Protein AF-A0A1J5WP23-F1 (afdb_monomer)

Sequence (442 aa):
MESLGEGTELFHLQKEKLREMTVVFLKEFYEKLGTEGRHTTMLDTHVPFMPTGQETGTFLTLDVGGTNLRVCCVSLLGDRKTKSYYRVFRIPAEKKTGTGRELFDFVAACIEKSIPELLRELEEKQKVKMKTKRFGDKQKYPLSFTFSFPVEQKTISSGKLLSLSKGFTCSGMVGEDIVELLQSSLDARNTPVQIVTLINDSVGTLMSAAYKKNNVIAGVVIGTGTNAAYFDESKKTVINTEWGDFRPSILPRNVYDGRLDESTENRESHLFEKMISGKYLGELFRLVLADHQDAFEGETSLPETPFAVDTAEMSEFFRMKEQPIENFGTKKKIFGVELTKKNRELLVRICEKIYRRSASLVAVGISALYLKVGGPKNQKINISIDGSIYSKIIQYATVLNDYIAEILPEDSYNIVVTEESDGSSIGGAVVAALKLEKEGLT

pLDDT: mean 90.94, std 9.76, range [45.03, 98.56]

Nearest PDB structures (foldseek):
  6jj7-assembly2_C  TM=9.054E-01  e=4.420E-35  Oryza sativa Japonica Group
  5zqt-assembly1_A  TM=8.812E-01  e=2.557E-35  Oryza sativa Japonica Group
  3o5b-assembly1_A  TM=8.204E-01  e=1.015E-33  Kluyveromyces lactis
  1ig8-assembly1_A  TM=8.136E-01  e=3.888E-33  Saccharomyces cerevisiae
  1bdg-assembly1_A  TM=8.435E-01  e=4.610E-31  Schistosoma mansoni

Secondary structure (DSSP, 8-state):
-HHHHHHHHTT---HHHHHHHHHHHHHHHHHHHT--SS-SSSEE--------S--EEEEEEEEE-SSEEEEEEEEEESTT-EEEEEEEEEPPHHHHHSBHHHHHHHHHHHHHHHHHHHHHHHHHHH--PPPPEEETTEEEEEEEEEE-S-EEEEETTEEEE----TT---BT-BTSBHHHHHHHHHHHTT--EEEEEEE-HHHHHHHHHHHHSSSEEEEEEESSSEEEEEEETTTTEEEE--GGG---TTS---HHHHHHHHTSTTTTSSHHHHTTSTTTHHHHHHHHHHHTGGGSSS------STT-S-HHHHHHHHHGGGS-GGGGTT--EETTEE--HHHHHHHHHHHHHHHHHHHHHHHHHHHHHHHHH---TTS-EEEEEESHHHHHSTTHHHHHHHHHHHHS-GGGTTEEEEE-TTHHHHHHHHHHHHHHHHTT--

Foldseek 3Di:
DVVLVVLLCLLDDDLVLLLVLLVVLLVCLVVVCPDPDDDLFFAFLQLLDADPLAFFAWAWEWADDLFKIKIKIKTRPGPLDIDMDIDIDTQDLCLLAEALLSVLLVVLVVNLVVVVVRQVCCCVPVVDGHFFFDDPNATAGEYFYADAARWRDPHQQWTAGCDDDSSGDHPPRHRDTSNVSNVVSNVVVVNRYHYQGYHYLFLLLQRSDSSNDPQEAKRWEAASWTWIWGQDPVVSGITTGLCLFDDDPSPSDDPLLQVQLVPDPHHNGSSLRCLAHQQHLQQSLLVSCVVPVVQAPDDAQADPDGSPGTVLNLLVLLCVVVDDPCVVPPCQDDNRGGPDPRSSVSSNSSSVSSLLSNLLSVLSNVLSSCVNRPTDQPAAHEYEYEYCSCVPRPCSLVSNVVSNPSNDDPSPVRYDYYYDPPSSGSSSVSSSSVSCVVVVGD

Structure (mmCIF, N/CA/C/O backbone):
data_AF-A0A1J5WP23-F1
#
_entry.id   AF-A0A1J5WP23-F1
#
loop_
_atom_site.group_PDB
_atom_site.id
_atom_site.type_symbol
_atom_site.label_atom_id
_atom_site.label_alt_id
_atom_site.label_comp_id
_atom_site.label_asym_id
_atom_site.label_entity_id
_atom_site.label_seq_id
_atom_site.pdbx_PDB_ins_code
_atom_site.Cartn_x
_atom_site.Cartn_y
_atom_site.Cartn_z
_atom_site.occupancy
_atom_site.B_iso_or_equiv
_atom_site.auth_seq_id
_atom_site.auth_comp_id
_atom_site.auth_asym_id
_atom_site.auth_atom_id
_atom_site.pdbx_PDB_model_num
ATOM 1 N N . MET A 1 1 ? 23.778 -2.394 -30.126 1.00 57.91 1 MET A N 1
ATOM 2 C CA . MET A 1 1 ? 23.612 -1.162 -29.311 1.00 57.91 1 MET A CA 1
ATOM 3 C C . MET A 1 1 ? 22.425 -0.333 -29.783 1.00 57.91 1 MET A C 1
ATOM 5 O O . MET A 1 1 ? 21.694 0.122 -28.919 1.00 57.91 1 MET A O 1
ATOM 9 N N . GLU A 1 2 ? 22.204 -0.175 -31.095 1.00 60.59 2 GLU A N 1
ATOM 10 C CA . GLU A 1 2 ? 21.010 0.496 -31.652 1.00 60.59 2 GLU A CA 1
ATOM 11 C C . GLU A 1 2 ? 19.691 -0.153 -31.199 1.00 60.59 2 GLU A C 1
ATOM 13 O O . GLU A 1 2 ? 18.888 0.526 -30.570 1.00 60.59 2 GLU A O 1
ATOM 18 N N . SER A 1 3 ? 19.538 -1.476 -31.370 1.00 67.75 3 SER A N 1
ATOM 19 C CA . SER A 1 3 ? 18.335 -2.229 -30.952 1.00 67.75 3 SER A CA 1
ATOM 20 C C . SER A 1 3 ? 17.977 -2.032 -29.466 1.00 67.75 3 SER A C 1
ATOM 22 O O . SER A 1 3 ? 16.859 -1.654 -29.119 1.00 67.75 3 SER A O 1
ATOM 24 N N . LEU A 1 4 ? 18.956 -2.171 -28.562 1.00 74.00 4 LEU A N 1
ATOM 25 C CA . LEU A 1 4 ? 18.741 -1.939 -27.128 1.00 74.00 4 LEU A CA 1
ATOM 26 C C . LEU A 1 4 ? 18.455 -0.462 -26.800 1.00 74.00 4 LEU A C 1
ATOM 28 O O . LEU A 1 4 ? 17.746 -0.154 -25.839 1.00 74.00 4 LEU A O 1
ATOM 32 N N . GLY A 1 5 ? 19.001 0.465 -27.592 1.00 72.19 5 GLY A N 1
ATOM 33 C CA . GLY A 1 5 ? 18.644 1.878 -27.531 1.00 72.19 5 GLY A CA 1
ATOM 34 C C . GLY A 1 5 ? 17.145 2.061 -27.747 1.00 72.19 5 GLY A C 1
ATOM 35 O O . GLY A 1 5 ? 16.472 2.574 -26.860 1.00 72.19 5 GLY A O 1
ATOM 36 N N . GLU A 1 6 ? 16.613 1.543 -28.853 1.00 71.75 6 GLU A N 1
ATOM 37 C CA . GLU A 1 6 ? 15.181 1.595 -29.175 1.00 71.75 6 GLU A CA 1
ATOM 38 C C . GLU A 1 6 ? 14.322 0.930 -28.090 1.00 71.75 6 GLU A C 1
ATOM 40 O O . GLU A 1 6 ? 13.371 1.538 -27.599 1.00 71.75 6 GLU A O 1
ATOM 45 N N . GLY A 1 7 ? 14.705 -0.266 -27.626 1.00 72.81 7 GLY A N 1
ATOM 46 C CA . GLY A 1 7 ? 13.982 -0.989 -26.575 1.00 72.81 7 GLY A CA 1
ATOM 47 C C . GLY A 1 7 ? 13.930 -0.251 -25.231 1.00 72.81 7 GLY A C 1
ATOM 48 O O . GLY A 1 7 ? 12.912 -0.286 -24.540 1.00 72.81 7 GLY A O 1
ATOM 49 N N . THR A 1 8 ? 15.001 0.457 -24.857 1.00 81.56 8 THR A N 1
ATOM 50 C CA . THR A 1 8 ? 15.050 1.222 -23.597 1.00 81.56 8 THR A CA 1
ATOM 51 C C . THR A 1 8 ? 14.398 2.603 -23.693 1.00 81.56 8 THR A C 1
ATOM 53 O O . THR A 1 8 ? 13.926 3.118 -22.676 1.00 81.56 8 THR A O 1
ATOM 56 N N . GLU A 1 9 ? 14.312 3.200 -24.885 1.00 87.50 9 GLU A N 1
ATOM 57 C CA . GLU A 1 9 ? 13.578 4.455 -25.091 1.00 87.50 9 GLU A CA 1
ATOM 58 C C . GLU A 1 9 ? 12.055 4.280 -24.976 1.00 87.50 9 GLU A C 1
ATOM 60 O O . GLU A 1 9 ? 11.373 5.221 -24.578 1.00 87.50 9 GLU A O 1
ATOM 65 N N . LEU A 1 10 ? 11.522 3.063 -25.152 1.00 90.75 10 LEU A N 1
ATOM 66 C CA . LEU A 1 10 ? 10.109 2.740 -24.876 1.00 90.75 10 LEU A CA 1
ATOM 67 C C . LEU A 1 10 ? 9.687 2.943 -23.410 1.00 90.75 10 LEU A C 1
ATOM 69 O O . LEU A 1 10 ? 8.495 2.896 -23.097 1.00 90.75 10 LEU A O 1
ATOM 73 N N . PHE A 1 11 ? 10.643 3.117 -22.496 1.00 94.31 11 PHE A N 1
ATOM 74 C CA . PHE A 1 11 ? 10.382 3.406 -21.086 1.00 94.31 11 PHE A CA 1
ATOM 75 C C . PHE A 1 11 ? 10.508 4.897 -20.749 1.00 94.31 11 PHE A C 1
ATOM 77 O O . PHE A 1 11 ? 10.155 5.308 -19.644 1.00 94.31 11 PHE A O 1
ATOM 84 N N . HIS A 1 12 ? 11.013 5.718 -21.672 1.00 93.50 12 HIS A N 1
ATOM 85 C CA . HIS A 1 12 ? 11.118 7.154 -21.466 1.00 93.50 12 HIS A CA 1
ATOM 86 C C . HIS A 1 12 ? 9.762 7.831 -21.691 1.00 93.50 12 HIS A C 1
ATOM 88 O O . HIS A 1 12 ? 9.107 7.616 -22.707 1.00 93.50 12 HIS A O 1
ATOM 94 N N . LEU A 1 13 ? 9.350 8.673 -20.741 1.00 94.12 13 LEU A N 1
ATOM 95 C CA . LEU A 1 13 ? 8.115 9.447 -20.821 1.00 94.12 13 LEU A CA 1
ATOM 96 C C . LEU A 1 13 ? 8.446 10.936 -20.866 1.00 94.12 13 LEU A C 1
ATOM 98 O O . LEU A 1 13 ? 9.202 11.428 -20.029 1.00 94.12 13 LEU A O 1
ATOM 102 N N . GLN A 1 14 ? 7.855 11.638 -21.832 1.00 93.44 14 GLN A N 1
ATOM 103 C CA . GLN A 1 14 ? 7.987 13.086 -21.965 1.00 93.44 14 GLN A CA 1
ATOM 104 C C . GLN A 1 14 ? 7.202 13.819 -20.876 1.00 93.44 14 GLN A C 1
ATOM 106 O O . GLN A 1 14 ? 6.132 13.380 -20.446 1.00 93.44 14 GLN A O 1
ATOM 111 N N . LYS A 1 15 ? 7.710 14.984 -20.478 1.00 92.56 15 LYS A N 1
ATOM 112 C CA . LYS A 1 15 ? 7.121 15.851 -19.454 1.00 92.56 15 LYS A CA 1
ATOM 113 C C . LYS A 1 15 ? 5.668 16.220 -19.745 1.00 92.56 15 LYS A C 1
A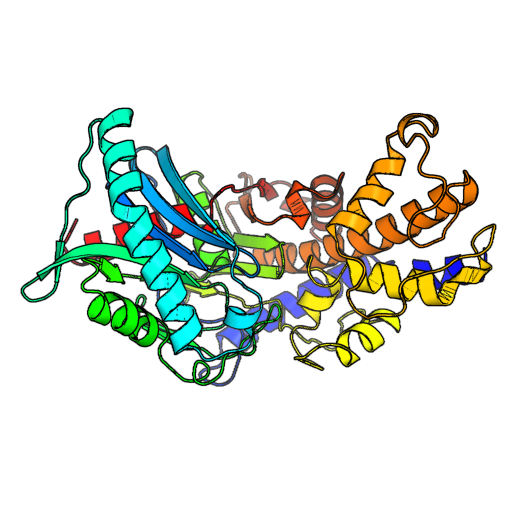TOM 115 O O . LYS A 1 15 ? 4.816 16.173 -18.858 1.00 92.56 15 LYS A O 1
ATOM 120 N N . GLU A 1 16 ? 5.382 16.575 -20.991 1.00 94.31 16 GLU A N 1
ATOM 121 C CA . GLU A 1 16 ? 4.053 16.959 -21.465 1.00 94.31 16 GLU A CA 1
ATOM 122 C C . GLU A 1 16 ? 3.072 15.803 -21.266 1.00 94.31 16 GLU A C 1
ATOM 124 O O . GLU A 1 16 ? 2.000 15.991 -20.693 1.00 94.31 16 GLU A O 1
ATOM 129 N N . LYS A 1 17 ? 3.498 14.581 -21.612 1.00 95.50 17 LYS A N 1
ATOM 130 C CA . LYS A 1 17 ? 2.708 13.366 -21.412 1.00 95.50 17 LYS A CA 1
ATOM 131 C C . LYS A 1 17 ? 2.398 13.128 -19.935 1.00 95.50 17 LYS A C 1
ATOM 133 O O . LYS A 1 17 ? 1.259 12.812 -19.607 1.00 95.50 17 LYS A O 1
ATOM 138 N N . LEU A 1 18 ? 3.373 13.304 -19.039 1.00 97.31 18 LEU A N 1
ATOM 139 C CA . LEU A 1 18 ? 3.151 13.149 -17.596 1.00 97.31 18 LEU A CA 1
ATOM 140 C C . LEU A 1 18 ? 2.094 14.139 -17.082 1.00 97.31 18 LEU A C 1
ATOM 142 O O . LEU A 1 18 ? 1.187 13.748 -16.353 1.00 97.31 18 LEU A O 1
ATOM 146 N N . ARG A 1 19 ? 2.147 15.402 -17.521 1.00 96.38 19 ARG A N 1
ATOM 147 C CA . ARG A 1 19 ? 1.151 16.423 -17.154 1.00 96.38 19 ARG A CA 1
ATOM 148 C C . ARG A 1 19 ? -0.245 16.102 -17.680 1.00 96.38 19 ARG A C 1
ATOM 150 O O . ARG A 1 19 ? -1.213 16.218 -16.932 1.00 96.38 19 ARG A O 1
ATOM 157 N N . GLU A 1 20 ? -0.359 15.664 -18.932 1.00 97.06 20 GLU A N 1
ATOM 158 C CA . GLU A 1 20 ? -1.635 15.208 -19.497 1.00 97.06 20 GLU A CA 1
ATOM 159 C C . GLU A 1 20 ? -2.211 14.033 -18.698 1.00 97.06 20 GLU A C 1
ATOM 161 O O . GLU A 1 20 ? -3.393 14.031 -18.350 1.00 97.06 20 GLU A O 1
ATOM 166 N N . MET A 1 21 ? -1.370 13.056 -18.346 1.00 97.88 21 MET A N 1
ATOM 167 C CA . MET A 1 21 ? -1.778 11.925 -17.515 1.00 97.88 21 MET A CA 1
ATOM 168 C C . MET A 1 21 ? -2.256 12.382 -16.135 1.00 97.88 21 MET A C 1
ATOM 170 O O . MET A 1 21 ? -3.274 11.883 -15.664 1.00 97.88 21 MET A O 1
ATOM 174 N N . THR A 1 22 ? -1.592 13.358 -15.508 1.00 97.62 22 THR A N 1
ATOM 175 C CA . THR A 1 22 ? -2.026 13.927 -14.221 1.00 97.62 22 THR A CA 1
ATOM 176 C C . THR A 1 22 ? -3.422 14.537 -14.314 1.00 97.62 22 THR A C 1
ATOM 178 O O . THR A 1 22 ? -4.243 14.314 -13.425 1.00 97.62 22 THR A O 1
ATOM 181 N N . VAL A 1 23 ? -3.731 15.252 -15.401 1.00 97.31 23 VAL A N 1
ATOM 182 C CA . VAL A 1 23 ? -5.076 15.805 -15.634 1.00 97.31 23 VAL A CA 1
ATOM 183 C C . VAL A 1 23 ? -6.114 14.690 -15.800 1.00 97.31 23 VAL A C 1
ATOM 185 O O . VAL A 1 23 ? -7.205 14.780 -15.234 1.00 97.31 23 VAL A O 1
ATOM 188 N N . VAL A 1 24 ? -5.783 13.617 -16.524 1.00 97.25 24 VAL A N 1
ATOM 189 C CA . VAL A 1 24 ? -6.679 12.460 -16.696 1.00 97.25 24 VAL A CA 1
ATOM 190 C C . VAL A 1 24 ? -6.917 11.728 -15.373 1.00 97.25 24 VAL A C 1
ATOM 192 O O . VAL A 1 24 ? -8.063 11.420 -15.060 1.00 97.25 24 VAL A O 1
ATOM 195 N N . PHE A 1 25 ? -5.880 11.506 -14.564 1.00 96.69 25 PHE A N 1
ATOM 196 C CA . PHE A 1 25 ? -6.009 10.880 -13.243 1.00 96.69 25 PHE A CA 1
ATOM 197 C C . PHE A 1 25 ? -6.868 11.721 -12.300 1.00 96.69 25 PHE A C 1
ATOM 199 O O . PHE A 1 25 ? -7.747 11.192 -11.622 1.00 96.69 25 PHE A O 1
ATOM 206 N N . LEU A 1 26 ? -6.663 13.042 -12.297 1.00 96.56 26 LEU A N 1
ATOM 207 C CA . LEU A 1 26 ? -7.492 13.967 -11.530 1.00 96.56 26 LEU A CA 1
ATOM 208 C C . LEU A 1 26 ? -8.966 13.857 -11.938 1.00 96.56 26 LEU A C 1
ATOM 210 O O . LEU A 1 26 ? -9.844 13.796 -11.078 1.00 96.56 26 LEU A O 1
ATOM 214 N N . LYS A 1 27 ? -9.239 13.795 -13.246 1.00 95.56 27 LYS A N 1
ATOM 215 C CA . LYS A 1 27 ? -10.589 13.603 -13.777 1.00 95.56 27 LYS A CA 1
ATOM 216 C C . LYS A 1 27 ? -11.182 12.257 -13.345 1.00 95.56 27 LYS A C 1
ATOM 218 O O . LYS A 1 27 ? -12.301 12.244 -12.840 1.00 95.56 27 LYS A O 1
ATOM 223 N N . GLU A 1 28 ? -10.430 11.160 -13.457 1.00 92.75 28 GLU A N 1
ATOM 224 C CA . GLU A 1 28 ? -10.873 9.836 -12.999 1.00 92.75 28 GLU A CA 1
ATOM 225 C C . GLU A 1 28 ? -11.207 9.824 -11.499 1.00 92.75 28 GLU A C 1
ATOM 227 O O . GLU A 1 28 ? -12.216 9.232 -11.118 1.00 92.75 28 GLU A O 1
ATOM 232 N N . PHE A 1 29 ? -10.426 10.509 -10.650 1.00 94.00 29 PHE A N 1
ATOM 233 C CA . PHE A 1 29 ? -10.740 10.645 -9.223 1.00 94.00 29 PHE A CA 1
ATOM 234 C C . PHE A 1 29 ? -12.098 11.316 -8.988 1.00 94.00 29 PHE A C 1
ATOM 236 O O . PHE A 1 29 ? -12.862 10.857 -8.143 1.00 94.00 29 PHE A O 1
ATOM 243 N N . TYR A 1 30 ? -12.427 12.380 -9.723 1.00 93.19 30 TYR A N 1
ATOM 244 C CA . TYR A 1 30 ? -13.725 13.045 -9.577 1.00 93.19 30 TYR A CA 1
ATOM 245 C C . TYR A 1 30 ? -14.883 12.221 -10.146 1.00 93.19 30 TYR A C 1
ATOM 247 O O . TYR A 1 30 ? -15.918 12.100 -9.494 1.00 93.19 30 TYR A O 1
ATOM 255 N N . GLU A 1 31 ? -14.719 11.647 -11.339 1.00 90.44 31 GLU A N 1
ATOM 256 C CA . GLU A 1 31 ? -15.786 10.905 -12.017 1.00 90.44 31 GLU A CA 1
ATOM 257 C C . GLU A 1 31 ? -16.161 9.631 -11.257 1.00 90.44 31 GLU A C 1
ATOM 259 O O . GLU A 1 31 ? -17.337 9.412 -10.973 1.00 90.44 31 GLU A O 1
ATOM 264 N N . LYS A 1 32 ? -15.168 8.829 -10.854 1.00 86.75 32 LYS A N 1
ATOM 265 C CA . LYS A 1 32 ? -15.399 7.548 -10.166 1.00 86.75 32 LYS A CA 1
ATOM 266 C C . LYS A 1 32 ? -15.936 7.723 -8.745 1.00 86.75 32 LYS A C 1
ATOM 268 O O . LYS A 1 32 ? -16.703 6.888 -8.279 1.00 86.75 32 LYS A O 1
ATOM 273 N N . LEU A 1 33 ? -15.591 8.819 -8.065 1.00 85.44 33 LEU A N 1
ATOM 274 C CA . LEU A 1 33 ? -16.156 9.147 -6.749 1.00 85.44 33 LEU A CA 1
ATOM 275 C C . LEU A 1 33 ? -17.646 9.539 -6.828 1.00 85.44 33 LEU A C 1
ATOM 277 O O . LEU A 1 33 ? -18.384 9.407 -5.848 1.00 85.44 33 LEU A O 1
ATOM 281 N N . GLY A 1 34 ? -18.089 10.052 -7.981 1.00 71.00 34 GLY A N 1
ATOM 282 C CA . GLY A 1 34 ? -19.475 10.458 -8.231 1.00 71.00 34 GLY A CA 1
ATOM 283 C C . GLY A 1 34 ? -20.416 9.313 -8.617 1.00 71.00 34 GLY A C 1
ATOM 284 O O . GLY A 1 34 ? -21.626 9.523 -8.677 1.00 71.00 34 GLY A O 1
ATOM 285 N N . THR A 1 35 ? -19.890 8.117 -8.879 1.00 68.50 35 THR A N 1
ATOM 286 C CA . THR A 1 35 ? -20.654 6.963 -9.374 1.00 68.50 35 THR A CA 1
ATOM 287 C C . THR A 1 35 ? -20.853 5.907 -8.290 1.00 68.50 35 THR A C 1
ATOM 289 O O . THR A 1 35 ? -19.883 5.355 -7.779 1.00 68.50 35 THR A O 1
ATOM 292 N N . GLU A 1 36 ? -22.104 5.571 -7.967 1.00 58.56 36 GLU A N 1
ATOM 293 C CA . GLU A 1 36 ? -22.417 4.483 -7.032 1.00 58.56 36 GLU A CA 1
ATOM 294 C C . GLU A 1 36 ? -22.395 3.101 -7.720 1.00 58.56 36 GLU A C 1
ATOM 296 O O . GLU A 1 36 ? -22.964 2.908 -8.797 1.00 58.56 36 GLU A O 1
ATOM 301 N N . GLY A 1 37 ? -21.767 2.116 -7.064 1.00 53.44 37 GLY A N 1
ATOM 302 C CA . GLY A 1 37 ? -22.090 0.690 -7.216 1.00 53.44 37 GLY A CA 1
ATOM 303 C C . GLY A 1 37 ? -21.547 -0.076 -8.430 1.00 53.44 37 GLY A C 1
ATOM 304 O O . GLY A 1 37 ? -22.101 -1.131 -8.742 1.00 53.44 37 GLY A O 1
ATOM 305 N N . ARG A 1 38 ? -20.515 0.398 -9.150 1.00 54.16 38 ARG A N 1
ATOM 306 C CA . ARG A 1 38 ? -19.976 -0.335 -10.330 1.00 54.16 38 ARG A CA 1
ATOM 307 C C . ARG A 1 38 ? -18.460 -0.308 -10.543 1.00 54.16 38 ARG A C 1
ATOM 309 O O . ARG A 1 38 ? -17.999 -0.818 -11.563 1.00 54.16 38 ARG A O 1
ATOM 316 N N . HIS A 1 39 ? -17.677 0.261 -9.629 1.00 68.12 39 HIS A N 1
ATOM 317 C CA . HIS A 1 39 ? -16.237 0.429 -9.840 1.00 68.12 39 HIS A CA 1
ATOM 318 C C . HIS A 1 39 ? -15.412 -0.251 -8.750 1.00 68.12 39 HIS A C 1
ATOM 320 O O . HIS A 1 39 ? -15.766 -0.245 -7.579 1.00 68.12 39 HIS A O 1
ATOM 326 N N . THR A 1 40 ? -14.276 -0.809 -9.155 1.00 78.69 40 THR A N 1
ATOM 327 C CA . THR A 1 40 ? -13.236 -1.401 -8.300 1.00 78.69 40 THR A CA 1
ATOM 328 C C . THR A 1 40 ? -12.323 -0.345 -7.666 1.00 78.69 40 THR A C 1
ATOM 330 O O . THR A 1 40 ? -11.283 -0.687 -7.118 1.00 78.69 40 THR A O 1
ATOM 333 N N . THR A 1 41 ? -12.690 0.937 -7.765 1.00 90.12 41 THR A N 1
ATOM 334 C CA . THR A 1 41 ? -11.836 2.098 -7.488 1.00 90.12 41 THR A CA 1
ATOM 335 C C . THR A 1 41 ? -12.601 3.220 -6.804 1.00 90.12 41 THR A C 1
ATOM 337 O O . THR A 1 41 ? -13.806 3.334 -7.012 1.00 90.12 41 THR A O 1
ATOM 340 N N . MET A 1 42 ? -11.891 4.097 -6.086 1.00 94.06 42 MET A N 1
ATOM 341 C CA . MET A 1 42 ? -12.463 5.194 -5.283 1.00 94.06 42 MET A CA 1
ATOM 342 C C . MET A 1 42 ? -13.458 4.694 -4.224 1.00 94.06 42 MET A C 1
ATOM 344 O O . MET A 1 42 ? -14.551 5.233 -4.063 1.00 94.06 42 MET A O 1
ATOM 348 N N . LEU A 1 43 ? -13.065 3.638 -3.515 1.00 94.25 43 LEU A N 1
ATOM 349 C CA . LEU A 1 43 ? -13.878 2.931 -2.534 1.00 94.25 43 LEU A CA 1
ATOM 350 C C . LEU A 1 43 ? -13.996 3.735 -1.231 1.00 94.25 43 LEU A C 1
ATOM 352 O O . LEU A 1 43 ? -12.989 4.178 -0.667 1.00 94.25 43 LEU A O 1
ATOM 356 N N . ASP A 1 44 ? -15.224 3.887 -0.735 1.00 95.00 44 ASP A N 1
ATOM 357 C CA . ASP A 1 44 ? -15.491 4.439 0.594 1.00 95.00 44 ASP A CA 1
ATOM 358 C C . ASP A 1 44 ? -15.083 3.423 1.669 1.00 95.00 44 ASP A C 1
ATOM 360 O O . ASP A 1 44 ? -15.520 2.273 1.674 1.00 95.00 44 ASP A O 1
ATOM 364 N N . THR A 1 45 ? -14.219 3.850 2.584 1.00 96.12 45 THR A N 1
ATOM 365 C CA . THR A 1 45 ? -13.694 3.005 3.668 1.00 96.12 45 THR A CA 1
ATOM 366 C C . THR A 1 45 ? -14.540 3.087 4.938 1.00 96.12 45 THR A C 1
ATOM 368 O O . THR A 1 45 ? -14.273 2.386 5.916 1.00 96.12 45 THR A O 1
ATOM 371 N N . HIS A 1 46 ? -15.542 3.971 4.962 1.00 95.94 46 HIS A N 1
ATOM 372 C CA . HIS A 1 46 ? -16.322 4.320 6.144 1.00 95.94 46 HIS A CA 1
ATOM 373 C C . HIS A 1 46 ? -15.457 4.738 7.347 1.00 95.94 46 HIS A C 1
ATOM 375 O O . HIS A 1 46 ? -15.830 4.488 8.495 1.00 95.94 46 HIS A O 1
ATOM 381 N N . VAL A 1 47 ? -14.309 5.380 7.101 1.00 97.12 47 VAL A N 1
ATOM 382 C CA . VAL A 1 47 ? -13.458 5.994 8.133 1.00 97.12 47 VAL A CA 1
ATOM 383 C C . VAL A 1 47 ? -13.710 7.508 8.125 1.00 97.12 47 VAL A C 1
ATOM 385 O O . VAL A 1 47 ? -13.073 8.226 7.356 1.00 97.12 47 VAL A O 1
ATOM 388 N N . PRO A 1 48 ? -14.631 8.036 8.957 1.00 95.75 48 PRO A N 1
ATOM 389 C CA . PRO A 1 48 ? -15.081 9.423 8.850 1.00 95.75 48 PRO A CA 1
ATOM 390 C C . PRO A 1 48 ? -14.240 10.424 9.651 1.00 95.75 48 PRO A C 1
ATOM 392 O O . PRO A 1 48 ? -14.692 11.532 9.938 1.00 95.75 48 PRO A O 1
ATOM 395 N N . PHE A 1 49 ? -13.048 10.028 10.090 1.00 93.81 49 PHE A N 1
ATOM 396 C CA . PHE A 1 49 ? -12.242 10.798 11.030 1.00 93.81 49 PHE A CA 1
ATOM 397 C C . PHE A 1 49 ? -10.762 10.751 10.675 1.00 93.81 49 PHE A C 1
ATOM 399 O O . PHE A 1 49 ? -10.247 9.723 10.245 1.00 93.81 49 PHE A O 1
ATOM 406 N N . MET A 1 50 ? -10.093 11.874 10.931 1.00 96.25 50 MET A N 1
ATOM 407 C CA . MET A 1 50 ? -8.641 12.005 10.921 1.00 96.25 50 MET A CA 1
ATOM 408 C C . MET A 1 50 ? -8.138 12.084 12.367 1.00 96.25 50 MET A C 1
ATOM 410 O O . MET A 1 50 ? -8.830 12.660 13.211 1.00 96.25 50 MET A O 1
ATOM 414 N N . PRO A 1 51 ? -6.961 11.517 12.677 1.00 97.06 51 PRO A N 1
ATOM 415 C CA . PRO A 1 51 ? -6.427 11.540 14.029 1.00 97.06 51 PRO A CA 1
ATOM 416 C C . PRO A 1 51 ? -5.986 12.944 14.442 1.00 97.06 51 PRO A C 1
ATOM 418 O O . PRO A 1 51 ? -5.522 13.753 13.638 1.00 97.06 51 PRO A O 1
ATOM 421 N N . THR A 1 52 ? -6.081 13.196 15.737 1.00 96.62 52 THR A N 1
ATOM 422 C CA . THR A 1 52 ? -5.608 14.405 16.415 1.00 96.62 52 THR A CA 1
ATOM 423 C C . THR A 1 52 ? -4.139 14.295 16.829 1.00 96.62 52 THR A C 1
ATOM 425 O O . THR A 1 52 ? -3.463 15.310 17.027 1.00 96.62 52 THR A O 1
ATOM 428 N N . GLY A 1 53 ? -3.633 13.064 16.960 1.00 97.19 53 GLY A N 1
ATOM 429 C CA . GLY A 1 53 ? -2.325 12.768 17.530 1.00 97.19 53 GLY A CA 1
ATOM 430 C C . GLY A 1 53 ? -2.357 12.567 19.046 1.00 97.19 53 GLY A C 1
ATOM 431 O O . GLY A 1 53 ? -1.299 12.399 19.646 1.00 97.19 53 GLY A O 1
ATOM 432 N N . GLN A 1 54 ? -3.535 12.616 19.671 1.00 97.50 54 GLN A N 1
ATOM 433 C CA . GLN A 1 54 ? -3.720 12.433 21.115 1.00 97.50 54 GLN A CA 1
ATOM 434 C C . GLN A 1 54 ? -4.389 11.108 21.476 1.00 97.50 54 GLN A C 1
ATOM 436 O O . GLN A 1 54 ? -4.604 10.820 22.650 1.00 97.50 54 GLN A O 1
ATOM 441 N N . GLU A 1 55 ? -4.685 10.279 20.478 1.00 97.19 55 GLU A N 1
ATOM 442 C CA . GLU A 1 55 ? -5.255 8.956 20.677 1.00 97.19 55 GLU A CA 1
ATOM 443 C C . GLU A 1 55 ? -4.325 8.110 21.564 1.00 97.19 55 GLU A C 1
ATOM 445 O O . GLU A 1 55 ? -3.100 8.104 21.407 1.00 97.19 55 GLU A O 1
ATOM 450 N N . THR A 1 56 ? -4.914 7.377 22.509 1.00 95.94 56 THR A N 1
ATOM 451 C CA . THR A 1 56 ? -4.186 6.499 23.432 1.00 95.94 56 THR A CA 1
ATOM 452 C C . THR A 1 56 ? -4.784 5.097 23.443 1.00 95.94 56 THR A C 1
ATOM 454 O O . THR A 1 56 ? -5.910 4.872 23.000 1.00 95.94 56 THR A O 1
ATOM 457 N N . GLY A 1 57 ? -4.019 4.135 23.953 1.00 95.12 57 GLY A N 1
ATOM 458 C CA . GLY A 1 57 ? -4.475 2.763 24.163 1.00 95.12 57 GLY A CA 1
ATOM 459 C C . GLY A 1 57 ? -3.587 1.737 23.473 1.00 95.12 57 GLY A C 1
ATOM 460 O O . GLY A 1 57 ? -2.640 2.075 22.764 1.00 95.12 57 GLY A O 1
ATOM 461 N N . THR A 1 58 ? -3.889 0.462 23.700 1.00 96.75 58 THR A N 1
ATOM 462 C CA . THR A 1 58 ? -3.153 -0.654 23.102 1.00 96.75 58 THR A CA 1
ATOM 463 C C . THR A 1 58 ? -4.100 -1.519 22.288 1.00 96.75 58 THR A C 1
ATOM 465 O O . THR A 1 58 ? -5.141 -1.936 22.795 1.00 96.75 58 THR A O 1
ATOM 468 N N . PHE A 1 59 ? -3.721 -1.805 21.044 1.00 96.94 59 PHE A N 1
ATOM 469 C CA . PHE A 1 59 ? -4.560 -2.485 20.059 1.00 96.94 59 PHE A CA 1
ATOM 470 C C . PHE A 1 59 ? -3.787 -3.611 19.377 1.00 96.94 59 PHE A C 1
ATOM 472 O O . PHE A 1 59 ? -2.598 -3.463 19.073 1.00 96.94 59 PHE A O 1
ATOM 479 N N . LEU A 1 60 ? -4.468 -4.728 19.106 1.00 98.38 60 LEU A N 1
ATOM 480 C CA . LEU A 1 60 ? -3.943 -5.723 18.180 1.00 98.38 60 LEU A CA 1
ATOM 481 C C . LEU A 1 60 ? -4.212 -5.252 16.756 1.00 98.38 60 LEU A C 1
ATOM 483 O O . LEU A 1 60 ? -5.254 -4.667 16.465 1.00 98.38 60 LEU A O 1
ATOM 487 N N . THR A 1 61 ? -3.278 -5.518 15.857 1.00 98.31 61 THR A N 1
ATOM 488 C CA . THR A 1 61 ? -3.450 -5.233 14.434 1.00 98.31 61 THR A CA 1
ATOM 489 C C . THR A 1 61 ? -2.917 -6.393 13.615 1.00 98.31 61 THR A C 1
ATOM 491 O O . THR A 1 61 ? -2.008 -7.112 14.038 1.00 98.31 61 THR A O 1
ATOM 494 N N . LEU A 1 62 ? -3.533 -6.606 12.464 1.00 98.25 62 LEU A N 1
ATOM 495 C CA . LEU A 1 62 ? -3.208 -7.660 11.527 1.00 98.25 62 LEU A CA 1
ATOM 496 C C . LEU A 1 62 ? -2.967 -7.025 10.171 1.00 98.25 62 LEU A C 1
ATOM 498 O O . LEU A 1 62 ? -3.825 -6.298 9.698 1.00 98.25 62 LEU A O 1
ATOM 502 N N . ASP A 1 63 ? -1.846 -7.327 9.539 1.00 95.75 63 ASP A N 1
ATOM 503 C CA . ASP A 1 63 ? -1.550 -6.905 8.175 1.00 95.75 63 ASP A CA 1
ATOM 504 C C . ASP A 1 63 ? -1.328 -8.144 7.307 1.00 95.75 63 ASP A C 1
ATOM 506 O O . ASP A 1 63 ? -0.339 -8.868 7.473 1.00 95.75 63 ASP A O 1
ATOM 510 N N . VAL A 1 64 ? -2.294 -8.426 6.431 1.00 92.06 64 VAL A N 1
ATOM 511 C CA . VAL A 1 64 ? -2.214 -9.508 5.444 1.00 92.06 64 VAL A CA 1
ATOM 512 C C . VAL A 1 64 ? -1.736 -8.914 4.120 1.00 92.06 64 VAL A C 1
ATOM 514 O O . VAL A 1 64 ? -2.533 -8.491 3.281 1.00 92.06 64 VAL A O 1
ATOM 517 N N . GLY A 1 65 ? -0.417 -8.906 3.930 1.00 81.56 65 GLY A N 1
ATOM 518 C CA . GLY A 1 65 ? 0.213 -8.456 2.694 1.00 81.56 65 GLY A CA 1
ATOM 519 C C . GLY A 1 65 ? 0.348 -9.558 1.636 1.00 81.56 65 GLY A C 1
ATOM 520 O O . GLY A 1 65 ? -0.032 -10.713 1.823 1.00 81.56 65 GLY A O 1
ATOM 521 N N . GLY A 1 66 ? 0.983 -9.209 0.511 1.00 77.88 66 GLY A N 1
ATOM 522 C CA . GLY A 1 66 ? 1.184 -10.132 -0.614 1.00 77.88 66 GLY A CA 1
ATOM 523 C C . GLY A 1 66 ? 2.120 -11.314 -0.315 1.00 77.88 66 GLY A C 1
ATOM 524 O O . GLY A 1 66 ? 1.968 -12.393 -0.879 1.00 77.88 66 GLY A O 1
ATOM 525 N N . THR A 1 67 ? 3.096 -11.139 0.578 1.00 81.25 67 THR A N 1
ATOM 526 C CA . THR A 1 67 ? 4.138 -12.152 0.866 1.00 81.25 67 THR A CA 1
ATOM 527 C C . THR A 1 67 ? 4.141 -12.590 2.322 1.00 81.25 67 THR A C 1
ATOM 529 O O . THR A 1 67 ? 4.337 -13.770 2.619 1.00 81.25 67 THR A O 1
ATOM 532 N N . ASN A 1 68 ? 3.926 -11.639 3.225 1.00 88.81 68 ASN A N 1
ATOM 533 C CA . ASN A 1 68 ? 4.022 -11.847 4.655 1.00 88.81 68 ASN A CA 1
ATOM 534 C C . ASN A 1 68 ? 2.727 -11.411 5.332 1.00 88.81 68 ASN A C 1
ATOM 536 O O . ASN A 1 68 ? 2.105 -10.429 4.935 1.00 88.81 68 ASN A O 1
ATOM 540 N N . LEU A 1 69 ? 2.395 -12.136 6.388 1.00 93.38 69 LEU A N 1
ATOM 541 C CA . LEU A 1 69 ? 1.433 -11.772 7.404 1.00 93.38 69 LEU A CA 1
ATOM 542 C C . LEU A 1 69 ? 2.182 -11.139 8.574 1.00 93.38 69 LEU A C 1
ATOM 544 O O . LEU A 1 69 ? 3.216 -11.663 9.001 1.00 93.38 69 LEU A O 1
ATOM 548 N N . ARG A 1 70 ? 1.646 -10.062 9.137 1.00 96.00 70 ARG A N 1
ATOM 549 C CA . ARG A 1 70 ? 2.175 -9.455 10.355 1.00 96.00 70 ARG A CA 1
ATOM 550 C C . ARG A 1 70 ? 1.077 -9.317 11.402 1.00 96.00 70 ARG A C 1
ATOM 552 O O . ARG A 1 70 ? 0.037 -8.732 11.135 1.00 96.00 70 ARG A O 1
ATOM 559 N N . VAL A 1 71 ? 1.324 -9.845 12.597 1.00 98.06 71 VAL A N 1
ATOM 560 C CA . VAL A 1 71 ? 0.470 -9.635 13.774 1.00 98.06 71 VAL A CA 1
ATOM 561 C C . VAL A 1 71 ? 1.204 -8.681 14.702 1.00 98.06 71 VAL A C 1
ATOM 563 O O . VAL A 1 71 ? 2.335 -8.977 15.093 1.00 98.06 71 VAL A O 1
ATOM 566 N N . CYS A 1 72 ? 0.589 -7.556 15.056 1.00 97.56 72 CYS A N 1
ATOM 567 C CA . CYS A 1 72 ? 1.211 -6.538 15.896 1.00 97.56 72 CYS A CA 1
ATOM 568 C C . CYS A 1 72 ? 0.380 -6.218 17.135 1.00 97.56 72 CYS A C 1
ATOM 570 O O . CYS A 1 72 ? -0.846 -6.280 17.124 1.00 97.56 72 CYS A O 1
ATOM 572 N N . CYS A 1 73 ? 1.072 -5.783 18.180 1.00 97.69 73 CYS A N 1
ATOM 573 C CA . CYS A 1 73 ? 0.516 -5.072 19.318 1.00 97.69 73 CYS A CA 1
ATOM 574 C C . CYS A 1 73 ? 1.058 -3.641 19.271 1.00 97.69 73 CYS A C 1
ATOM 576 O O . CYS A 1 73 ? 2.275 -3.439 19.309 1.00 97.69 73 CYS A O 1
ATOM 578 N N . VAL A 1 74 ? 0.169 -2.659 19.127 1.00 97.62 74 VAL A N 1
ATOM 579 C CA . VAL A 1 74 ? 0.524 -1.243 18.975 1.00 97.62 74 VAL A CA 1
ATOM 580 C C . VAL A 1 74 ? -0.010 -0.460 20.165 1.00 97.62 74 VAL A C 1
ATOM 582 O O . VAL A 1 74 ? -1.210 -0.472 20.429 1.00 97.62 74 VAL A O 1
ATOM 585 N N . SER A 1 75 ? 0.883 0.244 20.855 1.00 97.19 75 SER A N 1
ATOM 586 C CA . SER A 1 75 ? 0.556 1.232 21.880 1.00 97.19 75 SER A CA 1
ATOM 587 C C . SER A 1 75 ? 0.573 2.631 21.275 1.00 97.19 75 SER A C 1
ATOM 589 O O . SER A 1 75 ? 1.628 3.099 20.834 1.00 97.19 75 SER A O 1
ATOM 591 N N . LEU A 1 76 ? -0.572 3.306 21.305 1.00 97.50 76 LEU A N 1
ATOM 592 C CA . LEU A 1 76 ? -0.692 4.744 21.092 1.00 97.50 76 LEU A CA 1
ATOM 593 C C . LEU A 1 76 ? -0.497 5.432 22.445 1.00 97.50 76 LEU A C 1
ATOM 595 O O . LEU A 1 76 ? -1.162 5.093 23.427 1.00 97.50 76 LEU A O 1
ATOM 599 N N . LEU A 1 77 ? 0.472 6.340 22.516 1.00 96.69 77 LEU A N 1
ATOM 600 C CA . LEU A 1 77 ? 0.920 6.946 23.772 1.00 96.69 77 LEU A CA 1
ATOM 601 C C . LEU A 1 77 ? 0.435 8.393 23.942 1.00 96.69 77 LEU A C 1
ATOM 603 O O . LEU A 1 77 ? 0.869 9.053 24.884 1.00 96.69 77 LEU A O 1
ATOM 607 N N . GLY A 1 78 ? -0.417 8.887 23.037 1.00 96.81 78 GLY A N 1
ATOM 608 C CA . GLY A 1 78 ? -0.695 10.313 22.904 1.00 96.81 78 GLY A CA 1
ATOM 609 C C . GLY A 1 78 ? 0.529 11.072 22.391 1.00 96.81 78 GLY A C 1
ATOM 610 O O . GLY A 1 78 ? 1.568 10.476 22.072 1.00 96.81 78 GLY A O 1
ATOM 611 N N . ASP A 1 79 ? 0.406 12.394 22.279 1.00 96.94 79 ASP A N 1
ATOM 612 C CA . ASP A 1 79 ? 1.476 13.283 21.810 1.00 96.94 79 ASP A CA 1
ATOM 613 C C . ASP A 1 79 ? 2.213 12.771 20.563 1.00 96.94 79 ASP A C 1
ATOM 615 O O . ASP A 1 79 ? 3.433 12.916 20.430 1.00 96.94 79 ASP A O 1
ATOM 619 N N . ARG A 1 80 ? 1.469 12.147 19.642 1.00 96.69 80 ARG A N 1
ATOM 620 C CA . ARG A 1 80 ? 1.959 11.644 18.353 1.00 96.69 80 ARG A CA 1
ATOM 621 C C . ARG A 1 80 ? 3.007 10.534 18.482 1.00 96.69 80 ARG A C 1
ATOM 623 O O . ARG A 1 80 ? 3.752 10.264 17.540 1.00 96.69 80 ARG A O 1
ATOM 630 N N . LYS A 1 81 ? 3.081 9.872 19.641 1.00 96.88 81 LYS A N 1
ATOM 631 C CA . LYS A 1 81 ? 4.044 8.802 19.936 1.00 96.88 81 LYS A CA 1
ATOM 632 C C . LYS A 1 81 ? 3.389 7.430 19.880 1.00 96.88 81 LYS A C 1
ATOM 634 O O . LYS A 1 81 ? 2.244 7.249 20.295 1.00 96.88 81 LYS A O 1
ATOM 639 N N . THR A 1 82 ? 4.156 6.451 19.409 1.00 96.44 82 THR A N 1
ATOM 640 C CA . THR A 1 82 ? 3.729 5.053 19.300 1.00 96.44 82 THR A CA 1
ATOM 641 C C . THR A 1 82 ? 4.843 4.099 19.706 1.00 96.44 82 THR A C 1
ATOM 643 O O . THR A 1 82 ? 6.025 4.413 19.564 1.00 96.44 82 THR A O 1
ATOM 646 N N . LYS A 1 83 ? 4.473 2.893 20.136 1.00 96.00 83 LYS A N 1
ATOM 647 C CA . LYS A 1 83 ? 5.377 1.739 20.235 1.00 96.00 83 LYS A CA 1
ATOM 648 C C . LYS A 1 83 ? 4.692 0.509 19.655 1.00 96.00 83 LYS A C 1
ATOM 650 O O . LYS A 1 83 ? 3.520 0.287 19.938 1.00 96.00 83 LYS A O 1
ATOM 655 N N . SER A 1 84 ? 5.415 -0.298 18.890 1.00 95.06 84 SER A N 1
ATOM 656 C CA . SER A 1 84 ? 4.890 -1.510 18.259 1.00 95.06 84 SER A CA 1
ATOM 657 C C . SER A 1 84 ? 5.758 -2.725 18.588 1.00 95.06 84 SER A C 1
ATOM 659 O O . SER A 1 84 ? 6.981 -2.635 18.688 1.00 95.06 84 SER A O 1
ATOM 661 N N . TYR A 1 85 ? 5.106 -3.873 18.742 1.00 96.12 85 TYR A N 1
ATOM 662 C CA . TYR A 1 85 ? 5.722 -5.200 18.750 1.00 96.12 85 TYR A CA 1
ATOM 663 C C . TYR A 1 85 ? 5.029 -6.041 17.700 1.00 96.12 85 TYR A C 1
ATOM 665 O O . TYR A 1 85 ? 3.818 -5.909 17.532 1.00 96.12 85 TYR A O 1
ATOM 673 N N . TYR A 1 86 ? 5.760 -6.909 17.009 1.00 96.31 86 TYR A N 1
ATOM 674 C CA . TYR A 1 86 ? 5.174 -7.690 15.929 1.00 96.31 86 TYR A CA 1
ATOM 675 C C . TYR A 1 86 ? 5.757 -9.094 15.809 1.00 96.31 86 TYR A C 1
ATOM 677 O O . TYR A 1 86 ? 6.851 -9.395 16.292 1.00 96.31 86 TYR A O 1
ATOM 685 N N . ARG A 1 87 ? 5.003 -9.958 15.133 1.00 97.25 87 ARG A N 1
ATOM 686 C CA . ARG A 1 87 ? 5.429 -11.267 14.641 1.00 97.25 87 ARG A CA 1
ATOM 687 C C . ARG A 1 87 ? 5.125 -11.336 13.151 1.00 97.25 87 ARG A C 1
ATOM 689 O O . ARG A 1 87 ? 4.033 -10.966 12.725 1.00 97.25 87 ARG A O 1
ATOM 696 N N . VAL A 1 88 ? 6.110 -11.769 12.370 1.00 95.81 88 VAL A N 1
ATOM 697 C CA . VAL A 1 88 ? 6.004 -11.901 10.913 1.00 95.81 88 VAL A CA 1
ATOM 698 C C . VAL A 1 88 ? 5.955 -13.378 10.555 1.00 95.81 88 VAL A C 1
ATOM 700 O O . VAL A 1 88 ? 6.770 -14.163 11.036 1.00 95.81 88 VAL A O 1
ATOM 703 N N . PHE A 1 89 ? 5.028 -13.738 9.677 1.00 96.38 89 PHE A N 1
ATOM 704 C CA . PHE A 1 89 ? 4.877 -15.083 9.141 1.00 96.38 89 PHE A CA 1
ATOM 705 C C . PHE A 1 89 ? 4.870 -15.010 7.620 1.00 96.38 89 PHE A C 1
ATOM 707 O O . PHE A 1 89 ? 4.158 -14.199 7.033 1.00 96.38 89 PHE A O 1
ATOM 714 N N . ARG A 1 90 ? 5.644 -15.871 6.962 1.00 94.38 90 ARG A N 1
ATOM 715 C CA . ARG A 1 90 ? 5.549 -16.027 5.509 1.00 94.38 90 ARG A CA 1
ATOM 716 C C . ARG A 1 90 ? 4.252 -16.759 5.181 1.00 94.38 90 ARG A C 1
ATOM 718 O O . ARG A 1 90 ? 3.978 -17.790 5.791 1.00 94.38 90 ARG A O 1
ATOM 725 N N . ILE A 1 91 ? 3.485 -16.251 4.219 1.00 93.19 91 ILE A N 1
ATOM 726 C CA . ILE A 1 91 ? 2.276 -16.928 3.738 1.00 93.19 91 ILE A CA 1
ATOM 727 C C . ILE A 1 91 ? 2.714 -18.032 2.760 1.00 93.19 91 ILE A C 1
ATOM 729 O O . ILE A 1 91 ? 3.327 -17.700 1.736 1.00 93.19 91 ILE A O 1
ATOM 733 N N . PRO A 1 92 ? 2.451 -19.321 3.051 1.00 93.75 92 PRO A N 1
ATOM 734 C CA . PRO A 1 92 ? 2.808 -20.415 2.149 1.00 93.75 92 PRO A CA 1
ATOM 735 C C . PRO A 1 92 ? 2.090 -20.292 0.800 1.00 93.75 92 PRO A C 1
ATOM 737 O O . PRO A 1 92 ? 0.969 -19.783 0.738 1.00 93.75 92 PRO A O 1
ATOM 740 N N . ALA A 1 93 ? 2.724 -20.741 -0.285 1.00 90.38 93 ALA A N 1
ATOM 741 C CA . ALA A 1 93 ? 2.188 -20.570 -1.638 1.00 90.38 93 ALA A CA 1
ATOM 742 C C . ALA A 1 93 ? 0.846 -21.297 -1.814 1.00 90.38 93 ALA A C 1
ATOM 744 O O . ALA A 1 93 ? -0.098 -20.731 -2.354 1.00 90.38 93 ALA A O 1
ATOM 745 N N . GLU A 1 94 ? 0.729 -22.496 -1.249 1.00 93.94 94 GLU A N 1
ATOM 746 C CA . GLU A 1 94 ? -0.487 -23.305 -1.231 1.00 93.94 94 GLU A CA 1
ATOM 747 C C . GLU A 1 94 ? -1.651 -22.624 -0.494 1.00 93.94 94 GLU A C 1
ATOM 749 O O . GLU A 1 94 ? -2.812 -22.859 -0.813 1.00 93.94 94 GLU A O 1
ATOM 754 N N . LYS A 1 95 ? -1.364 -21.726 0.459 1.00 94.88 95 LYS A N 1
ATOM 755 C CA . LYS A 1 95 ? -2.400 -20.943 1.150 1.00 94.88 95 LYS A CA 1
ATOM 756 C C . LYS A 1 95 ? -2.913 -19.774 0.319 1.00 94.88 95 LYS A C 1
ATOM 758 O O . LYS A 1 95 ? -3.987 -19.269 0.615 1.00 94.88 95 LYS A O 1
ATOM 763 N N . LYS A 1 96 ? -2.175 -19.353 -0.712 1.00 91.06 96 LYS A N 1
ATOM 764 C CA . LYS A 1 96 ? -2.596 -18.294 -1.642 1.00 91.06 96 LYS A CA 1
ATOM 765 C C . LYS A 1 96 ? -3.473 -18.816 -2.776 1.00 91.06 96 LYS A C 1
ATOM 767 O O . LYS A 1 96 ? -4.170 -18.026 -3.403 1.00 91.06 96 LYS A O 1
ATOM 772 N N . THR A 1 97 ? -3.412 -20.117 -3.052 1.00 93.25 97 THR A N 1
ATOM 773 C CA . THR A 1 97 ? -4.115 -20.755 -4.175 1.00 93.25 97 THR A CA 1
ATOM 774 C C . THR A 1 97 ? -5.181 -21.765 -3.742 1.00 93.25 97 THR A C 1
ATOM 776 O O . THR A 1 97 ? -5.886 -22.297 -4.595 1.00 93.25 97 THR A O 1
ATOM 779 N N . GLY A 1 98 ? -5.308 -22.034 -2.438 1.00 94.62 98 GLY A N 1
ATOM 780 C CA . GLY A 1 98 ? -6.320 -22.926 -1.867 1.00 94.62 98 GLY A CA 1
ATOM 781 C C . GLY A 1 98 ? -7.703 -22.279 -1.719 1.00 94.62 98 GLY A C 1
ATOM 782 O O . GLY A 1 98 ? -8.182 -21.533 -2.572 1.00 94.62 98 GLY A O 1
ATOM 783 N N . THR A 1 99 ? -8.386 -22.575 -0.620 1.00 96.62 99 THR A N 1
ATOM 784 C CA . THR A 1 99 ? -9.669 -21.956 -0.250 1.00 96.62 99 THR A CA 1
ATOM 785 C C . THR A 1 99 ? -9.463 -20.760 0.682 1.00 96.62 99 THR A C 1
ATOM 787 O O . THR A 1 99 ? -8.499 -20.695 1.448 1.00 96.62 99 THR A O 1
ATOM 790 N N . GLY A 1 100 ? -10.413 -19.822 0.688 1.00 95.44 100 GLY A N 1
ATOM 791 C CA . GLY A 1 100 ? -10.429 -18.709 1.639 1.00 95.44 100 GLY A CA 1
ATOM 792 C C . GLY A 1 100 ? -10.418 -19.171 3.094 1.00 95.44 100 GLY A C 1
ATOM 793 O O . GLY A 1 100 ? -9.750 -18.574 3.937 1.00 95.44 100 GLY A O 1
ATOM 794 N N . ARG A 1 101 ? -11.086 -20.296 3.373 1.00 95.38 101 ARG A N 1
ATOM 795 C CA . ARG A 1 101 ? -11.083 -20.925 4.693 1.00 95.38 101 ARG A CA 1
ATOM 796 C C . ARG A 1 101 ? -9.688 -21.387 5.105 1.00 95.38 101 ARG A C 1
ATOM 798 O O . ARG A 1 101 ? -9.267 -21.099 6.218 1.00 95.38 101 ARG A O 1
ATOM 805 N N . GLU A 1 102 ? -8.947 -22.052 4.220 1.00 96.62 102 GLU A N 1
ATOM 806 C CA . GLU A 1 102 ? -7.582 -22.505 4.518 1.00 96.62 102 GLU A CA 1
ATOM 807 C C . GLU A 1 102 ? -6.615 -21.346 4.762 1.00 96.62 102 GLU A C 1
ATOM 809 O O . GLU A 1 102 ? -5.738 -21.458 5.625 1.00 96.62 102 GLU A O 1
ATOM 814 N N . LEU A 1 103 ? -6.766 -20.243 4.019 1.00 97.06 103 LEU A N 1
ATOM 815 C CA . LEU A 1 103 ? -5.996 -19.023 4.247 1.00 97.06 103 LEU A CA 1
ATOM 816 C C . LEU A 1 103 ? -6.319 -18.431 5.622 1.00 97.06 103 LEU A C 1
ATOM 818 O O . LEU A 1 103 ? -5.405 -18.170 6.404 1.00 97.06 103 LEU A O 1
ATOM 822 N N . PHE A 1 104 ? -7.599 -18.240 5.949 1.00 97.69 104 PHE A N 1
ATOM 823 C CA . PHE A 1 104 ? -7.977 -17.609 7.212 1.00 97.69 104 PHE A CA 1
ATOM 824 C C . PHE A 1 104 ? -7.809 -18.507 8.437 1.00 97.69 104 PHE A C 1
ATOM 826 O O . PHE A 1 104 ? -7.499 -17.992 9.509 1.00 97.69 104 PHE A O 1
ATOM 833 N N . ASP A 1 105 ? -7.868 -19.831 8.298 1.00 98.00 105 ASP A N 1
ATOM 834 C CA . ASP A 1 105 ? -7.484 -20.752 9.371 1.00 98.00 105 ASP A CA 1
ATOM 835 C C . ASP A 1 105 ? -5.978 -20.668 9.671 1.00 98.00 105 ASP A C 1
ATOM 837 O O . ASP A 1 105 ? -5.580 -20.707 10.839 1.00 98.00 105 ASP A O 1
ATOM 841 N N . PHE A 1 106 ? -5.137 -20.495 8.641 1.00 97.81 106 PHE A N 1
ATOM 842 C CA . PHE A 1 106 ? -3.709 -20.212 8.817 1.00 97.81 106 PHE A CA 1
ATOM 843 C C . PHE A 1 106 ? -3.483 -18.858 9.507 1.00 97.81 106 PHE A C 1
ATOM 845 O O . PHE A 1 106 ? -2.735 -18.780 10.482 1.00 97.81 106 PHE A O 1
ATOM 852 N N . VAL A 1 107 ? -4.165 -17.803 9.053 1.00 98.12 107 VAL A N 1
ATOM 853 C CA . VAL A 1 107 ? -4.078 -16.458 9.648 1.00 98.12 107 VAL A CA 1
ATOM 854 C C . VAL A 1 107 ? -4.516 -16.474 11.117 1.00 98.12 107 VAL A C 1
ATOM 856 O O . VAL A 1 107 ? -3.808 -15.945 11.975 1.00 98.12 107 VAL A O 1
ATOM 859 N N . ALA A 1 108 ? -5.633 -17.133 11.433 1.00 98.50 108 ALA A N 1
ATOM 860 C CA . ALA A 1 108 ? -6.132 -17.281 12.797 1.00 98.50 108 ALA A CA 1
ATOM 861 C C . ALA A 1 108 ? -5.136 -18.039 13.693 1.00 98.50 108 ALA A C 1
ATOM 863 O O . ALA A 1 108 ? -4.897 -17.618 14.825 1.00 98.50 108 ALA A O 1
ATOM 864 N N . ALA A 1 109 ? -4.481 -19.087 13.178 1.00 98.25 109 ALA A N 1
ATOM 865 C CA . ALA A 1 109 ? -3.419 -19.795 13.898 1.00 98.25 109 ALA A CA 1
ATOM 866 C C . ALA A 1 109 ? -2.212 -18.892 14.208 1.00 98.25 109 ALA A C 1
ATOM 868 O O . ALA A 1 109 ? -1.650 -18.948 15.304 1.00 98.25 109 ALA A O 1
ATOM 869 N N . CYS A 1 110 ? -1.811 -18.037 13.262 1.00 98.25 110 CYS A N 1
ATOM 870 C CA . CYS A 1 110 ? -0.741 -17.063 13.477 1.00 98.25 110 CYS A CA 1
ATOM 871 C C . CYS A 1 110 ? -1.108 -16.029 14.550 1.00 98.25 110 CYS A C 1
ATOM 873 O O . CYS A 1 110 ? -0.260 -15.693 15.380 1.00 98.25 110 CYS A O 1
ATOM 875 N N . ILE A 1 111 ? -2.355 -15.546 14.565 1.00 98.44 111 ILE A N 1
ATOM 876 C CA . ILE A 1 111 ? -2.859 -14.615 15.586 1.00 98.44 111 ILE A CA 1
ATOM 877 C C . ILE A 1 111 ? -2.841 -15.278 16.964 1.00 98.44 111 ILE A C 1
ATOM 879 O O . ILE A 1 111 ? -2.223 -14.743 17.884 1.00 98.44 111 ILE A O 1
ATOM 883 N N . GLU A 1 112 ? -3.446 -16.461 17.088 1.00 97.88 112 GLU A N 1
ATOM 884 C CA . GLU A 1 112 ? -3.490 -17.250 18.325 1.00 97.88 112 GLU A CA 1
ATOM 885 C C . GLU A 1 112 ? -2.087 -17.458 18.911 1.00 97.88 112 GLU A C 1
ATOM 887 O O . GLU A 1 112 ? -1.850 -17.178 20.086 1.00 97.88 112 GLU A O 1
ATOM 892 N N . LYS A 1 113 ? -1.129 -17.862 18.067 1.00 97.62 113 LYS A N 1
ATOM 893 C CA . LYS A 1 113 ? 0.269 -18.061 18.466 1.00 97.62 113 LYS A CA 1
ATOM 894 C C . LYS A 1 113 ? 0.952 -16.764 18.916 1.00 97.62 113 LYS A C 1
ATOM 896 O O . LYS A 1 113 ? 1.801 -16.797 19.802 1.00 97.62 113 LYS A O 1
ATOM 901 N N . SER A 1 114 ? 0.624 -15.631 18.297 1.00 98.12 114 SER A N 1
ATOM 902 C CA . SER A 1 114 ? 1.331 -14.363 18.526 1.00 98.12 114 SER A CA 1
ATOM 903 C C . SER A 1 114 ? 0.893 -13.646 19.800 1.00 98.12 114 SER A C 1
ATOM 905 O O . SER A 1 114 ? 1.710 -12.968 20.419 1.00 98.12 114 SER A O 1
ATOM 907 N N . ILE A 1 115 ? -0.377 -13.776 20.199 1.00 96.94 115 ILE A N 1
ATOM 908 C CA . ILE A 1 115 ? -0.951 -13.010 21.317 1.00 96.94 115 ILE A CA 1
ATOM 909 C C . ILE A 1 115 ? -0.152 -13.181 22.620 1.00 96.94 115 ILE A C 1
ATOM 911 O O . ILE A 1 115 ? 0.262 -12.159 23.169 1.00 96.94 115 ILE A O 1
ATOM 915 N N . PRO A 1 116 ? 0.133 -14.401 23.123 1.00 96.88 116 PRO A N 1
ATOM 916 C CA . PRO A 1 116 ? 0.827 -14.556 24.402 1.00 96.88 116 PRO A CA 1
ATOM 917 C C . PRO A 1 116 ? 2.206 -13.891 24.414 1.00 96.88 116 PRO A C 1
ATOM 919 O O . PRO A 1 116 ? 2.568 -13.215 25.376 1.00 96.88 116 PRO A O 1
ATOM 922 N N . GLU A 1 117 ? 2.966 -14.038 23.326 1.00 97.25 117 GLU A N 1
ATOM 923 C CA . GLU A 1 117 ? 4.302 -13.456 23.220 1.00 97.25 117 GLU A CA 1
ATOM 924 C C . GLU A 1 117 ? 4.265 -11.928 23.120 1.00 97.25 117 GLU A C 1
ATOM 926 O O . GLU A 1 117 ? 5.056 -11.258 23.785 1.00 97.25 117 GLU A O 1
ATOM 931 N N . LEU A 1 118 ? 3.347 -11.376 22.319 1.00 97.56 118 LEU A N 1
ATOM 932 C CA . LEU A 1 118 ? 3.186 -9.930 22.156 1.00 97.56 118 LEU A CA 1
ATOM 933 C C . LEU A 1 118 ? 2.732 -9.260 23.457 1.00 97.56 118 LEU A C 1
ATOM 935 O O . LEU A 1 118 ? 3.231 -8.191 23.804 1.00 97.56 118 LEU A O 1
ATOM 939 N N . LEU A 1 119 ? 1.807 -9.887 24.189 1.00 96.38 119 LEU A N 1
ATOM 940 C CA . LEU A 1 119 ? 1.325 -9.373 25.471 1.00 96.38 119 LEU A CA 1
ATOM 941 C C . LEU A 1 119 ? 2.403 -9.441 26.555 1.00 96.38 119 LEU A C 1
ATOM 943 O O . LEU A 1 119 ? 2.565 -8.478 27.304 1.00 96.38 119 LEU A O 1
ATOM 947 N N . ARG A 1 120 ? 3.180 -10.531 26.605 1.00 96.88 120 ARG A N 1
ATOM 948 C CA . ARG A 1 120 ? 4.327 -10.634 27.515 1.00 96.88 120 ARG A CA 1
ATOM 949 C C . ARG A 1 120 ? 5.359 -9.546 27.221 1.00 96.88 120 ARG A C 1
ATOM 951 O O . ARG A 1 120 ? 5.804 -8.862 28.134 1.00 96.88 120 ARG A O 1
ATOM 958 N N . GLU A 1 121 ? 5.706 -9.352 25.951 1.00 96.81 121 GLU A N 1
ATOM 959 C CA . GLU A 1 121 ? 6.683 -8.344 25.534 1.00 96.81 121 GLU A CA 1
ATOM 960 C C . GLU A 1 121 ? 6.212 -6.911 25.852 1.00 96.81 121 GLU A C 1
ATOM 962 O O . GLU A 1 121 ? 7.004 -6.090 26.324 1.00 96.81 121 GLU A O 1
ATOM 967 N N . LEU A 1 122 ? 4.918 -6.625 25.667 1.00 96.44 122 LEU A N 1
ATOM 968 C CA . LEU A 1 122 ? 4.287 -5.372 26.083 1.00 96.44 122 LEU A CA 1
ATOM 969 C C . LEU A 1 122 ? 4.414 -5.144 27.597 1.00 96.44 122 LEU A C 1
ATOM 971 O O . LEU A 1 122 ? 4.849 -4.069 28.020 1.00 96.44 122 LEU A O 1
ATOM 975 N N . GLU A 1 123 ? 4.065 -6.140 28.412 1.00 96.50 123 GLU A N 1
ATOM 976 C CA . GLU A 1 123 ? 4.130 -6.034 29.872 1.00 96.50 123 GLU A CA 1
ATOM 977 C C . GLU A 1 123 ? 5.577 -5.876 30.357 1.00 96.50 123 GLU A C 1
ATOM 979 O O . GLU A 1 123 ? 5.869 -5.001 31.170 1.00 96.50 123 GLU A O 1
ATOM 984 N N . GLU A 1 124 ? 6.515 -6.650 29.814 1.00 96.56 124 GLU A N 1
ATOM 985 C CA . GLU A 1 124 ? 7.926 -6.595 30.196 1.00 96.56 124 GLU A CA 1
ATOM 986 C C . GLU A 1 124 ? 8.568 -5.245 29.853 1.00 96.56 124 GLU A C 1
ATOM 988 O O . GLU A 1 124 ? 9.240 -4.658 30.712 1.00 96.56 124 GLU A O 1
ATOM 993 N N . LYS A 1 125 ? 8.343 -4.739 28.629 1.00 96.38 125 LYS A N 1
ATOM 994 C CA . LYS A 1 125 ? 9.031 -3.554 28.085 1.00 96.38 125 LYS A CA 1
ATOM 995 C C . LYS A 1 125 ? 8.313 -2.229 28.334 1.00 96.38 125 LYS A C 1
ATOM 997 O O . LYS A 1 125 ? 8.982 -1.200 28.409 1.00 96.38 125 LYS A O 1
ATOM 1002 N N . GLN A 1 126 ? 6.982 -2.217 28.422 1.00 95.38 126 GLN A N 1
ATOM 1003 C CA . GLN A 1 126 ? 6.203 -0.988 28.650 1.00 95.38 126 GLN A CA 1
ATOM 1004 C C . GLN A 1 126 ? 5.538 -0.934 30.020 1.00 95.38 126 GLN A C 1
ATOM 1006 O O . GLN A 1 126 ? 5.054 0.131 30.385 1.00 95.38 126 GLN A O 1
ATOM 1011 N N . LYS A 1 127 ? 5.522 -2.036 30.784 1.00 95.12 127 LYS A N 1
ATOM 1012 C CA . LYS A 1 127 ? 4.792 -2.126 32.062 1.00 95.12 127 LYS A CA 1
ATOM 1013 C C . LYS A 1 127 ? 3.293 -1.829 31.898 1.00 95.12 127 LYS A C 1
ATOM 1015 O O . LYS A 1 127 ? 2.653 -1.304 32.803 1.00 95.12 127 LYS A O 1
ATOM 1020 N N . VAL A 1 128 ? 2.737 -2.180 30.735 1.00 91.38 128 VAL A N 1
ATOM 1021 C CA . VAL A 1 128 ? 1.322 -2.009 30.377 1.00 91.38 128 VAL A CA 1
ATOM 1022 C C . VAL A 1 128 ? 0.703 -3.375 30.108 1.00 91.38 128 VAL A C 1
ATOM 1024 O O . VAL A 1 128 ? 1.315 -4.222 29.464 1.00 91.38 128 VAL A O 1
ATOM 1027 N N . LYS A 1 129 ? -0.536 -3.575 30.566 1.00 92.62 129 LYS A N 1
ATOM 1028 C CA . LYS A 1 129 ? -1.370 -4.719 30.181 1.00 92.62 129 LYS A CA 1
ATOM 1029 C C . LYS A 1 129 ? -2.419 -4.263 29.182 1.00 92.62 129 LYS A C 1
ATOM 1031 O O . LYS A 1 129 ? -3.161 -3.320 29.460 1.00 92.62 129 LYS A O 1
ATOM 1036 N N . MET A 1 130 ? -2.510 -4.950 28.047 1.00 94.12 130 MET A N 1
ATOM 1037 C CA . MET A 1 130 ? -3.617 -4.737 27.121 1.00 94.12 130 MET A CA 1
ATOM 1038 C C . MET A 1 130 ? -4.916 -5.217 27.776 1.00 94.12 130 MET A C 1
ATOM 1040 O O . MET A 1 130 ? -4.980 -6.331 28.299 1.00 94.12 130 MET A O 1
ATOM 1044 N N . LYS A 1 131 ? -5.953 -4.378 27.747 1.00 91.62 131 LYS A N 1
ATOM 1045 C CA . LYS A 1 131 ? -7.277 -4.718 28.275 1.00 91.62 131 LYS A CA 1
ATOM 1046 C C . LYS A 1 131 ? -8.132 -5.357 27.184 1.00 91.62 131 LYS A C 1
ATOM 1048 O O . LYS A 1 131 ? -8.102 -4.933 26.030 1.00 91.62 131 LYS A O 1
ATOM 1053 N N . THR A 1 132 ? -8.912 -6.359 27.564 1.00 94.38 132 THR A N 1
ATOM 1054 C CA . THR A 1 132 ? -10.021 -6.849 26.744 1.00 94.38 132 THR A CA 1
ATOM 1055 C C . THR A 1 132 ? -11.202 -5.885 26.834 1.00 94.38 132 THR A C 1
ATOM 1057 O O . THR A 1 132 ? -11.330 -5.134 27.802 1.00 94.38 132 THR A O 1
ATOM 1060 N N . LYS A 1 133 ? -12.081 -5.931 25.834 1.00 93.12 133 LYS A N 1
ATOM 1061 C CA . LYS A 1 133 ? -13.355 -5.209 25.807 1.00 93.12 133 LYS A CA 1
ATOM 1062 C C . LYS A 1 133 ? -14.505 -6.211 25.720 1.00 93.12 133 LYS A C 1
ATOM 1064 O O . LYS A 1 133 ? -14.323 -7.340 25.252 1.00 93.12 133 LYS A O 1
ATOM 1069 N N . ARG A 1 134 ? -15.686 -5.812 26.199 1.00 92.94 134 ARG A N 1
ATOM 1070 C CA . ARG A 1 134 ? -16.883 -6.658 26.176 1.00 92.94 134 ARG A CA 1
ATOM 1071 C C . ARG A 1 134 ? -17.526 -6.607 24.790 1.00 92.94 134 ARG A C 1
ATOM 1073 O O . ARG A 1 134 ? -17.986 -5.552 24.373 1.00 92.94 134 ARG A O 1
ATOM 1080 N N . PHE A 1 135 ? -17.603 -7.755 24.124 1.00 90.06 135 PHE A N 1
ATOM 1081 C CA . PHE A 1 135 ? -18.330 -7.942 22.869 1.00 90.06 135 PHE A CA 1
ATOM 1082 C C . PHE A 1 135 ? -19.351 -9.064 23.070 1.00 90.06 135 PHE A C 1
ATOM 1084 O O . PHE A 1 135 ? -18.987 -10.232 23.237 1.00 90.06 135 PHE A O 1
ATOM 1091 N N . GLY A 1 136 ? -20.632 -8.691 23.147 1.00 89.19 136 GLY A N 1
ATOM 1092 C CA . GLY A 1 136 ? -21.680 -9.579 23.652 1.00 89.19 136 GLY A CA 1
ATOM 1093 C C . GLY A 1 136 ? -21.382 -10.019 25.090 1.00 89.19 136 GLY A C 1
ATOM 1094 O O . GLY A 1 136 ? -21.148 -9.189 25.974 1.00 89.19 136 GLY A O 1
ATOM 1095 N N . ASP A 1 137 ? -21.327 -11.329 25.318 1.00 89.06 137 ASP A N 1
ATOM 1096 C CA . ASP A 1 137 ? -21.057 -11.914 26.639 1.00 89.06 137 ASP A CA 1
ATOM 1097 C C . ASP A 1 137 ? -19.594 -12.319 26.857 1.00 89.06 137 ASP A C 1
ATOM 1099 O O . ASP A 1 137 ? -19.253 -12.908 27.882 1.00 89.06 137 ASP A O 1
ATOM 1103 N N . LYS A 1 138 ? -18.704 -11.999 25.910 1.00 92.06 138 LYS A N 1
ATOM 1104 C CA . LYS A 1 138 ? -17.289 -12.384 25.968 1.00 92.06 138 LYS A CA 1
ATOM 1105 C C . LYS A 1 138 ? -16.378 -11.166 26.097 1.00 92.06 138 LYS A C 1
ATOM 1107 O O . LYS A 1 138 ? -16.615 -10.114 25.509 1.00 92.06 138 LYS A O 1
ATOM 1112 N N . GLN A 1 139 ? -15.296 -11.339 26.849 1.00 95.31 139 GLN A N 1
ATOM 1113 C CA . GLN A 1 139 ? -14.166 -10.414 26.886 1.00 95.31 139 GLN A CA 1
ATOM 1114 C C . GLN A 1 139 ? -13.190 -10.788 25.766 1.00 95.31 139 GLN A C 1
ATOM 1116 O O . GLN A 1 139 ? -12.687 -11.911 25.748 1.00 95.31 139 GLN A O 1
ATOM 1121 N N . LYS A 1 140 ? -12.941 -9.876 24.822 1.00 97.06 140 LYS A N 1
ATOM 1122 C CA . LYS A 1 140 ? -12.044 -10.109 23.677 1.00 97.06 140 LYS A CA 1
ATOM 1123 C C . LYS A 1 140 ? -11.095 -8.929 23.464 1.00 97.06 140 LYS A C 1
ATOM 1125 O O . LYS A 1 140 ? -11.414 -7.792 23.811 1.00 97.06 140 LYS A O 1
ATOM 1130 N N . TYR A 1 141 ? -9.927 -9.183 22.886 1.00 97.56 141 TYR A N 1
ATOM 1131 C CA . TYR A 1 141 ? -9.008 -8.141 22.440 1.00 97.56 141 TYR A CA 1
ATOM 1132 C C . TYR A 1 141 ? -9.503 -7.530 21.119 1.00 97.56 141 TYR A C 1
ATOM 1134 O O . TYR A 1 141 ? -9.768 -8.284 20.178 1.00 97.56 141 TYR A O 1
ATOM 1142 N N . PRO A 1 142 ? -9.634 -6.194 21.020 1.00 97.31 142 PRO A N 1
ATOM 1143 C CA . PRO A 1 142 ? -9.947 -5.542 19.755 1.00 97.31 142 PRO A CA 1
ATOM 1144 C C . PRO A 1 142 ? -8.774 -5.674 18.778 1.00 97.31 142 PRO A C 1
ATOM 1146 O O . PRO A 1 142 ? -7.627 -5.380 19.133 1.00 97.31 142 PRO A O 1
ATOM 1149 N N . LEU A 1 143 ? -9.079 -6.094 17.551 1.00 98.44 143 LEU A N 1
ATOM 1150 C CA . LEU A 1 143 ? -8.126 -6.223 16.456 1.00 98.44 143 LEU A CA 1
ATOM 1151 C C . LEU A 1 143 ? -8.550 -5.377 15.253 1.00 98.44 143 LEU A C 1
ATOM 1153 O O . LEU A 1 143 ? -9.688 -5.469 14.791 1.00 98.44 143 LEU A O 1
ATOM 1157 N N . SER A 1 144 ? -7.623 -4.577 14.731 1.00 98.44 144 SER A N 1
ATOM 1158 C CA . SER A 1 144 ? -7.763 -3.960 13.410 1.00 98.44 144 SER A CA 1
ATOM 1159 C C . SER A 1 144 ? -7.223 -4.892 12.334 1.00 98.44 144 SER A C 1
ATOM 1161 O O . SER A 1 144 ? -6.096 -5.378 12.447 1.00 98.44 144 SER A O 1
ATOM 1163 N N . PHE A 1 145 ? -8.023 -5.154 11.308 1.00 98.38 145 PHE A N 1
ATOM 1164 C CA . PHE A 1 145 ? -7.660 -5.990 10.179 1.00 98.38 145 PHE A CA 1
ATOM 1165 C C . PHE A 1 145 ? -7.292 -5.117 8.976 1.00 98.38 145 PHE A C 1
ATOM 1167 O O . PHE A 1 145 ? -8.155 -4.535 8.329 1.00 98.38 145 PHE A O 1
ATOM 1174 N N . THR A 1 146 ? -6.006 -5.049 8.657 1.00 97.62 146 THR A N 1
ATOM 1175 C CA . THR A 1 146 ? -5.497 -4.477 7.414 1.00 97.62 146 THR A CA 1
ATOM 1176 C C . THR A 1 146 ? -5.446 -5.554 6.330 1.00 97.62 146 THR A C 1
ATOM 1178 O O . THR A 1 146 ? -4.706 -6.537 6.442 1.00 97.62 146 THR A O 1
AT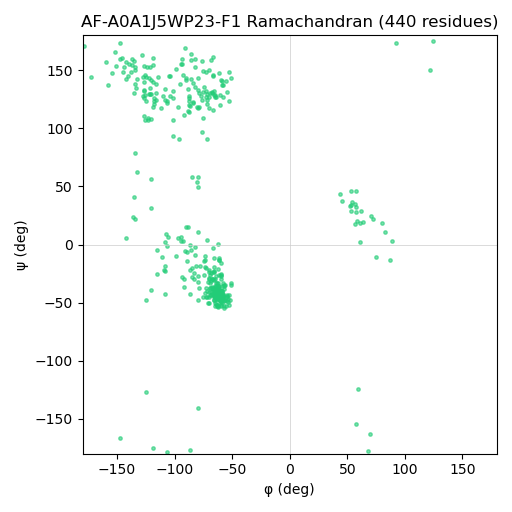OM 1181 N N . PHE A 1 147 ? -6.252 -5.376 5.283 1.00 95.62 147 PHE A N 1
ATOM 1182 C CA . PHE A 1 147 ? -6.360 -6.288 4.148 1.00 95.62 147 PHE A CA 1
ATOM 1183 C C . PHE A 1 147 ? -6.122 -5.527 2.840 1.00 95.62 147 PHE A C 1
ATOM 1185 O O . PHE A 1 147 ? -6.960 -4.749 2.389 1.00 95.62 147 PHE A O 1
ATOM 1192 N N . SER A 1 148 ? -4.959 -5.748 2.227 1.00 91.75 148 SER A N 1
ATOM 1193 C CA . SER A 1 148 ? -4.480 -5.001 1.055 1.00 91.75 148 SER A CA 1
ATOM 1194 C C . SER A 1 148 ? -5.100 -5.464 -0.271 1.00 91.75 148 SER A C 1
ATOM 1196 O O . SER A 1 148 ? -4.375 -5.737 -1.233 1.00 91.75 148 SER A O 1
ATOM 1198 N N . PHE A 1 149 ? -6.422 -5.583 -0.330 1.00 91.56 149 PHE A N 1
ATOM 1199 C CA . PHE A 1 149 ? -7.184 -5.942 -1.529 1.00 91.56 149 PHE A CA 1
ATOM 1200 C C . PHE A 1 149 ? -8.402 -5.019 -1.668 1.00 91.56 149 PHE A C 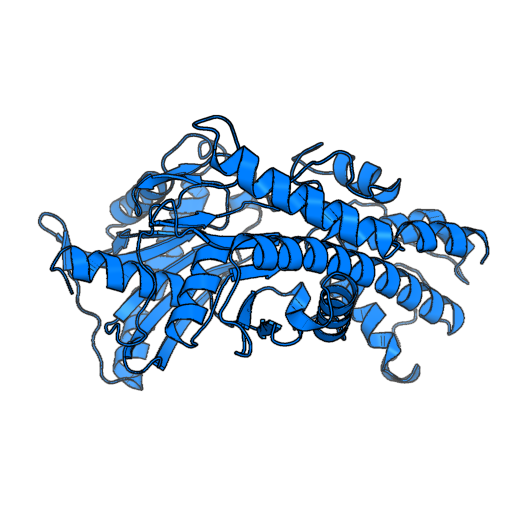1
ATOM 1202 O O . PHE A 1 149 ? -8.849 -4.463 -0.660 1.00 91.56 149 PHE A O 1
ATOM 1209 N N . PRO A 1 150 ? -8.963 -4.870 -2.881 1.00 92.25 150 PRO A N 1
ATOM 1210 C CA . PRO A 1 150 ? -10.150 -4.054 -3.086 1.00 92.25 150 PRO A CA 1
ATOM 1211 C C . PRO A 1 150 ? -11.355 -4.686 -2.383 1.00 92.25 150 PRO A C 1
ATOM 1213 O O . PRO A 1 150 ? -11.798 -5.786 -2.726 1.00 92.25 150 PRO A O 1
ATOM 1216 N N . VAL A 1 151 ? -11.894 -3.978 -1.393 1.00 94.12 151 VAL A N 1
ATOM 1217 C CA . VAL A 1 151 ? -13.054 -4.409 -0.609 1.00 94.12 151 VAL A CA 1
ATOM 1218 C C . VAL A 1 151 ? -14.133 -3.338 -0.676 1.00 94.12 151 VAL A C 1
ATOM 1220 O O . VAL A 1 151 ? -13.903 -2.191 -0.299 1.00 94.12 151 VAL A O 1
ATOM 1223 N N . GLU A 1 152 ? -15.326 -3.724 -1.119 1.00 94.56 152 GLU A N 1
ATOM 1224 C CA . GLU A 1 152 ? -16.523 -2.897 -1.004 1.00 94.56 152 GLU A CA 1
ATOM 1225 C C . GLU A 1 152 ? -17.008 -2.957 0.444 1.00 94.56 152 GLU A C 1
ATOM 1227 O O . GLU A 1 152 ? -17.668 -3.909 0.879 1.00 94.56 152 GLU A O 1
ATOM 1232 N N . GLN A 1 153 ? -16.616 -1.956 1.225 1.00 94.75 153 GLN A N 1
ATOM 1233 C CA . GLN A 1 153 ? -17.015 -1.859 2.616 1.00 94.75 153 GLN A CA 1
ATOM 1234 C C . GLN A 1 153 ? -18.476 -1.420 2.726 1.00 94.75 153 GLN A C 1
ATOM 1236 O O . GLN A 1 153 ? -18.918 -0.500 2.051 1.00 94.75 153 GLN A O 1
ATOM 1241 N N . LYS A 1 154 ? -19.228 -2.092 3.603 1.00 92.31 154 LYS A N 1
ATOM 1242 C CA . LYS A 1 154 ? -20.570 -1.648 4.028 1.00 92.31 154 LYS A CA 1
ATOM 1243 C C . LYS A 1 154 ? -20.508 -0.809 5.300 1.00 92.31 154 LYS A C 1
ATOM 1245 O O . LYS A 1 154 ? -21.399 -0.017 5.588 1.00 92.31 154 LYS A O 1
ATOM 1250 N N . THR A 1 155 ? -19.489 -1.074 6.113 1.00 95.12 155 THR A N 1
ATOM 1251 C CA . THR A 1 155 ? -19.177 -0.370 7.354 1.00 95.12 155 THR A CA 1
ATOM 1252 C C . THR A 1 155 ? -17.660 -0.363 7.532 1.00 95.12 155 THR A C 1
ATOM 1254 O O . THR A 1 155 ? -16.931 -1.063 6.826 1.00 95.12 155 THR A O 1
ATOM 1257 N N . ILE A 1 156 ? -17.167 0.356 8.538 1.00 95.38 156 ILE A N 1
ATOM 1258 C CA . ILE A 1 156 ? -15.746 0.348 8.917 1.00 95.38 156 ILE A CA 1
ATOM 1259 C C . ILE A 1 156 ? -15.233 -1.041 9.350 1.00 95.38 156 ILE A C 1
ATOM 1261 O O . ILE A 1 156 ? -14.039 -1.221 9.556 1.00 95.38 156 ILE A O 1
ATOM 1265 N N . SER A 1 157 ? -16.116 -2.022 9.566 1.00 95.75 157 SER A N 1
ATOM 1266 C CA . SER A 1 157 ? -15.775 -3.350 10.089 1.00 95.75 157 SER A CA 1
ATOM 1267 C C . SER A 1 157 ? -16.466 -4.499 9.358 1.00 95.75 157 SER A C 1
ATOM 1269 O O . SER A 1 157 ? -16.660 -5.556 9.945 1.00 95.75 157 SER A O 1
ATOM 1271 N N . SER A 1 158 ? -16.874 -4.288 8.108 1.00 96.88 158 SER A N 1
ATOM 1272 C CA . SER A 1 158 ? -17.506 -5.311 7.267 1.00 96.88 158 SER A CA 1
ATOM 1273 C C . SER A 1 158 ? -17.343 -4.921 5.803 1.00 96.88 158 SER A C 1
ATOM 1275 O O . SER A 1 158 ? -17.573 -3.755 5.452 1.00 96.88 158 SER A O 1
ATOM 1277 N N . GLY A 1 159 ? -17.017 -5.865 4.933 1.00 96.06 159 GLY A N 1
ATOM 1278 C CA . GLY A 1 159 ? -16.847 -5.550 3.524 1.00 96.06 159 GLY A CA 1
ATOM 1279 C C . GLY A 1 159 ? -16.658 -6.766 2.641 1.00 96.06 159 GLY A C 1
ATOM 1280 O O . GLY A 1 159 ? -16.018 -7.742 3.031 1.00 96.06 159 GLY A O 1
ATOM 1281 N N . LYS A 1 160 ? -17.212 -6.673 1.431 1.00 96.00 160 LYS A N 1
ATOM 1282 C CA . LYS A 1 160 ? -17.157 -7.724 0.421 1.00 96.00 160 LYS A CA 1
ATOM 1283 C C . LYS A 1 160 ? -15.906 -7.603 -0.427 1.00 96.00 160 LYS A C 1
ATOM 1285 O O . LYS A 1 160 ? -15.660 -6.557 -1.027 1.00 96.00 160 LYS A O 1
ATOM 1290 N N . LEU A 1 161 ? -15.139 -8.680 -0.523 1.00 95.00 161 LEU A N 1
ATOM 1291 C CA . LEU A 1 161 ? -13.983 -8.710 -1.413 1.00 95.00 161 LEU A CA 1
ATOM 1292 C C . LEU A 1 161 ? -14.421 -8.598 -2.876 1.00 95.00 161 LEU A C 1
ATOM 1294 O O . LEU A 1 161 ? -15.223 -9.406 -3.340 1.00 95.00 161 LEU A O 1
ATOM 1298 N N . LEU A 1 162 ? -13.859 -7.642 -3.613 1.00 92.38 162 LEU A N 1
ATOM 1299 C CA . LEU A 1 162 ? -14.184 -7.436 -5.026 1.00 92.38 162 LEU A CA 1
ATOM 1300 C C . LEU A 1 162 ? -13.340 -8.311 -5.948 1.00 92.38 162 LEU A C 1
ATOM 1302 O O . LEU A 1 162 ? -13.849 -8.887 -6.906 1.00 92.38 162 LEU A O 1
ATOM 1306 N N . SER A 1 163 ? -12.045 -8.416 -5.668 1.00 89.69 163 SER A N 1
ATOM 1307 C CA . SER A 1 163 ? -11.126 -9.227 -6.459 1.00 89.69 163 SER A CA 1
ATOM 1308 C C . SER A 1 163 ? -9.864 -9.564 -5.673 1.00 89.69 163 SER A C 1
ATOM 1310 O O . SER A 1 163 ? -9.488 -8.881 -4.719 1.00 89.69 163 SER A O 1
ATOM 1312 N N . LEU A 1 164 ? -9.211 -10.651 -6.081 1.00 88.38 164 LEU A N 1
ATOM 1313 C CA . LEU A 1 164 ? -7.881 -11.018 -5.611 1.00 88.38 164 LEU A CA 1
ATOM 1314 C C . LEU A 1 164 ? -6.831 -10.580 -6.634 1.00 88.38 164 LEU A C 1
ATOM 1316 O O . LEU A 1 164 ? -7.088 -10.505 -7.835 1.00 88.38 164 LEU A O 1
ATOM 1320 N N . SER A 1 165 ? -5.634 -10.301 -6.137 1.00 82.44 165 SER A N 1
ATOM 1321 C CA . SER A 1 165 ? -4.471 -9.919 -6.934 1.00 82.44 165 SER A CA 1
ATOM 1322 C C . SER A 1 165 ? -3.195 -10.439 -6.265 1.00 82.44 165 SER A C 1
ATOM 1324 O O . SER A 1 165 ? -3.249 -11.285 -5.369 1.00 82.44 165 SER A O 1
ATOM 1326 N N . LYS A 1 166 ? -2.017 -9.960 -6.688 1.00 79.25 166 LYS A N 1
ATOM 1327 C CA . LYS A 1 166 ? -0.732 -10.246 -6.016 1.00 79.25 166 LYS A CA 1
ATOM 1328 C C . LYS A 1 166 ? -0.418 -11.756 -5.899 1.00 79.25 166 LYS A C 1
ATOM 1330 O O . LYS A 1 166 ? 0.303 -12.166 -4.990 1.00 79.25 166 LYS A O 1
ATOM 1335 N N . GLY A 1 167 ? -0.929 -12.574 -6.828 1.00 80.94 167 GLY A N 1
ATOM 1336 C CA . GLY A 1 167 ? -0.735 -14.028 -6.853 1.00 80.94 167 GLY A CA 1
ATOM 1337 C C . GLY A 1 167 ? -1.685 -14.826 -5.952 1.00 80.94 167 GLY A C 1
ATOM 1338 O O . GLY A 1 167 ? -1.445 -16.011 -5.738 1.00 80.94 167 GLY A O 1
ATOM 1339 N N . PHE A 1 168 ? -2.727 -14.198 -5.400 1.00 87.88 168 PHE A N 1
ATOM 1340 C CA . PHE A 1 168 ? -3.793 -14.898 -4.687 1.00 87.88 168 PHE A CA 1
ATOM 1341 C C . PHE A 1 168 ? -4.894 -15.322 -5.658 1.00 87.88 168 PHE A C 1
ATOM 1343 O O . PHE A 1 168 ? -5.370 -14.522 -6.459 1.00 87.88 168 PHE A O 1
ATOM 1350 N N . THR A 1 169 ? -5.333 -16.571 -5.539 1.00 89.81 169 THR A N 1
ATOM 1351 C CA . THR A 1 169 ? -6.441 -17.158 -6.307 1.00 89.81 169 THR A CA 1
ATOM 1352 C C . THR A 1 169 ? -7.396 -17.955 -5.413 1.00 89.81 169 THR A C 1
ATOM 1354 O O . THR A 1 169 ? -8.121 -18.826 -5.891 1.00 89.81 169 THR A O 1
ATOM 1357 N N . CYS A 1 170 ? -7.405 -17.655 -4.109 1.00 93.00 170 CYS A N 1
ATOM 1358 C CA . CYS A 1 170 ? -8.219 -18.346 -3.116 1.00 93.00 170 CYS A CA 1
ATOM 1359 C C . CYS A 1 170 ? -9.707 -18.408 -3.497 1.00 93.00 170 CYS A C 1
ATOM 1361 O O . CYS A 1 170 ? -10.370 -17.382 -3.669 1.00 93.00 170 CYS A O 1
ATOM 1363 N N . SER A 1 171 ? -10.257 -19.619 -3.556 1.00 95.50 171 SER A N 1
ATOM 1364 C CA . SER A 1 171 ? -11.682 -19.837 -3.840 1.00 95.50 171 SER A CA 1
ATOM 1365 C C . SER A 1 171 ? -12.573 -19.498 -2.636 1.00 95.50 171 SER A C 1
ATOM 1367 O O . SER A 1 171 ? -12.158 -19.631 -1.484 1.00 95.50 171 SER A O 1
ATOM 1369 N N . GLY A 1 172 ? -13.809 -19.054 -2.887 1.00 94.75 172 GLY A N 1
ATOM 1370 C CA . GLY A 1 172 ? -14.792 -18.767 -1.829 1.00 94.75 172 GLY A CA 1
ATOM 1371 C C . GLY A 1 172 ? -14.517 -17.505 -1.001 1.00 94.75 172 GLY A C 1
ATOM 1372 O O . GLY A 1 172 ? -14.981 -17.421 0.130 1.00 94.75 172 GLY A O 1
ATOM 1373 N N . MET A 1 173 ? -13.736 -16.553 -1.527 1.00 95.00 173 MET A N 1
ATOM 1374 C CA . MET A 1 173 ? -13.517 -15.242 -0.889 1.00 95.00 173 MET A CA 1
ATOM 1375 C C . MET A 1 173 ? -14.204 -14.091 -1.626 1.00 95.00 173 MET A C 1
ATOM 1377 O O . MET A 1 173 ? -14.743 -13.190 -0.994 1.00 95.00 173 MET A O 1
ATOM 1381 N N . VAL A 1 174 ? -14.143 -14.080 -2.960 1.00 95.31 174 VAL A N 1
ATOM 1382 C CA . VAL A 1 174 ? -14.703 -12.988 -3.771 1.00 95.31 174 VAL A CA 1
ATOM 1383 C C . VAL A 1 174 ? -16.223 -12.947 -3.603 1.00 95.31 174 VAL A C 1
ATOM 1385 O O . VAL A 1 174 ? -16.887 -13.966 -3.764 1.00 95.31 174 VAL A O 1
ATOM 1388 N N . GLY A 1 175 ? -16.762 -11.767 -3.291 1.00 95.31 175 GLY A N 1
ATOM 1389 C CA . GLY A 1 175 ? -18.180 -11.534 -3.005 1.00 95.31 175 GLY A CA 1
ATOM 1390 C C . GLY A 1 175 ? -18.592 -11.750 -1.544 1.00 95.31 175 GLY A C 1
ATOM 1391 O O . GLY A 1 175 ? -19.670 -11.290 -1.154 1.00 95.31 175 GLY A O 1
ATOM 1392 N N . GLU A 1 176 ? -17.734 -12.377 -0.737 1.00 97.25 176 GLU A N 1
ATOM 1393 C CA . GLU A 1 176 ? -17.983 -12.694 0.672 1.00 97.25 176 GLU A CA 1
ATOM 1394 C C . GLU A 1 176 ? -17.438 -11.615 1.610 1.00 97.25 176 GLU A C 1
ATOM 1396 O O . GLU A 1 176 ? -16.501 -10.884 1.268 1.00 97.25 176 GLU A O 1
ATOM 1401 N N . ASP A 1 177 ? -18.017 -11.526 2.811 1.00 97.69 177 ASP A N 1
ATOM 1402 C CA . ASP A 1 177 ? -17.521 -10.622 3.846 1.00 97.69 177 ASP A CA 1
ATO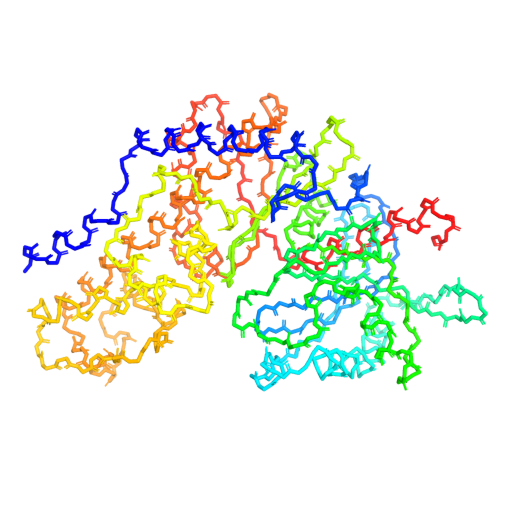M 1403 C C . ASP A 1 177 ? -16.244 -11.175 4.490 1.00 97.69 177 ASP A C 1
ATOM 1405 O O . ASP A 1 177 ? -16.252 -12.154 5.240 1.00 97.69 177 ASP A O 1
ATOM 1409 N N . ILE A 1 178 ? -15.115 -10.533 4.203 1.00 96.69 178 ILE A N 1
ATOM 1410 C CA . ILE A 1 178 ? -13.805 -11.008 4.661 1.00 96.69 178 ILE A CA 1
ATOM 1411 C C . ILE A 1 178 ? -13.613 -10.907 6.176 1.00 96.69 178 ILE A C 1
ATOM 1413 O O . ILE A 1 178 ? -12.808 -11.655 6.737 1.00 96.69 178 ILE A O 1
ATOM 1417 N N . VAL A 1 179 ? -14.335 -10.005 6.849 1.00 98.12 179 VAL A N 1
ATOM 1418 C CA . VAL A 1 179 ? -14.291 -9.893 8.308 1.00 98.12 179 VAL A CA 1
ATOM 1419 C C . VAL A 1 179 ? -15.018 -11.078 8.918 1.00 98.12 179 VAL A C 1
ATOM 1421 O O . VAL A 1 179 ? -14.480 -11.707 9.827 1.00 98.12 179 VAL A O 1
ATOM 1424 N N . GLU A 1 180 ? -16.193 -11.433 8.394 1.00 98.06 180 GLU A N 1
ATOM 1425 C CA . GLU A 1 180 ? -16.953 -12.599 8.858 1.00 98.06 180 GLU A CA 1
ATOM 1426 C C . GLU A 1 180 ? -16.188 -13.906 8.628 1.00 98.06 180 GLU A C 1
ATOM 1428 O O . GLU A 1 180 ? -16.133 -14.757 9.523 1.00 98.06 180 GLU A O 1
ATOM 1433 N N . LEU A 1 181 ? -15.539 -14.050 7.468 1.00 97.81 181 LEU A N 1
ATOM 1434 C CA . LEU A 1 181 ? -14.721 -15.220 7.156 1.00 97.81 181 LEU A CA 1
ATOM 1435 C C . LEU A 1 181 ? -13.567 -15.394 8.159 1.00 97.81 181 LEU A C 1
ATOM 1437 O O . LEU A 1 181 ? -13.401 -16.479 8.723 1.00 97.81 181 LEU A O 1
ATOM 1441 N N . LEU A 1 182 ? -12.797 -14.334 8.436 1.00 98.50 182 LEU A N 1
ATOM 1442 C CA . LEU A 1 182 ? -11.701 -14.406 9.405 1.00 98.50 182 LEU A CA 1
ATOM 1443 C C . LEU A 1 182 ? -12.209 -14.553 10.849 1.00 98.50 182 LEU A C 1
ATOM 1445 O O . LEU A 1 182 ? -11.650 -15.340 11.617 1.00 98.50 182 LEU A O 1
ATOM 1449 N N . GLN A 1 183 ? -13.274 -13.840 11.226 1.00 98.50 183 GLN A N 1
ATOM 1450 C CA . GLN A 1 183 ? -13.876 -13.937 12.559 1.00 98.50 183 GLN A CA 1
ATOM 1451 C C . GLN A 1 183 ? -14.370 -15.364 12.836 1.00 98.50 183 GLN A C 1
ATOM 1453 O O . GLN A 1 183 ? -14.131 -15.891 13.921 1.00 98.50 183 GLN A O 1
ATOM 1458 N N . SER A 1 184 ? -14.941 -16.037 11.833 1.00 98.12 184 SER A N 1
ATOM 1459 C CA . SER A 1 184 ? -15.362 -17.441 11.926 1.00 98.12 184 SER A CA 1
ATOM 1460 C C . SER A 1 184 ? -14.189 -18.396 12.178 1.00 98.12 184 SER A C 1
ATOM 1462 O O . SER A 1 184 ? -14.304 -19.323 12.984 1.00 98.12 184 SER A O 1
ATOM 1464 N N . SER A 1 185 ? -13.042 -18.177 11.525 1.00 98.25 185 SER A N 1
ATOM 1465 C CA . SER A 1 185 ? -11.813 -18.944 11.784 1.00 98.25 185 SER A CA 1
ATOM 1466 C C . SER A 1 185 ? -11.243 -18.679 13.183 1.00 98.25 185 SER A C 1
ATOM 1468 O O . SER A 1 185 ? -10.790 -19.613 13.844 1.00 98.25 185 SER A O 1
ATOM 1470 N N . LEU A 1 186 ? -11.303 -17.437 13.674 1.00 98.38 186 LEU A N 1
ATOM 1471 C CA . LEU A 1 186 ? -10.883 -17.081 15.037 1.00 98.38 186 LEU A CA 1
ATOM 1472 C C . LEU A 1 186 ? -11.780 -17.725 16.105 1.00 98.38 186 LEU A C 1
ATOM 1474 O O . LEU A 1 186 ? -11.275 -18.294 17.076 1.00 98.38 186 LEU A O 1
ATOM 1478 N N . ASP A 1 187 ? -13.100 -17.675 15.916 1.00 97.25 187 ASP A N 1
ATOM 1479 C CA . ASP A 1 187 ? -14.069 -18.232 16.861 1.00 97.25 187 ASP A CA 1
ATOM 1480 C C . ASP A 1 187 ? -14.022 -19.766 16.891 1.00 97.25 187 ASP A C 1
ATOM 1482 O O . ASP A 1 187 ? -14.068 -20.349 17.975 1.00 97.25 187 ASP A O 1
ATOM 1486 N N . ALA A 1 188 ? -13.821 -20.431 15.746 1.00 97.50 188 ALA A N 1
ATOM 1487 C CA . ALA A 1 188 ? -13.622 -21.885 15.687 1.00 97.50 188 ALA A CA 1
ATOM 1488 C C . ALA A 1 188 ? -12.395 -22.355 16.493 1.00 97.50 188 ALA A C 1
ATOM 1490 O O . ALA A 1 188 ? -12.361 -23.487 16.976 1.00 97.50 188 ALA A O 1
ATOM 1491 N N . ARG A 1 189 ? -11.399 -21.477 16.667 1.00 96.62 189 ARG A N 1
ATOM 1492 C CA . ARG A 1 189 ? -10.197 -21.715 17.481 1.00 96.62 189 ARG A CA 1
ATOM 1493 C C . ARG A 1 189 ? -10.325 -21.196 18.914 1.00 96.62 189 ARG A C 1
ATOM 1495 O O . ARG A 1 189 ? -9.362 -21.260 19.665 1.00 96.62 189 ARG A O 1
ATOM 1502 N N . ASN A 1 190 ? -11.479 -20.649 19.305 1.00 95.88 190 ASN A N 1
ATOM 1503 C CA . ASN A 1 190 ? -11.682 -19.962 20.587 1.00 95.88 190 ASN A CA 1
ATOM 1504 C C . ASN A 1 190 ? -10.653 -18.844 20.862 1.00 95.88 190 ASN A C 1
ATOM 1506 O O . ASN A 1 190 ? -10.340 -18.547 22.016 1.00 95.88 190 ASN A O 1
ATOM 1510 N N . THR A 1 191 ? -10.122 -18.206 19.815 1.00 97.00 191 THR A N 1
ATOM 1511 C CA . THR A 1 191 ? -9.169 -17.103 19.976 1.00 97.00 191 THR A CA 1
ATOM 1512 C C . THR A 1 191 ? -9.910 -15.879 20.537 1.00 97.00 191 THR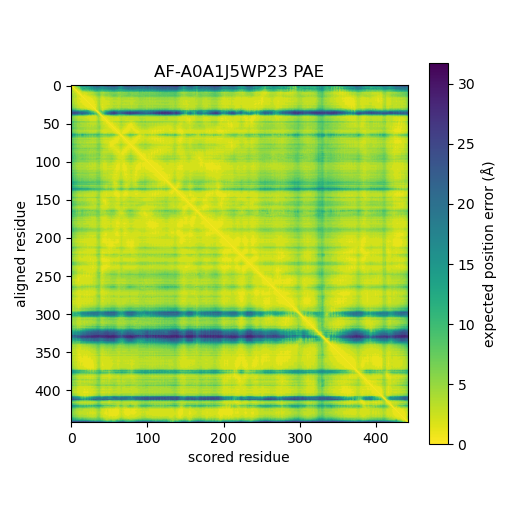 A C 1
ATOM 1514 O O . THR A 1 191 ? -10.917 -15.471 19.952 1.00 97.00 191 THR A O 1
ATOM 1517 N N . PRO A 1 192 ? -9.465 -15.259 21.651 1.00 96.06 192 PRO A N 1
ATOM 1518 C CA . PRO A 1 192 ? -10.203 -14.192 22.333 1.00 96.06 192 PRO A CA 1
ATOM 1519 C C . PRO A 1 192 ? -10.026 -12.840 21.625 1.00 96.06 192 PRO A C 1
ATOM 1521 O O . PRO A 1 192 ? -9.554 -11.871 22.215 1.00 96.06 192 PRO A O 1
ATOM 1524 N N . VAL A 1 193 ? -10.386 -12.769 20.345 1.00 97.94 193 VAL A N 1
ATOM 1525 C CA . VAL A 1 193 ? -10.227 -11.596 19.482 1.00 97.94 193 VAL A CA 1
ATOM 1526 C C . VAL A 1 193 ? -11.557 -11.228 18.839 1.00 97.94 193 VAL A C 1
ATOM 1528 O O . VAL A 1 193 ? -12.329 -12.095 18.420 1.00 97.94 193 VAL A O 1
ATOM 1531 N N . GLN A 1 194 ? -11.810 -9.923 18.775 1.00 97.88 194 GLN A N 1
ATOM 1532 C CA . GLN A 1 194 ? -12.884 -9.333 17.993 1.00 97.88 194 GLN A CA 1
ATOM 1533 C C . GLN A 1 194 ? -12.271 -8.422 16.935 1.00 97.88 194 GLN A C 1
ATOM 1535 O O . GLN A 1 194 ? -11.554 -7.480 17.280 1.00 97.88 194 GLN A O 1
ATOM 1540 N N . ILE A 1 195 ? -12.586 -8.659 15.663 1.00 98.38 195 ILE A N 1
ATOM 1541 C CA . ILE A 1 195 ? -12.244 -7.709 14.603 1.00 98.38 195 ILE A CA 1
ATOM 1542 C C . ILE A 1 195 ? -13.157 -6.492 14.755 1.00 98.38 195 ILE A C 1
ATOM 1544 O O . ILE A 1 195 ? -14.383 -6.620 14.748 1.00 98.38 195 ILE A O 1
ATOM 1548 N N . VAL A 1 196 ? -12.554 -5.320 14.949 1.00 97.88 196 VAL A N 1
ATOM 1549 C CA . VAL A 1 196 ? -13.277 -4.060 15.175 1.00 97.88 196 VAL A CA 1
ATOM 1550 C C . VAL A 1 196 ? -13.177 -3.108 14.000 1.00 97.88 196 VAL A C 1
ATOM 1552 O O . VAL A 1 196 ? -14.039 -2.248 13.878 1.00 97.88 196 VAL A O 1
ATOM 1555 N N . THR A 1 197 ? -12.172 -3.235 13.140 1.00 98.12 197 THR A N 1
ATOM 1556 C CA . THR A 1 197 ? -12.029 -2.411 11.935 1.00 98.12 197 THR A CA 1
ATOM 1557 C C . THR A 1 197 ? -11.429 -3.237 10.810 1.00 98.12 197 THR A C 1
ATOM 1559 O O . THR A 1 197 ? -10.639 -4.146 11.062 1.00 98.12 197 THR A O 1
ATOM 1562 N N . LEU A 1 198 ? -11.816 -2.904 9.585 1.00 98.19 198 LEU A N 1
ATOM 1563 C CA . LEU A 1 198 ? -11.229 -3.364 8.341 1.00 98.19 198 LEU A CA 1
ATOM 1564 C C . LEU A 1 198 ? -10.686 -2.136 7.610 1.00 98.19 198 LEU A C 1
ATOM 1566 O O . LEU A 1 198 ? -11.426 -1.175 7.410 1.00 98.19 198 LEU A O 1
ATOM 1570 N N . ILE A 1 199 ? -9.412 -2.163 7.228 1.00 97.56 199 ILE A N 1
ATOM 1571 C CA . ILE A 1 199 ? -8.786 -1.090 6.451 1.00 97.56 199 ILE A CA 1
ATOM 1572 C C . ILE A 1 199 ? -7.901 -1.648 5.334 1.00 97.56 199 ILE A C 1
ATOM 1574 O O . ILE A 1 199 ? -7.440 -2.786 5.389 1.00 97.56 199 ILE A O 1
ATOM 1578 N N . ASN A 1 200 ? -7.622 -0.818 4.334 1.00 96.06 200 ASN A N 1
ATOM 1579 C CA . ASN A 1 200 ? -6.586 -1.068 3.333 1.00 96.06 200 ASN A CA 1
ATOM 1580 C C . ASN A 1 200 ? -5.213 -0.575 3.840 1.00 96.06 200 ASN A C 1
ATOM 1582 O O . ASN A 1 200 ? -5.144 0.290 4.717 1.00 96.06 200 ASN A O 1
ATOM 1586 N N . ASP A 1 201 ? -4.111 -1.090 3.292 1.00 95.12 201 ASP A N 1
ATOM 1587 C CA . ASP A 1 201 ? -2.757 -0.662 3.676 1.00 95.12 201 ASP A CA 1
ATOM 1588 C C . ASP A 1 201 ? -2.504 0.824 3.408 1.00 95.12 201 ASP A C 1
ATOM 1590 O O . ASP A 1 201 ? -1.969 1.515 4.271 1.00 95.12 201 ASP A O 1
ATOM 1594 N N . SER A 1 202 ? -2.964 1.357 2.276 1.00 96.94 202 SER A N 1
ATOM 1595 C CA . SER A 1 202 ? -2.845 2.788 1.966 1.00 96.94 202 SER A CA 1
ATOM 1596 C C . SER A 1 202 ? -3.602 3.679 2.960 1.00 96.94 202 SER A C 1
ATOM 1598 O O . SER A 1 202 ? -3.101 4.737 3.352 1.00 96.94 202 SER A O 1
ATOM 1600 N N . VAL A 1 203 ? -4.759 3.216 3.451 1.00 98.12 203 VAL A N 1
ATOM 1601 C CA . VAL A 1 203 ? -5.515 3.859 4.540 1.00 98.12 203 VAL A CA 1
ATOM 1602 C C . VAL A 1 203 ? -4.704 3.816 5.830 1.00 98.12 203 VAL A C 1
ATOM 1604 O O . VAL A 1 203 ? -4.577 4.832 6.509 1.00 98.12 203 VAL A O 1
ATOM 1607 N N . GLY A 1 204 ? -4.093 2.675 6.151 1.00 97.75 204 GLY A N 1
ATOM 1608 C CA . GLY A 1 204 ? -3.186 2.557 7.290 1.00 97.75 204 GLY A CA 1
ATOM 1609 C C . GLY A 1 204 ? -2.016 3.542 7.202 1.00 97.75 204 GLY A C 1
ATOM 1610 O O . GLY A 1 204 ? -1.756 4.293 8.143 1.00 97.75 204 GLY A O 1
ATOM 1611 N N . THR A 1 205 ? -1.362 3.619 6.045 1.00 97.81 205 THR A N 1
ATOM 1612 C CA . THR A 1 205 ? -0.259 4.550 5.768 1.00 97.81 205 THR A CA 1
ATOM 1613 C C . THR A 1 205 ? -0.672 6.015 5.920 1.00 97.81 205 THR A C 1
ATOM 1615 O O . THR A 1 205 ? 0.083 6.806 6.495 1.00 97.81 205 THR A O 1
ATOM 1618 N N . LEU A 1 206 ? -1.878 6.385 5.474 1.00 98.44 206 LEU A N 1
ATOM 1619 C CA . LEU A 1 206 ? -2.438 7.721 5.692 1.00 98.44 206 LEU A CA 1
ATOM 1620 C C . LEU A 1 206 ? -2.647 7.992 7.188 1.00 98.44 206 LEU A C 1
ATOM 1622 O O . LEU A 1 206 ? -2.167 8.997 7.712 1.00 98.44 206 LEU A O 1
ATOM 1626 N N . MET A 1 207 ? -3.335 7.086 7.884 1.00 98.38 207 MET A N 1
ATOM 1627 C CA . MET A 1 207 ? -3.744 7.277 9.278 1.00 98.38 207 MET A CA 1
ATOM 1628 C C . MET A 1 207 ? -2.555 7.256 10.247 1.00 98.38 207 MET A C 1
ATOM 1630 O O . MET A 1 207 ? -2.510 8.059 11.179 1.00 98.38 207 MET A O 1
ATOM 1634 N N . SER A 1 208 ? -1.550 6.408 10.002 1.00 98.00 208 SER A N 1
ATOM 1635 C CA . SER A 1 208 ? -0.290 6.410 10.760 1.00 98.00 208 SER A CA 1
ATOM 1636 C C . SER A 1 208 ? 0.425 7.752 10.633 1.00 98.00 208 SER A C 1
ATOM 1638 O O . SER A 1 208 ? 0.817 8.364 11.631 1.00 98.00 208 SER A O 1
ATOM 1640 N N . ALA A 1 209 ? 0.563 8.245 9.403 1.00 97.62 209 ALA A N 1
ATOM 1641 C CA . ALA A 1 209 ? 1.257 9.494 9.156 1.00 97.62 209 ALA A CA 1
ATOM 1642 C C . ALA A 1 209 ? 0.494 10.693 9.724 1.00 97.62 209 ALA A C 1
ATOM 1644 O O . ALA A 1 209 ? 1.114 11.555 10.344 1.00 97.62 209 ALA A O 1
ATOM 1645 N N . ALA A 1 210 ? -0.832 10.736 9.565 1.00 97.38 210 ALA A N 1
ATOM 1646 C CA . ALA A 1 210 ? -1.674 11.801 10.103 1.00 97.38 210 ALA A CA 1
ATOM 1647 C C . ALA A 1 210 ? -1.639 11.854 11.641 1.00 97.38 210 ALA A C 1
ATOM 1649 O O . ALA A 1 210 ? -1.661 12.937 12.221 1.00 97.38 210 ALA A O 1
ATOM 1650 N N . TYR A 1 211 ? -1.501 10.707 12.316 1.00 98.00 211 TYR A N 1
ATOM 1651 C CA . TYR A 1 211 ? -1.286 10.677 13.765 1.00 98.00 211 TYR A CA 1
ATOM 1652 C C . TYR A 1 211 ? 0.059 11.323 14.137 1.00 98.00 211 TYR A C 1
ATOM 1654 O O . TYR A 1 211 ? 0.155 12.101 15.085 1.00 98.00 211 TYR A O 1
ATOM 1662 N N . LYS A 1 212 ? 1.114 11.051 13.360 1.00 96.62 212 LYS A N 1
ATOM 1663 C CA . LYS A 1 212 ? 2.487 11.497 13.653 1.00 96.62 212 LYS A CA 1
ATOM 1664 C C . LYS A 1 212 ? 2.789 12.931 13.208 1.00 96.62 212 LYS A C 1
ATOM 1666 O O . LYS A 1 212 ? 3.638 13.591 13.806 1.00 96.62 212 LYS A O 1
ATOM 1671 N N . LYS A 1 213 ? 2.141 13.425 12.151 1.00 94.56 213 LYS A N 1
ATOM 1672 C CA . LYS A 1 213 ? 2.507 14.660 11.435 1.00 94.56 213 LYS A CA 1
ATOM 1673 C C . LYS A 1 213 ? 1.272 15.496 11.099 1.00 94.56 213 LYS A C 1
ATOM 1675 O O . LYS A 1 213 ? 0.174 14.978 10.957 1.00 94.56 213 LYS A O 1
ATOM 1680 N N . ASN A 1 214 ? 1.465 16.802 10.943 1.00 92.62 214 ASN A N 1
ATOM 1681 C CA . ASN A 1 214 ? 0.430 17.706 10.430 1.00 92.62 214 ASN A CA 1
ATOM 1682 C C . ASN A 1 214 ? 0.433 17.740 8.898 1.00 92.62 214 ASN A C 1
ATOM 1684 O O . ASN A 1 214 ? 1.426 17.367 8.271 1.00 92.62 214 ASN A O 1
ATOM 1688 N N . ASN A 1 215 ? -0.645 18.258 8.306 1.00 93.62 215 ASN A N 1
ATOM 1689 C CA . ASN A 1 215 ? -0.758 18.514 6.866 1.00 93.62 215 ASN A CA 1
ATOM 1690 C C . ASN A 1 215 ? -0.465 17.274 6.000 1.00 93.62 215 ASN A C 1
ATOM 1692 O O . ASN A 1 215 ? 0.180 17.389 4.959 1.00 93.62 215 ASN A O 1
ATOM 1696 N N . VAL A 1 216 ? -0.871 16.084 6.455 1.00 96.06 216 VAL A N 1
ATOM 1697 C CA . VAL A 1 216 ? -0.778 14.849 5.667 1.00 96.06 216 VAL A CA 1
ATOM 1698 C C . VAL A 1 216 ? -1.996 14.764 4.760 1.00 96.06 216 VAL A C 1
ATOM 1700 O O . VAL A 1 216 ? -3.118 14.785 5.258 1.00 96.06 216 VAL A O 1
ATOM 1703 N N . ILE A 1 217 ? -1.777 14.677 3.449 1.00 96.12 217 ILE A N 1
ATOM 1704 C CA . ILE A 1 217 ? -2.870 14.723 2.463 1.00 96.12 217 ILE A CA 1
ATOM 1705 C C . ILE A 1 217 ? -3.148 13.373 1.803 1.00 96.12 217 ILE A C 1
ATOM 1707 O O . ILE A 1 217 ? -4.248 13.152 1.306 1.00 96.12 217 ILE A O 1
ATOM 1711 N N . ALA A 1 218 ? -2.168 12.468 1.802 1.00 97.81 218 ALA A N 1
ATOM 1712 C CA . ALA A 1 218 ? -2.294 11.150 1.200 1.00 97.81 218 ALA A CA 1
ATOM 1713 C C . ALA A 1 218 ? -1.342 10.144 1.853 1.00 97.81 218 ALA A C 1
ATOM 1715 O O . ALA A 1 218 ? -0.235 10.505 2.265 1.00 97.81 218 ALA A O 1
ATOM 1716 N N . GLY A 1 219 ? -1.783 8.888 1.896 1.00 98.19 219 GLY A N 1
ATOM 1717 C CA . GLY A 1 219 ? -0.953 7.720 2.161 1.00 98.19 219 GLY A CA 1
ATOM 1718 C C . GLY A 1 219 ? -0.821 6.885 0.897 1.00 98.19 219 GLY A C 1
ATOM 1719 O O . GLY A 1 219 ? -1.823 6.543 0.275 1.00 98.19 219 GLY A O 1
ATOM 1720 N N . VAL A 1 220 ? 0.410 6.574 0.508 1.00 98.31 220 VAL A N 1
ATOM 1721 C CA . VAL A 1 220 ? 0.748 5.865 -0.729 1.00 98.31 220 VAL A CA 1
ATOM 1722 C C . VAL A 1 220 ? 1.490 4.576 -0.390 1.00 98.31 220 VAL A C 1
ATOM 1724 O O . VAL A 1 220 ? 2.315 4.540 0.517 1.00 98.31 220 VAL A O 1
ATOM 1727 N N . VAL A 1 221 ? 1.218 3.502 -1.121 1.00 95.88 221 VAL A N 1
ATOM 1728 C CA . VAL A 1 221 ? 1.931 2.227 -1.005 1.00 95.88 221 VAL A CA 1
ATOM 1729 C C . VAL A 1 221 ? 2.563 1.900 -2.349 1.00 95.88 221 VAL A C 1
ATOM 1731 O O . VAL A 1 221 ? 1.874 1.916 -3.361 1.00 95.88 221 VAL A O 1
ATOM 1734 N N . ILE A 1 222 ? 3.860 1.582 -2.366 1.00 94.88 222 ILE A N 1
ATOM 1735 C CA . ILE A 1 222 ? 4.610 1.119 -3.545 1.00 94.88 222 ILE A CA 1
ATOM 1736 C C . ILE A 1 222 ? 5.476 -0.083 -3.148 1.00 94.88 222 ILE A C 1
ATOM 1738 O O . ILE A 1 222 ? 6.678 0.009 -2.881 1.00 94.88 222 ILE A O 1
ATOM 1742 N N . GLY A 1 223 ? 4.835 -1.242 -3.057 1.00 91.94 223 GLY A N 1
ATOM 1743 C CA . GLY A 1 223 ? 5.445 -2.509 -2.659 1.00 91.94 223 GLY A CA 1
ATOM 1744 C C . GLY A 1 223 ? 5.213 -3.577 -3.718 1.00 91.94 223 GLY A C 1
ATOM 1745 O O . GLY A 1 223 ? 5.496 -3.365 -4.892 1.00 91.94 223 GLY A O 1
ATOM 1746 N N . THR A 1 224 ? 4.676 -4.732 -3.310 1.00 90.81 224 THR A N 1
ATOM 1747 C CA . THR A 1 224 ? 4.218 -5.779 -4.244 1.00 90.81 224 THR A CA 1
ATOM 1748 C C . THR A 1 224 ? 3.135 -5.261 -5.192 1.00 90.81 224 THR A C 1
ATOM 1750 O O . THR A 1 224 ? 3.115 -5.642 -6.357 1.00 90.81 224 THR A O 1
ATOM 1753 N N . GLY A 1 225 ? 2.261 -4.384 -4.696 1.00 92.69 225 GLY A N 1
ATOM 1754 C CA . GLY A 1 225 ? 1.298 -3.614 -5.481 1.00 92.69 225 GLY A CA 1
ATOM 1755 C C . GLY A 1 225 ? 1.533 -2.113 -5.336 1.00 92.69 225 GLY A C 1
ATOM 1756 O O . GLY A 1 225 ? 2.488 -1.702 -4.668 1.00 92.69 225 GLY A O 1
ATOM 1757 N N . THR A 1 226 ? 0.659 -1.305 -5.927 1.00 95.69 226 THR A N 1
ATOM 1758 C CA . THR A 1 226 ? 0.629 0.139 -5.673 1.00 95.69 226 THR A CA 1
ATOM 1759 C C . THR A 1 226 ? -0.787 0.628 -5.421 1.00 95.69 226 THR A C 1
ATOM 1761 O O . THR A 1 226 ? -1.713 0.270 -6.144 1.00 95.69 226 THR A O 1
ATOM 1764 N N . ASN A 1 227 ? -0.949 1.453 -4.389 1.00 96.62 227 ASN A N 1
ATOM 1765 C CA . ASN A 1 227 ? -2.235 2.035 -4.028 1.00 96.62 227 ASN A CA 1
ATOM 1766 C C . ASN A 1 227 ? -2.068 3.390 -3.325 1.00 96.62 227 ASN A C 1
ATOM 1768 O O . ASN A 1 227 ? -0.975 3.725 -2.866 1.00 96.62 227 ASN A O 1
ATOM 1772 N N . ALA A 1 228 ? -3.153 4.151 -3.204 1.00 98.19 228 ALA A N 1
ATOM 1773 C CA . ALA A 1 228 ? -3.196 5.368 -2.413 1.00 98.19 228 ALA A CA 1
ATOM 1774 C C . ALA A 1 228 ? -4.548 5.573 -1.723 1.00 98.19 228 ALA A C 1
ATOM 1776 O O . ALA A 1 228 ? -5.592 5.162 -2.230 1.00 98.19 228 ALA A O 1
ATOM 1777 N N . ALA A 1 229 ? -4.523 6.287 -0.602 1.00 98.44 229 ALA A N 1
ATOM 1778 C CA . ALA A 1 229 ? -5.704 6.742 0.108 1.00 98.44 229 ALA A CA 1
ATOM 1779 C C . ALA A 1 229 ? -5.572 8.212 0.506 1.00 98.44 229 ALA A C 1
ATOM 1781 O O . ALA A 1 229 ? -4.472 8.706 0.770 1.00 98.44 229 ALA A O 1
ATOM 1782 N N . TYR A 1 230 ? -6.707 8.900 0.585 1.00 98.31 230 TYR A N 1
ATOM 1783 C CA . TYR A 1 230 ? -6.793 10.294 1.016 1.00 98.31 230 TYR A CA 1
ATOM 1784 C C . TYR A 1 230 ? -8.112 10.547 1.754 1.00 98.31 230 TYR A C 1
ATOM 1786 O O . TYR A 1 230 ? -9.068 9.791 1.594 1.00 98.31 230 TYR A O 1
ATOM 1794 N N . PHE A 1 231 ? -8.187 11.607 2.558 1.00 97.75 231 PHE A N 1
ATOM 1795 C CA . PHE A 1 231 ? -9.441 12.018 3.193 1.00 97.75 231 PHE A CA 1
ATOM 1796 C C . PHE A 1 231 ? -10.227 12.951 2.271 1.00 97.75 231 PHE A C 1
ATOM 1798 O O . PHE A 1 231 ? -9.727 14.011 1.890 1.00 97.75 231 PHE A O 1
ATOM 1805 N N . ASP A 1 232 ? -11.449 12.570 1.898 1.00 96.75 232 ASP A N 1
ATOM 1806 C CA . ASP A 1 232 ? -12.310 13.409 1.072 1.00 96.75 232 ASP A CA 1
ATOM 1807 C C . ASP A 1 232 ? -13.211 14.285 1.947 1.00 96.75 232 ASP A C 1
ATOM 1809 O O . ASP A 1 232 ? -14.132 13.811 2.613 1.00 96.75 232 ASP A O 1
ATOM 1813 N N . GLU A 1 233 ? -12.962 15.593 1.920 1.00 93.00 233 GLU A N 1
ATOM 1814 C CA . GLU A 1 233 ? -13.705 16.568 2.722 1.00 93.00 233 GLU A CA 1
ATOM 1815 C C . GLU A 1 233 ? -15.192 16.666 2.358 1.00 93.00 233 GLU A C 1
ATOM 1817 O O . GLU A 1 233 ? -16.003 17.022 3.215 1.00 93.00 233 GLU A O 1
ATOM 1822 N N . SER A 1 234 ? -15.567 16.355 1.112 1.00 92.50 234 SER A N 1
ATOM 1823 C CA . SER A 1 234 ? -16.962 16.433 0.664 1.00 92.50 234 SER A CA 1
ATOM 1824 C C . SER A 1 234 ? -17.782 15.233 1.133 1.00 92.50 234 SER A C 1
ATOM 1826 O O . SER A 1 234 ? -18.936 15.386 1.529 1.00 92.50 234 SER A O 1
ATOM 1828 N N . LYS A 1 235 ? -17.168 14.045 1.142 1.00 91.88 235 LYS A N 1
ATOM 1829 C CA . LYS A 1 235 ? -17.781 12.794 1.610 1.00 91.88 235 LYS A CA 1
ATOM 1830 C C . LYS A 1 235 ? -17.567 12.546 3.106 1.00 91.88 235 LYS A C 1
ATOM 1832 O O . LYS A 1 235 ? -18.248 11.700 3.673 1.00 91.88 235 LYS A O 1
ATOM 1837 N N . LYS A 1 236 ? -16.649 13.285 3.745 1.00 94.94 236 LYS A N 1
ATOM 1838 C CA . LYS A 1 236 ? -16.248 13.124 5.154 1.00 94.94 236 LYS A CA 1
ATOM 1839 C C . LYS A 1 236 ? -15.842 11.688 5.475 1.00 94.94 236 LYS A C 1
ATOM 1841 O O . LYS A 1 236 ? -16.270 11.130 6.480 1.00 94.94 236 LYS A O 1
ATOM 1846 N N . THR A 1 237 ? -15.025 11.101 4.607 1.00 96.56 237 THR A N 1
ATOM 1847 C CA . THR A 1 237 ? -14.528 9.728 4.738 1.00 96.56 237 THR A CA 1
ATOM 1848 C C . THR A 1 237 ? -13.155 9.601 4.087 1.00 96.56 237 THR A C 1
ATOM 1850 O O . THR A 1 237 ? -12.823 10.347 3.160 1.00 96.56 237 THR A O 1
ATOM 1853 N N . VAL A 1 238 ? -12.345 8.655 4.558 1.00 98.19 238 VAL A N 1
ATOM 1854 C CA . VAL A 1 238 ? -11.148 8.239 3.826 1.00 98.19 238 VAL A CA 1
ATOM 1855 C C . VAL A 1 238 ? -11.576 7.447 2.592 1.00 98.19 238 VAL A C 1
ATOM 1857 O O . VAL A 1 238 ? -12.357 6.499 2.683 1.00 98.19 238 VAL A O 1
ATOM 1860 N N . ILE A 1 239 ? -11.039 7.822 1.438 1.00 97.75 239 ILE A N 1
ATOM 1861 C CA . ILE A 1 239 ? -11.227 7.125 0.173 1.00 97.75 239 ILE A CA 1
ATOM 1862 C C . ILE A 1 239 ? -9.991 6.287 -0.116 1.00 97.75 239 ILE A C 1
ATOM 1864 O O . ILE A 1 239 ? -8.871 6.800 -0.144 1.00 97.75 239 ILE A O 1
ATOM 1868 N N . ASN A 1 240 ? -10.210 5.000 -0.364 1.00 97.31 240 ASN A N 1
ATOM 1869 C CA . ASN A 1 240 ? -9.219 4.109 -0.940 1.00 97.31 240 ASN A CA 1
ATOM 1870 C C . ASN A 1 240 ? -9.320 4.195 -2.470 1.00 97.31 240 ASN A C 1
ATOM 1872 O O . ASN A 1 240 ? -10.332 3.816 -3.057 1.00 97.31 240 ASN A O 1
ATOM 1876 N N . THR A 1 241 ? -8.288 4.713 -3.131 1.00 97.12 241 THR A N 1
ATOM 1877 C CA . THR A 1 241 ? -8.347 4.954 -4.579 1.00 97.12 241 THR A CA 1
ATOM 1878 C C . THR A 1 241 ? -8.387 3.664 -5.393 1.00 97.12 241 THR A C 1
ATOM 1880 O O . THR A 1 241 ? -9.002 3.661 -6.460 1.00 97.12 241 THR A O 1
ATOM 1883 N N . GLU A 1 242 ? -7.755 2.588 -4.905 1.00 95.31 242 GLU A N 1
ATOM 1884 C CA . GLU A 1 242 ? -7.405 1.397 -5.695 1.00 95.31 242 GLU A CA 1
ATOM 1885 C C . GLU A 1 242 ? -6.823 1.794 -7.063 1.00 95.31 242 GLU A C 1
ATOM 1887 O O . GLU A 1 242 ? -7.167 1.241 -8.111 1.00 95.31 242 GLU A O 1
ATOM 1892 N N . TRP A 1 243 ? -5.930 2.797 -7.069 1.00 95.81 243 TRP A N 1
ATOM 1893 C CA . TRP A 1 243 ? -5.430 3.399 -8.311 1.00 95.81 243 TRP A CA 1
ATOM 1894 C C . TRP A 1 243 ? -4.682 2.417 -9.219 1.00 95.81 243 TRP A C 1
ATOM 1896 O O . TRP A 1 243 ? -4.441 2.703 -10.388 1.00 95.81 243 TRP A O 1
ATOM 1906 N N . GLY A 1 244 ? -4.330 1.238 -8.699 1.00 94.00 244 GLY A N 1
ATOM 1907 C CA . GLY A 1 244 ? -3.625 0.203 -9.432 1.00 94.00 244 GLY A CA 1
ATOM 1908 C C . GLY A 1 244 ? -4.449 -0.287 -10.616 1.00 94.00 244 GLY A C 1
ATOM 1909 O O . GLY A 1 244 ? -3.879 -0.579 -11.666 1.00 94.00 244 GLY A O 1
ATOM 1910 N N . ASP A 1 245 ? -5.781 -0.291 -10.474 1.00 92.19 245 ASP A N 1
ATOM 1911 C CA . ASP A 1 245 ? -6.752 -0.657 -11.511 1.00 92.19 245 ASP A CA 1
ATOM 1912 C C . ASP A 1 245 ? -7.212 0.528 -12.378 1.00 92.19 245 ASP A C 1
ATOM 1914 O O . ASP A 1 245 ? -8.197 0.428 -13.117 1.00 92.19 245 ASP A O 1
ATOM 1918 N N . PHE A 1 246 ? -6.497 1.660 -12.339 1.00 92.75 246 PHE A N 1
ATOM 1919 C CA . PHE A 1 246 ? -6.723 2.747 -13.291 1.00 92.75 246 PHE A CA 1
ATOM 1920 C C . PHE A 1 246 ? -6.270 2.294 -14.677 1.00 92.75 246 PHE A C 1
ATOM 1922 O O . PHE A 1 246 ? -5.188 1.731 -14.854 1.00 92.75 246 PHE A O 1
ATOM 1929 N N . ARG A 1 247 ? -7.149 2.500 -15.661 1.00 92.75 247 ARG A N 1
ATOM 1930 C CA . ARG A 1 247 ? -6.998 2.008 -17.038 1.00 92.75 247 ARG A CA 1
ATOM 1931 C C . ARG A 1 247 ? -7.340 3.076 -18.087 1.00 92.75 247 ARG A C 1
ATOM 1933 O O . ARG A 1 247 ? -8.012 2.756 -19.068 1.00 92.75 247 ARG A O 1
ATOM 1940 N N . PRO A 1 248 ? -6.938 4.350 -17.917 1.00 91.88 248 PRO A N 1
ATOM 1941 C CA . PRO A 1 248 ? -7.215 5.338 -18.941 1.00 91.88 248 PRO A CA 1
ATOM 1942 C C . PRO A 1 248 ? -6.413 5.010 -20.208 1.00 91.88 248 PRO A C 1
ATOM 1944 O O . PRO A 1 248 ? -5.272 4.555 -20.141 1.00 91.88 248 PRO A O 1
ATOM 1947 N N . SER A 1 249 ? -6.975 5.293 -21.382 1.00 92.94 249 SER A N 1
ATOM 1948 C CA . SER A 1 249 ? -6.313 5.032 -22.674 1.00 92.94 249 SER A CA 1
ATOM 1949 C C . SER A 1 249 ? -4.979 5.770 -22.846 1.00 92.94 249 SER A C 1
ATOM 1951 O O . SER A 1 249 ? -4.184 5.423 -23.713 1.00 92.94 249 SER A O 1
ATOM 1953 N N . ILE A 1 250 ? -4.724 6.785 -22.016 1.00 95.00 250 ILE A N 1
ATOM 1954 C CA . ILE A 1 250 ? -3.493 7.572 -22.015 1.00 95.00 250 ILE A CA 1
ATOM 1955 C C . ILE A 1 250 ? -2.286 6.830 -21.412 1.00 95.00 250 ILE A C 1
ATOM 1957 O O . ILE A 1 250 ? -1.162 7.305 -21.592 1.00 95.00 250 ILE A O 1
ATOM 1961 N N . LEU A 1 251 ? -2.496 5.709 -20.702 1.00 95.75 251 LEU A N 1
ATOM 1962 C CA . LEU A 1 251 ? -1.412 4.931 -20.095 1.00 95.75 251 LEU A CA 1
ATOM 1963 C C . LEU A 1 251 ? -0.353 4.549 -21.149 1.00 95.75 251 LEU A C 1
ATOM 1965 O O . LEU A 1 251 ? -0.708 4.028 -22.207 1.00 95.75 251 LEU A O 1
ATOM 1969 N N . PRO A 1 252 ? 0.946 4.763 -20.878 1.00 95.69 252 PRO A N 1
ATOM 1970 C CA . PRO A 1 252 ? 2.007 4.584 -21.863 1.00 95.69 252 PRO A CA 1
ATOM 1971 C C . PRO A 1 252 ? 2.467 3.119 -21.939 1.00 95.69 252 PRO A C 1
ATOM 1973 O O . PRO A 1 252 ? 3.636 2.816 -21.703 1.00 95.69 252 PRO A O 1
ATOM 19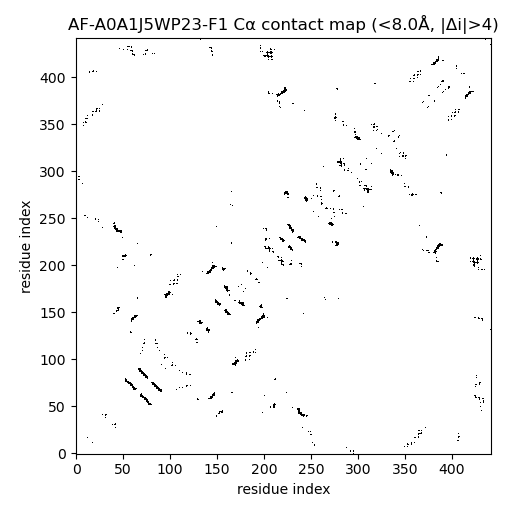76 N N . ARG A 1 253 ? 1.536 2.202 -22.236 1.00 96.25 253 ARG A N 1
ATOM 1977 C CA . ARG A 1 253 ? 1.846 0.776 -22.407 1.00 96.25 253 ARG A CA 1
ATOM 1978 C C . ARG A 1 253 ? 2.727 0.587 -23.641 1.00 96.25 253 ARG A C 1
ATOM 1980 O O . ARG A 1 253 ? 2.377 1.041 -24.729 1.00 96.25 253 ARG A O 1
ATOM 1987 N N . ASN A 1 254 ? 3.835 -0.122 -23.476 1.00 96.12 254 ASN A N 1
ATOM 1988 C CA . ASN A 1 254 ? 4.674 -0.594 -24.571 1.00 96.12 254 ASN A CA 1
ATOM 1989 C C . ASN A 1 254 ? 4.507 -2.112 -24.785 1.00 96.12 254 ASN A C 1
ATOM 1991 O O . ASN A 1 254 ? 3.717 -2.778 -24.112 1.00 96.12 254 ASN A O 1
ATOM 1995 N N . VAL A 1 255 ? 5.251 -2.667 -25.745 1.00 96.69 255 VAL A N 1
ATOM 1996 C CA . VAL A 1 255 ? 5.204 -4.100 -26.091 1.00 96.69 255 VAL A CA 1
ATOM 1997 C C . VAL A 1 255 ? 5.505 -5.022 -24.901 1.00 96.69 255 VAL A C 1
ATOM 1999 O O . VAL A 1 255 ? 4.893 -6.083 -24.774 1.00 96.69 255 VAL A O 1
ATOM 2002 N N . TYR A 1 256 ? 6.397 -4.614 -23.995 1.00 97.19 256 TYR A N 1
ATOM 2003 C CA . TYR A 1 256 ? 6.746 -5.392 -22.807 1.00 97.19 256 TYR A CA 1
ATOM 2004 C C . TYR A 1 256 ? 5.620 -5.380 -21.775 1.00 97.19 256 TYR A C 1
ATOM 2006 O O . TYR A 1 256 ? 5.338 -6.415 -21.178 1.00 97.19 256 TYR A O 1
ATOM 2014 N N . ASP A 1 257 ? 4.923 -4.251 -21.616 1.00 97.62 257 ASP A N 1
ATOM 2015 C CA . ASP A 1 257 ? 3.742 -4.165 -20.749 1.00 97.62 257 ASP A CA 1
ATOM 2016 C C . ASP A 1 257 ? 2.587 -5.035 -21.272 1.00 97.62 257 ASP A C 1
ATOM 2018 O O . ASP A 1 257 ? 1.848 -5.621 -20.483 1.00 97.62 257 ASP A O 1
ATOM 2022 N N . GLY A 1 258 ? 2.432 -5.139 -22.598 1.00 96.94 258 GLY A N 1
ATOM 2023 C CA . GLY A 1 258 ? 1.474 -6.047 -23.239 1.00 96.94 258 GLY A CA 1
ATOM 2024 C C . GLY A 1 258 ? 1.769 -7.516 -22.924 1.00 96.94 258 GLY A C 1
ATOM 2025 O O . GLY A 1 258 ? 0.925 -8.212 -22.365 1.00 96.94 258 GLY A O 1
ATOM 2026 N N . ARG A 1 259 ? 3.005 -7.961 -23.186 1.00 96.44 259 ARG A N 1
ATOM 2027 C CA . ARG A 1 259 ? 3.454 -9.339 -22.904 1.00 96.44 259 ARG A CA 1
ATOM 2028 C C . ARG A 1 259 ? 3.382 -9.695 -21.420 1.00 96.44 259 ARG A C 1
ATOM 2030 O O . ARG A 1 259 ? 3.031 -10.821 -21.070 1.00 96.44 259 ARG A O 1
ATOM 2037 N N . LEU A 1 260 ? 3.722 -8.748 -20.546 1.00 96.50 260 LEU A N 1
ATOM 2038 C CA . LEU A 1 260 ? 3.606 -8.933 -19.104 1.00 96.50 260 LEU A CA 1
ATOM 2039 C C . LEU A 1 260 ? 2.142 -9.093 -18.689 1.00 96.50 260 LEU A C 1
ATOM 2041 O O . LEU A 1 260 ? 1.829 -9.983 -17.909 1.00 96.50 260 LEU A O 1
ATOM 2045 N N . ASP A 1 261 ? 1.234 -8.277 -19.217 1.00 96.12 261 ASP A N 1
ATOM 2046 C CA . ASP A 1 261 ? -0.189 -8.387 -18.897 1.00 96.12 261 ASP A CA 1
ATOM 2047 C C . ASP A 1 261 ? -0.773 -9.745 -19.327 1.00 96.12 261 ASP A C 1
ATOM 2049 O O . ASP A 1 261 ? -1.433 -10.415 -18.530 1.00 96.12 261 ASP A O 1
ATOM 2053 N N . GLU A 1 262 ? -0.448 -10.208 -20.537 1.00 95.19 262 GLU A N 1
ATOM 2054 C CA . GLU A 1 262 ? -0.888 -11.500 -21.085 1.00 95.19 262 GLU A CA 1
ATOM 2055 C C . GLU A 1 262 ? -0.449 -12.714 -20.247 1.00 95.19 262 GLU A C 1
ATOM 2057 O O . GLU A 1 262 ? -1.156 -13.732 -20.213 1.00 95.19 262 GLU A O 1
ATOM 2062 N N . SER A 1 263 ? 0.690 -12.610 -19.553 1.00 90.88 263 SER A N 1
ATOM 2063 C CA . SER A 1 263 ? 1.247 -13.678 -18.713 1.00 90.88 263 SER A CA 1
ATOM 2064 C C . SER A 1 263 ? 0.693 -13.695 -17.283 1.00 90.88 263 SER A C 1
ATOM 2066 O O . SER A 1 263 ? 0.994 -14.616 -16.521 1.00 90.88 263 SER A O 1
ATOM 2068 N N . THR A 1 264 ? -0.134 -12.713 -16.911 1.00 90.12 264 THR A N 1
ATOM 2069 C CA . THR A 1 264 ? -0.709 -12.602 -15.560 1.00 90.12 264 TH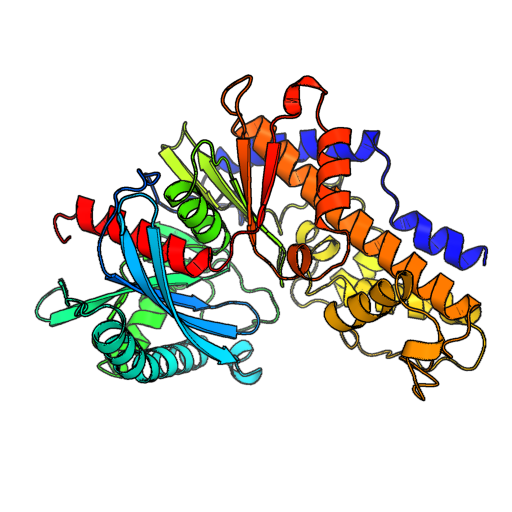R A CA 1
ATOM 2070 C C . THR A 1 264 ? -2.082 -13.251 -15.435 1.00 90.12 264 THR A C 1
ATOM 2072 O O . THR A 1 264 ? -2.815 -13.428 -16.409 1.00 90.12 264 THR A O 1
ATOM 2075 N N . GLU A 1 265 ? -2.461 -13.563 -14.194 1.00 83.94 265 GLU A N 1
ATOM 2076 C CA . GLU A 1 265 ? -3.773 -14.107 -13.844 1.00 83.94 265 GLU A CA 1
ATOM 2077 C C . GLU A 1 265 ? -4.932 -13.121 -14.095 1.00 83.94 265 GLU A C 1
ATOM 2079 O O . GLU A 1 265 ? -6.073 -13.532 -14.288 1.00 83.94 265 GLU A O 1
ATOM 2084 N N . ASN A 1 266 ? -4.641 -11.817 -14.109 1.00 85.69 266 ASN A N 1
ATOM 2085 C CA . ASN A 1 266 ? -5.609 -10.723 -14.146 1.00 85.69 266 ASN A CA 1
ATOM 2086 C C . ASN A 1 266 ? -5.422 -9.830 -15.387 1.00 85.69 266 ASN A C 1
ATOM 2088 O O . ASN A 1 266 ? -5.204 -8.624 -15.258 1.00 85.69 266 ASN A O 1
ATOM 2092 N N . ARG A 1 267 ? -5.482 -10.425 -16.585 1.00 92.00 267 ARG A N 1
ATOM 2093 C CA . ARG A 1 267 ? -5.339 -9.728 -17.882 1.00 92.00 267 ARG A CA 1
ATOM 2094 C C . ARG A 1 267 ? -6.258 -8.507 -17.998 1.00 92.00 267 ARG A C 1
ATOM 2096 O O . ARG A 1 267 ? -7.388 -8.535 -17.505 1.00 92.00 267 ARG A O 1
ATOM 2103 N N . GLU A 1 268 ? -5.775 -7.441 -18.638 1.00 92.19 268 GLU A N 1
ATOM 2104 C CA . GLU A 1 268 ? -6.504 -6.177 -18.858 1.00 92.19 268 GLU A CA 1
ATOM 2105 C C . GLU A 1 268 ? -7.016 -5.495 -17.567 1.00 92.19 268 GLU A C 1
ATOM 2107 O O . GLU A 1 268 ? -7.884 -4.613 -17.577 1.00 92.19 268 GLU A O 1
ATOM 2112 N N . SER A 1 269 ? -6.454 -5.899 -16.427 1.00 90.75 269 SER A N 1
ATOM 2113 C CA . SER A 1 269 ? -6.742 -5.374 -15.094 1.00 90.75 269 SER A CA 1
ATOM 2114 C C . SER A 1 269 ? -5.443 -4.956 -14.418 1.00 90.75 269 SER A C 1
ATOM 2116 O O . SER A 1 269 ? -4.374 -5.503 -14.700 1.00 90.75 269 SER A O 1
ATOM 2118 N N . HIS A 1 270 ? -5.536 -4.002 -13.495 1.00 92.81 270 HIS A N 1
ATOM 2119 C CA . HIS A 1 270 ? -4.399 -3.487 -12.731 1.00 92.81 270 HIS A CA 1
ATOM 2120 C C . HIS A 1 270 ? -3.269 -2.946 -13.629 1.00 92.81 270 HIS A C 1
ATOM 2122 O O . HIS A 1 270 ? -2.085 -3.103 -13.331 1.00 92.81 270 HIS A O 1
ATOM 2128 N N . LEU A 1 271 ? -3.629 -2.341 -14.770 1.00 94.62 271 LEU A N 1
ATOM 2129 C CA . LEU A 1 271 ? -2.665 -1.925 -15.796 1.00 94.62 271 LEU A CA 1
ATOM 2130 C C . LEU A 1 271 ? -1.692 -0.862 -15.278 1.00 94.62 271 LEU A C 1
ATOM 2132 O O . LEU A 1 271 ? -0.503 -0.924 -15.584 1.00 94.62 271 LEU A O 1
ATOM 2136 N N . PHE A 1 272 ? -2.170 0.084 -14.466 1.00 96.75 272 PHE A N 1
ATOM 2137 C CA . PHE A 1 272 ? -1.300 1.070 -13.832 1.00 96.75 272 PHE A CA 1
ATOM 2138 C C . PHE A 1 272 ? -0.341 0.414 -12.830 1.00 96.75 272 PHE A C 1
ATOM 2140 O O . PHE A 1 272 ? 0.856 0.699 -12.848 1.00 96.75 272 PHE A O 1
ATOM 2147 N N . GLU A 1 273 ? -0.831 -0.529 -12.018 1.00 96.19 273 GLU A N 1
ATOM 2148 C CA . GLU A 1 273 ? 0.008 -1.276 -11.075 1.00 96.19 273 GLU A CA 1
ATOM 2149 C C . GLU A 1 273 ? 1.119 -2.068 -11.777 1.00 96.19 273 GLU A C 1
ATOM 2151 O O . GLU A 1 273 ? 2.269 -2.037 -11.333 1.00 96.19 273 GLU A O 1
ATOM 2156 N N . LYS A 1 274 ? 0.798 -2.723 -12.898 1.00 96.62 274 LYS A N 1
ATOM 2157 C CA . LYS A 1 274 ? 1.728 -3.550 -13.683 1.00 96.62 274 LYS A CA 1
ATOM 2158 C C . LYS A 1 274 ? 2.941 -2.796 -14.220 1.00 96.62 274 LYS A C 1
ATOM 2160 O O . LYS A 1 274 ? 3.993 -3.397 -14.412 1.00 96.62 274 LYS A O 1
ATOM 2165 N N . MET A 1 275 ? 2.832 -1.482 -14.400 1.00 97.69 275 MET A N 1
ATOM 2166 C CA . MET A 1 275 ? 3.941 -0.639 -14.855 1.00 97.69 275 MET A CA 1
ATOM 2167 C C . MET A 1 275 ? 4.809 -0.082 -13.711 1.00 97.69 275 MET A C 1
ATOM 2169 O O . MET A 1 275 ? 5.822 0.562 -13.993 1.00 97.69 275 MET A O 1
ATOM 2173 N N . ILE A 1 276 ? 4.419 -0.297 -12.446 1.00 97.56 276 ILE A N 1
ATOM 2174 C CA . ILE A 1 276 ? 4.990 0.374 -11.263 1.00 97.56 276 ILE A CA 1
ATOM 2175 C C . ILE A 1 276 ? 5.494 -0.619 -10.210 1.00 97.56 276 ILE A C 1
ATOM 2177 O O . ILE A 1 276 ? 6.566 -0.444 -9.634 1.00 97.56 276 ILE A O 1
ATOM 2181 N N . SER A 1 277 ? 4.692 -1.623 -9.862 1.00 95.25 277 SER A N 1
ATOM 2182 C CA . SER A 1 277 ? 4.883 -2.325 -8.597 1.00 95.25 277 SER A CA 1
ATOM 2183 C C . SER A 1 277 ? 5.962 -3.407 -8.646 1.00 95.25 277 SER A C 1
ATOM 2185 O O . SER A 1 277 ? 6.313 -3.968 -9.686 1.00 95.25 277 SER A O 1
ATOM 2187 N N . GLY A 1 278 ? 6.453 -3.772 -7.464 1.00 94.00 278 GLY A N 1
ATOM 2188 C CA . GLY A 1 278 ? 7.520 -4.747 -7.285 1.00 94.00 278 GLY A CA 1
ATOM 2189 C C . GLY A 1 278 ? 7.191 -6.178 -7.683 1.00 94.00 278 GLY A C 1
ATOM 2190 O O . GLY A 1 278 ? 8.117 -6.980 -7.776 1.00 94.00 278 GLY A O 1
ATOM 2191 N N . LYS A 1 279 ? 5.922 -6.521 -7.941 1.00 91.81 279 LYS A N 1
ATOM 2192 C CA . LYS A 1 279 ? 5.588 -7.814 -8.559 1.00 91.81 279 LYS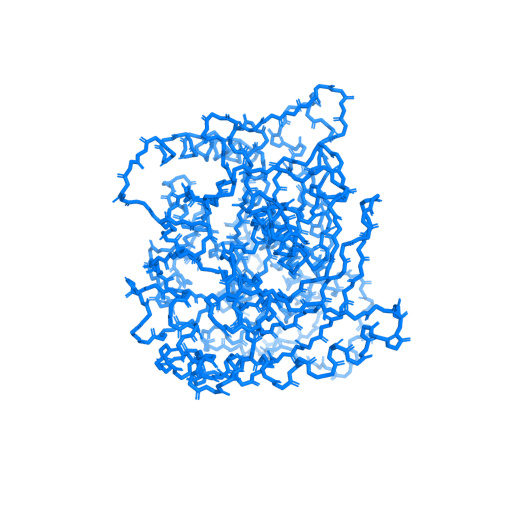 A CA 1
ATOM 2193 C C . LYS A 1 279 ? 6.035 -7.865 -10.028 1.00 91.81 279 LYS A C 1
ATOM 2195 O O . LYS A 1 279 ? 6.341 -8.947 -10.513 1.00 91.81 279 LYS A O 1
ATOM 2200 N N . TYR A 1 280 ? 6.090 -6.722 -10.715 1.00 95.56 280 TYR A N 1
ATOM 2201 C CA . TYR A 1 280 ? 6.149 -6.671 -12.179 1.00 95.56 280 TYR A CA 1
ATOM 2202 C C . TYR A 1 280 ? 7.448 -6.078 -12.743 1.00 95.56 280 TYR A C 1
ATOM 2204 O O . TYR A 1 280 ? 7.835 -6.449 -13.848 1.00 95.56 280 TYR A O 1
ATOM 2212 N N . LEU A 1 281 ? 8.167 -5.216 -12.008 1.00 96.38 281 LEU A N 1
ATOM 2213 C CA . LEU A 1 281 ? 9.386 -4.580 -12.544 1.00 96.38 281 LEU A CA 1
ATOM 2214 C C . LEU A 1 281 ? 10.478 -5.591 -12.941 1.00 96.38 281 LEU A C 1
ATOM 2216 O O . LEU A 1 281 ? 11.090 -5.434 -13.995 1.00 96.38 281 LEU A O 1
ATOM 2220 N N . GLY A 1 282 ? 10.687 -6.643 -12.142 1.00 94.44 282 GLY A N 1
ATOM 2221 C CA . GLY A 1 282 ? 11.620 -7.727 -12.482 1.00 94.44 282 GLY A CA 1
ATOM 2222 C C . GLY A 1 282 ? 11.241 -8.485 -13.762 1.00 94.44 282 GLY A C 1
ATOM 2223 O O . GLY A 1 282 ? 12.112 -8.813 -14.565 1.00 94.44 282 GLY A O 1
ATOM 2224 N N . GLU A 1 283 ? 9.943 -8.677 -14.018 1.00 95.12 283 GLU A N 1
ATOM 2225 C CA . GLU A 1 283 ? 9.470 -9.325 -15.246 1.00 95.12 283 GLU A CA 1
ATOM 2226 C C . GLU A 1 283 ? 9.643 -8.421 -16.471 1.00 95.12 283 GLU A C 1
ATOM 2228 O O . GLU A 1 283 ? 10.088 -8.891 -17.516 1.00 95.12 283 GLU A O 1
ATOM 2233 N N . LEU A 1 284 ? 9.382 -7.114 -16.348 1.00 96.25 284 LEU A N 1
ATOM 2234 C CA . LEU A 1 284 ? 9.692 -6.154 -17.415 1.00 96.25 284 LEU A CA 1
ATOM 2235 C C . LEU A 1 284 ? 11.180 -6.186 -17.765 1.00 96.25 284 LEU A C 1
ATOM 2237 O O . LEU A 1 284 ? 11.541 -6.211 -18.939 1.00 96.25 284 LEU A O 1
ATOM 2241 N N . PHE A 1 285 ? 12.041 -6.230 -16.748 1.00 93.62 285 PHE A N 1
ATOM 2242 C CA . PHE A 1 285 ? 13.479 -6.356 -16.939 1.00 93.62 285 PHE A CA 1
ATOM 2243 C C . PHE A 1 285 ? 13.833 -7.646 -17.683 1.00 93.62 285 PHE A C 1
ATOM 2245 O O . PHE A 1 285 ? 14.529 -7.589 -18.695 1.00 93.62 285 PHE A O 1
ATOM 2252 N N . ARG A 1 286 ? 13.294 -8.793 -17.255 1.00 92.81 286 ARG A N 1
ATOM 2253 C CA . ARG A 1 286 ? 13.508 -10.088 -17.917 1.00 92.81 286 ARG A CA 1
ATOM 2254 C C . ARG A 1 286 ? 13.071 -10.073 -19.383 1.00 92.81 286 ARG A C 1
ATOM 2256 O O . ARG A 1 286 ? 13.815 -10.556 -20.232 1.00 92.81 286 ARG A O 1
ATOM 2263 N N . LEU A 1 287 ? 11.899 -9.512 -19.687 1.00 93.62 287 LEU A N 1
ATOM 2264 C CA . LEU A 1 287 ? 11.374 -9.429 -21.052 1.00 93.62 287 LEU A CA 1
ATOM 2265 C C . LEU A 1 287 ? 12.261 -8.564 -21.957 1.00 93.62 287 LEU A C 1
ATOM 2267 O O . LEU A 1 287 ? 12.523 -8.950 -23.094 1.00 93.62 287 LEU A O 1
ATOM 2271 N N . VAL A 1 288 ? 12.771 -7.436 -21.450 1.00 92.19 288 VAL A N 1
ATOM 2272 C CA . VAL A 1 288 ? 13.734 -6.608 -22.192 1.00 92.19 288 VAL A CA 1
ATOM 2273 C C . VAL A 1 288 ? 15.038 -7.372 -22.415 1.00 92.19 288 VAL A C 1
ATOM 2275 O O . VAL A 1 288 ? 15.557 -7.376 -23.525 1.00 92.19 288 VAL A O 1
ATOM 2278 N N . LEU A 1 289 ? 15.567 -8.060 -21.400 1.00 87.81 289 LEU A N 1
ATOM 2279 C CA . LEU A 1 289 ? 16.780 -8.861 -21.578 1.00 87.81 289 LEU A CA 1
ATOM 2280 C C . LEU A 1 289 ? 16.594 -9.964 -22.625 1.00 87.81 289 LEU A C 1
ATOM 2282 O O . LEU A 1 289 ? 17.489 -10.182 -23.436 1.00 87.81 289 LEU A O 1
ATOM 2286 N N . ALA A 1 290 ? 15.442 -10.638 -22.616 1.00 88.69 290 ALA A N 1
ATOM 2287 C CA . ALA A 1 290 ? 15.145 -11.732 -23.533 1.00 88.69 290 ALA A CA 1
ATOM 2288 C C . ALA A 1 290 ? 15.135 -11.289 -25.005 1.00 88.69 290 ALA A C 1
ATOM 2290 O O . ALA A 1 290 ? 15.619 -12.032 -25.854 1.00 88.69 290 ALA A O 1
ATOM 2291 N N . ASP A 1 291 ? 14.645 -10.084 -25.296 1.00 89.81 291 ASP A N 1
ATOM 2292 C CA . ASP A 1 291 ? 14.579 -9.556 -26.665 1.00 89.81 291 ASP A CA 1
ATOM 2293 C C . ASP A 1 291 ? 15.906 -8.958 -27.158 1.00 89.81 291 ASP A C 1
ATOM 2295 O O . ASP A 1 291 ? 16.092 -8.797 -28.360 1.00 89.81 291 ASP A O 1
ATOM 2299 N N . HIS A 1 292 ? 16.822 -8.627 -26.243 1.00 87.62 292 HIS A N 1
ATOM 2300 C CA . HIS A 1 292 ? 18.080 -7.928 -26.543 1.00 87.62 292 HIS A CA 1
ATOM 2301 C C . HIS A 1 292 ? 19.315 -8.742 -26.136 1.00 87.62 292 HIS A C 1
ATOM 2303 O O . HIS A 1 292 ? 20.340 -8.179 -25.745 1.00 87.62 292 HIS A O 1
ATOM 2309 N N . GLN A 1 293 ? 19.225 -10.076 -26.197 1.00 85.12 293 GLN A N 1
ATOM 2310 C CA . GLN A 1 293 ? 20.325 -10.989 -25.850 1.00 85.12 293 GLN A CA 1
ATOM 2311 C C . GLN A 1 293 ? 21.591 -10.733 -26.680 1.00 85.12 293 GLN A C 1
ATOM 2313 O O . GLN A 1 293 ? 22.702 -10.823 -26.160 1.00 85.12 293 GLN A O 1
ATOM 2318 N N . ASP A 1 294 ? 21.424 -10.361 -27.949 1.00 86.06 294 ASP A N 1
ATOM 2319 C CA . ASP A 1 294 ? 22.487 -10.041 -28.907 1.00 86.06 294 ASP A CA 1
ATOM 2320 C C . ASP A 1 294 ? 23.291 -8.781 -28.536 1.00 86.06 294 ASP A C 1
ATOM 2322 O O . ASP A 1 294 ? 24.416 -8.585 -29.004 1.00 86.06 294 ASP A O 1
ATOM 2326 N N . ALA A 1 295 ? 22.742 -7.915 -27.679 1.00 85.75 295 ALA A N 1
ATOM 2327 C CA . ALA A 1 295 ? 23.438 -6.727 -27.198 1.00 85.75 295 ALA A CA 1
ATOM 2328 C C . ALA A 1 295 ? 24.549 -7.054 -26.181 1.00 85.75 295 ALA A C 1
ATOM 2330 O O . ALA A 1 295 ? 25.448 -6.221 -25.982 1.00 85.75 295 ALA A O 1
ATOM 2331 N N . PHE A 1 296 ? 24.498 -8.240 -25.564 1.00 83.12 296 PHE A N 1
ATOM 2332 C CA . PHE A 1 296 ? 25.422 -8.690 -24.527 1.00 83.12 296 PHE A CA 1
ATOM 2333 C C . PHE A 1 296 ? 26.601 -9.487 -25.102 1.00 83.12 296 PHE A C 1
ATOM 2335 O O . PHE A 1 296 ? 26.489 -10.212 -26.084 1.00 83.12 296 PHE A O 1
ATOM 2342 N N . GLU A 1 297 ? 27.768 -9.342 -24.479 1.00 78.88 297 GLU A N 1
ATOM 2343 C CA . GLU A 1 297 ? 28.956 -10.147 -24.772 1.00 78.88 297 GLU A CA 1
ATOM 2344 C C . GLU A 1 297 ? 28.858 -11.524 -24.095 1.00 78.88 297 GLU A C 1
ATOM 2346 O O . GLU A 1 297 ? 28.568 -11.600 -22.899 1.00 78.88 297 GLU A O 1
ATOM 2351 N N . GLY A 1 298 ? 29.151 -12.591 -24.848 1.00 73.31 298 GLY A N 1
ATOM 2352 C CA . GLY A 1 298 ? 29.167 -13.977 -24.363 1.00 73.31 298 GLY A CA 1
ATOM 2353 C C . GLY A 1 298 ? 27.843 -14.730 -24.543 1.00 73.31 298 GLY A C 1
ATOM 2354 O O . GLY A 1 298 ? 26.833 -14.172 -24.962 1.00 73.31 298 GLY A O 1
ATOM 2355 N N . GLU A 1 299 ? 27.849 -16.031 -24.236 1.00 69.75 299 GLU A N 1
ATOM 2356 C CA . GLU A 1 299 ? 26.625 -16.843 -24.222 1.00 69.75 299 GLU A CA 1
ATOM 2357 C C . GLU A 1 299 ? 25.742 -16.444 -23.039 1.00 69.75 299 GLU A C 1
ATOM 2359 O O . GLU A 1 299 ? 26.142 -16.630 -21.883 1.00 69.75 299 GLU A O 1
ATOM 2364 N N . THR A 1 300 ? 24.542 -15.939 -23.338 1.00 70.31 300 THR A N 1
ATOM 2365 C CA . THR A 1 300 ? 23.502 -15.662 -22.344 1.00 70.31 300 THR A CA 1
ATOM 2366 C C . THR A 1 300 ? 22.604 -16.888 -22.161 1.00 70.31 300 THR A C 1
ATOM 2368 O O . THR A 1 300 ? 22.318 -17.620 -23.103 1.00 70.31 300 THR A O 1
ATOM 2371 N N . SER A 1 301 ? 22.172 -17.138 -20.926 1.00 72.75 301 SER A N 1
ATOM 2372 C CA . SER A 1 301 ? 21.239 -18.219 -20.584 1.00 72.75 301 SER A CA 1
ATOM 2373 C C . SER A 1 301 ? 20.149 -17.641 -19.685 1.00 72.75 301 SER A C 1
ATOM 2375 O O . SER A 1 301 ? 20.060 -17.953 -18.491 1.00 72.75 301 SER A O 1
ATOM 2377 N N . LEU A 1 302 ? 19.400 -16.692 -20.248 1.00 73.25 302 LEU A N 1
ATOM 2378 C CA . LEU A 1 302 ? 18.375 -15.959 -19.519 1.00 73.25 302 LEU A CA 1
ATOM 2379 C C . LEU A 1 302 ? 17.218 -16.888 -19.119 1.00 73.25 302 LEU A C 1
ATOM 2381 O O . LEU A 1 302 ? 16.846 -17.770 -19.893 1.00 73.25 302 LEU A O 1
ATOM 2385 N N . PRO A 1 303 ? 16.599 -16.680 -17.945 1.00 75.88 303 PRO A N 1
ATOM 2386 C CA . PRO A 1 303 ? 15.386 -17.394 -17.577 1.00 75.88 303 PRO A CA 1
ATOM 2387 C C . PRO A 1 303 ? 14.242 -17.121 -18.566 1.00 75.88 303 PRO A C 1
ATOM 2389 O O . PRO A 1 303 ? 13.785 -15.985 -18.722 1.00 75.88 303 PRO A O 1
ATOM 2392 N N . GLU A 1 304 ? 13.738 -18.173 -19.209 1.00 81.44 304 GLU A N 1
ATOM 2393 C CA . GLU A 1 304 ? 12.576 -18.084 -20.106 1.00 81.44 304 GLU A CA 1
ATOM 2394 C C . GLU A 1 304 ? 11.250 -18.049 -19.339 1.00 81.44 304 GLU A C 1
ATOM 2396 O O . GLU A 1 304 ? 10.272 -17.464 -19.806 1.00 81.44 304 GLU A O 1
ATOM 2401 N N . THR A 1 305 ? 11.233 -18.635 -18.140 1.00 87.81 305 THR A N 1
ATOM 2402 C CA . THR A 1 305 ? 10.049 -18.723 -17.287 1.00 87.81 305 THR A CA 1
ATOM 2403 C C . THR A 1 305 ? 9.581 -17.325 -16.852 1.00 87.81 305 THR A C 1
ATOM 2405 O O . THR A 1 305 ? 10.379 -16.571 -16.286 1.00 87.81 305 THR A O 1
ATOM 2408 N N . PRO A 1 306 ? 8.298 -16.969 -17.062 1.00 89.75 306 PRO A N 1
ATOM 2409 C CA . PRO A 1 306 ? 7.732 -15.721 -16.555 1.00 89.75 306 PRO A CA 1
ATOM 2410 C C . PRO A 1 306 ? 7.916 -15.583 -15.041 1.00 89.75 306 PRO A C 1
ATOM 2412 O O . PRO A 1 306 ? 7.768 -16.557 -14.302 1.00 89.75 306 PRO A O 1
ATOM 2415 N N . PHE A 1 307 ? 8.220 -14.369 -14.582 1.00 89.38 307 PHE A N 1
ATOM 2416 C CA . PHE A 1 307 ? 8.454 -14.022 -13.177 1.00 89.38 307 PHE A CA 1
ATOM 2417 C C . PHE A 1 307 ? 9.629 -14.762 -12.517 1.00 89.38 307 PHE A C 1
ATOM 2419 O O . PHE A 1 307 ? 9.731 -14.790 -11.292 1.00 89.38 307 PHE A O 1
ATOM 2426 N N . ALA A 1 308 ? 10.542 -15.337 -13.308 1.00 89.31 308 ALA A N 1
ATOM 2427 C CA . ALA A 1 308 ? 11.772 -15.942 -12.795 1.00 89.31 308 ALA A CA 1
ATOM 2428 C C . ALA A 1 308 ? 12.824 -14.921 -12.341 1.00 89.31 308 ALA A C 1
ATOM 2430 O O . ALA A 1 308 ? 13.824 -15.324 -11.756 1.00 89.31 308 ALA A O 1
ATOM 2431 N N . VAL A 1 309 ? 12.610 -13.635 -12.633 1.00 88.62 309 VAL A N 1
ATOM 2432 C CA . VAL A 1 309 ? 13.426 -12.531 -12.126 1.00 88.62 309 VAL A CA 1
ATOM 2433 C C . VAL A 1 309 ? 12.530 -11.616 -11.311 1.00 88.62 309 VAL A C 1
ATOM 2435 O O . VAL A 1 309 ? 11.573 -11.044 -11.840 1.00 88.62 309 VAL A O 1
ATOM 2438 N N . ASP A 1 310 ? 12.830 -11.472 -10.026 1.00 90.31 310 ASP A N 1
ATOM 2439 C CA . ASP A 1 310 ? 12.095 -10.573 -9.148 1.00 90.31 310 ASP A CA 1
ATOM 2440 C C . ASP A 1 310 ? 12.711 -9.161 -9.103 1.00 90.31 310 ASP A C 1
ATOM 2442 O O . ASP A 1 310 ? 13.798 -8.871 -9.613 1.00 90.31 310 ASP A O 1
ATOM 2446 N N . THR A 1 311 ? 11.977 -8.218 -8.512 1.00 92.25 311 THR A N 1
ATOM 2447 C CA . THR A 1 311 ? 12.431 -6.822 -8.429 1.00 92.25 311 THR A CA 1
ATOM 2448 C C . THR A 1 311 ? 13.615 -6.636 -7.473 1.00 92.25 311 THR A C 1
ATOM 2450 O O . THR A 1 311 ? 14.362 -5.665 -7.610 1.00 92.25 311 THR A O 1
ATOM 2453 N N . ALA A 1 312 ? 13.808 -7.529 -6.498 1.00 88.44 312 ALA A N 1
ATOM 2454 C CA . ALA A 1 312 ? 14.973 -7.470 -5.624 1.00 88.44 312 ALA A CA 1
ATOM 2455 C C . ALA A 1 312 ? 16.237 -7.844 -6.407 1.00 88.44 312 ALA A C 1
ATOM 2457 O O . ALA A 1 312 ? 17.205 -7.088 -6.350 1.00 88.44 312 ALA A O 1
ATOM 2458 N N . GLU A 1 313 ? 16.185 -8.909 -7.210 1.00 86.88 313 GLU A N 1
ATOM 2459 C CA . GLU A 1 313 ? 17.251 -9.298 -8.138 1.00 86.88 313 GLU A CA 1
ATOM 2460 C C . GLU A 1 313 ? 17.537 -8.173 -9.143 1.00 86.88 313 GLU A C 1
ATOM 2462 O O . GLU A 1 313 ? 18.685 -7.755 -9.280 1.00 86.88 313 GLU A O 1
ATOM 2467 N N . MET A 1 314 ? 16.504 -7.589 -9.773 1.00 89.25 314 MET A N 1
ATOM 2468 C CA . MET A 1 314 ? 16.657 -6.414 -10.653 1.00 89.25 314 MET A CA 1
ATOM 2469 C C . MET A 1 314 ? 17.383 -5.251 -9.944 1.00 89.25 314 MET A C 1
ATOM 2471 O O . MET A 1 314 ? 18.264 -4.598 -10.516 1.00 89.25 314 MET A O 1
ATOM 2475 N N . SER A 1 315 ? 17.018 -4.980 -8.688 1.00 87.00 315 SER A N 1
ATOM 2476 C CA . SER A 1 315 ? 17.599 -3.901 -7.886 1.00 87.00 315 SER A CA 1
ATOM 2477 C C . SER A 1 315 ? 19.082 -4.138 -7.595 1.00 87.00 315 SER A C 1
ATOM 2479 O O . SER A 1 315 ? 19.858 -3.184 -7.652 1.00 87.00 315 SER A O 1
ATOM 2481 N N . GLU A 1 316 ? 19.513 -5.384 -7.360 1.00 83.44 316 GLU A N 1
ATOM 2482 C CA . GLU A 1 316 ? 20.930 -5.720 -7.150 1.00 83.44 316 GLU A CA 1
ATOM 2483 C C . GLU A 1 316 ? 21.816 -5.294 -8.331 1.00 83.44 316 GLU A C 1
ATOM 2485 O O . GLU A 1 316 ? 22.903 -4.755 -8.107 1.00 83.44 316 GLU A O 1
ATOM 2490 N N . PHE A 1 317 ? 21.339 -5.421 -9.577 1.00 79.62 317 PHE A N 1
ATOM 2491 C CA . PHE A 1 317 ? 22.068 -4.909 -10.747 1.00 79.62 317 PHE A CA 1
ATOM 2492 C C . PHE A 1 317 ? 22.184 -3.398 -10.740 1.00 79.62 317 PHE A C 1
ATOM 2494 O O . PHE A 1 317 ? 23.237 -2.853 -11.061 1.00 79.62 317 PHE A O 1
ATOM 2501 N N . PHE A 1 318 ? 21.120 -2.698 -10.355 1.00 83.94 318 PHE A N 1
ATOM 2502 C CA . PHE A 1 318 ? 21.168 -1.246 -10.316 1.00 83.94 318 PHE A CA 1
ATOM 2503 C C . PHE A 1 318 ? 22.182 -0.745 -9.276 1.00 83.94 318 PHE A C 1
ATOM 2505 O O . PHE A 1 318 ? 22.894 0.225 -9.534 1.00 83.94 318 PHE A O 1
ATOM 2512 N N . ARG A 1 319 ? 22.365 -1.470 -8.158 1.00 83.44 319 ARG A N 1
ATOM 2513 C CA . ARG A 1 319 ? 23.420 -1.171 -7.165 1.00 83.44 319 ARG A CA 1
ATOM 2514 C C . ARG A 1 319 ? 24.831 -1.286 -7.727 1.00 83.44 319 ARG A C 1
ATOM 2516 O O . ARG A 1 319 ? 25.748 -0.666 -7.188 1.00 83.44 319 ARG A O 1
ATOM 2523 N N . MET A 1 320 ? 25.015 -2.022 -8.824 1.00 78.00 320 MET A N 1
ATOM 2524 C CA . MET A 1 320 ? 26.291 -2.048 -9.527 1.00 78.00 320 MET A CA 1
ATOM 2525 C C . MET A 1 320 ? 26.690 -0.657 -10.003 1.00 78.00 320 MET A C 1
ATOM 2527 O O . MET A 1 320 ? 27.878 -0.396 -10.061 1.00 78.00 320 MET A O 1
ATOM 2531 N N . LYS A 1 321 ? 25.767 0.279 -10.263 1.00 79.25 321 LYS A N 1
ATOM 2532 C CA . LYS A 1 321 ? 26.110 1.670 -10.616 1.00 79.25 321 LYS A CA 1
ATOM 2533 C C . LYS A 1 321 ? 27.091 2.320 -9.628 1.00 79.25 321 LYS A C 1
ATOM 2535 O O . LYS A 1 321 ? 27.941 3.096 -10.049 1.00 79.25 321 LYS A O 1
ATOM 2540 N N . GLU A 1 322 ? 27.012 1.963 -8.346 1.00 72.81 322 GLU A N 1
ATOM 2541 C CA . GLU A 1 322 ? 27.746 2.616 -7.254 1.00 72.81 322 GLU A CA 1
ATOM 2542 C C . GLU A 1 322 ? 28.923 1.789 -6.704 1.00 72.81 322 GLU A C 1
ATOM 2544 O O . GLU A 1 322 ? 29.629 2.249 -5.810 1.00 72.81 322 GLU A O 1
ATOM 2549 N N . GLN A 1 323 ? 29.168 0.577 -7.218 1.00 69.00 323 GLN A N 1
ATOM 2550 C CA . GLN A 1 323 ? 30.203 -0.323 -6.687 1.00 69.00 323 GLN A CA 1
ATOM 2551 C C . GLN A 1 323 ? 31.329 -0.602 -7.699 1.00 69.00 323 GLN A C 1
ATOM 2553 O O . GLN A 1 323 ? 31.041 -0.871 -8.870 1.00 69.00 323 GLN A O 1
ATOM 2558 N N . PRO A 1 324 ? 32.611 -0.618 -7.286 1.00 66.81 324 PRO A N 1
ATOM 2559 C CA . PRO A 1 324 ? 33.717 -1.094 -8.120 1.00 66.81 324 PRO A CA 1
ATOM 2560 C C . PRO A 1 324 ? 33.457 -2.497 -8.683 1.00 66.81 324 PRO A C 1
ATOM 2562 O O . PRO A 1 324 ? 32.779 -3.310 -8.056 1.00 66.81 324 PRO A O 1
ATOM 2565 N N . ILE A 1 325 ? 33.980 -2.790 -9.879 1.00 60.59 325 ILE A N 1
ATOM 2566 C CA . ILE A 1 325 ? 33.829 -4.111 -10.520 1.00 60.59 325 ILE A CA 1
ATOM 2567 C C . ILE A 1 325 ? 34.383 -5.228 -9.621 1.00 60.59 325 ILE A C 1
ATOM 2569 O O . ILE A 1 325 ? 33.806 -6.313 -9.587 1.00 60.59 325 ILE A O 1
ATOM 2573 N N . GLU A 1 326 ? 35.431 -4.955 -8.836 1.00 63.41 326 GLU A N 1
ATOM 2574 C CA . GLU A 1 326 ? 36.060 -5.955 -7.966 1.00 63.41 326 GLU A CA 1
ATOM 2575 C C . GLU A 1 326 ? 35.154 -6.436 -6.815 1.00 63.41 326 GLU A C 1
ATOM 2577 O O . GLU A 1 326 ? 35.315 -7.560 -6.338 1.00 63.41 326 GLU A O 1
ATOM 2582 N N . ASN A 1 327 ? 34.158 -5.639 -6.403 1.00 62.03 327 ASN A N 1
ATOM 2583 C CA . ASN A 1 327 ? 33.277 -5.960 -5.270 1.00 62.03 327 ASN A CA 1
ATOM 2584 C C . ASN A 1 327 ? 32.251 -7.065 -5.569 1.00 62.03 327 ASN A C 1
ATOM 2586 O O . ASN A 1 327 ? 31.655 -7.612 -4.642 1.00 62.03 327 ASN A O 1
ATOM 2590 N N . PHE A 1 328 ? 32.055 -7.430 -6.839 1.00 57.69 328 PHE A N 1
ATOM 2591 C CA . PHE A 1 328 ? 31.127 -8.496 -7.237 1.00 57.69 328 PHE A CA 1
ATOM 2592 C C . PHE A 1 328 ? 31.756 -9.901 -7.212 1.00 57.69 328 PHE A C 1
ATOM 2594 O O . PHE A 1 328 ? 31.063 -10.895 -7.444 1.00 57.69 328 PHE A O 1
ATOM 2601 N N . GLY A 1 329 ? 33.040 -10.005 -6.844 1.00 48.41 329 GLY A N 1
ATOM 2602 C CA . GLY A 1 329 ? 33.721 -11.271 -6.571 1.00 48.41 329 GLY A CA 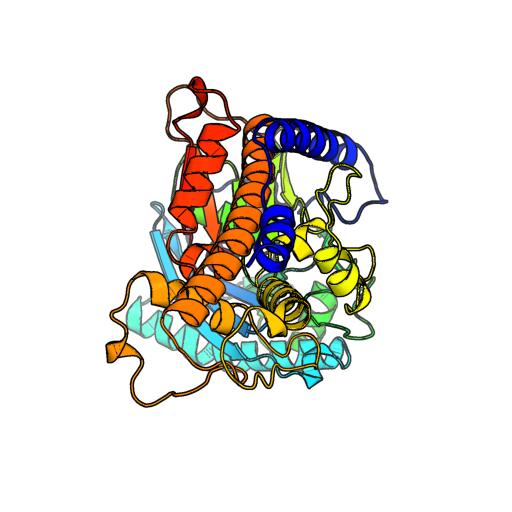1
ATOM 2603 C C . GLY A 1 329 ? 33.711 -12.271 -7.739 1.00 48.41 329 GLY A C 1
ATOM 2604 O O . GLY A 1 329 ? 33.618 -11.914 -8.908 1.00 48.41 329 GLY A O 1
ATOM 2605 N N . THR A 1 330 ? 33.812 -13.563 -7.416 1.00 45.03 330 THR A N 1
ATOM 2606 C CA . THR A 1 330 ? 33.912 -14.703 -8.352 1.00 45.03 330 THR A CA 1
ATOM 2607 C C . THR A 1 330 ? 32.621 -15.046 -9.117 1.00 45.03 330 THR A C 1
ATOM 2609 O O . THR A 1 330 ? 32.612 -16.026 -9.870 1.00 45.03 330 THR A O 1
ATOM 2612 N N . LYS A 1 331 ? 31.529 -14.275 -8.973 1.00 53.28 331 LYS A N 1
ATOM 2613 C CA . LYS A 1 331 ? 30.294 -14.464 -9.756 1.00 53.28 331 LYS A CA 1
ATOM 2614 C C . LYS A 1 331 ? 30.532 -14.020 -11.205 1.00 53.28 331 LYS A C 1
ATOM 2616 O O . LYS A 1 331 ? 30.334 -12.866 -11.559 1.00 53.28 331 LYS A O 1
ATOM 2621 N N . LYS A 1 332 ? 30.963 -14.958 -12.054 1.00 54.25 332 LYS A N 1
ATOM 2622 C CA . LYS A 1 332 ? 31.281 -14.694 -13.471 1.00 54.25 332 LYS A CA 1
ATOM 2623 C C . LYS A 1 332 ? 30.053 -14.461 -14.358 1.00 54.25 332 LYS A C 1
ATOM 2625 O O . LYS A 1 332 ? 30.199 -13.878 -15.426 1.00 54.25 332 LYS A O 1
ATOM 2630 N N . LYS A 1 333 ? 28.867 -14.911 -13.929 1.00 58.97 333 LYS A N 1
ATOM 2631 C CA . LYS A 1 333 ? 27.606 -14.784 -14.669 1.00 58.97 333 LYS A CA 1
ATOM 2632 C C . LYS A 1 333 ? 26.440 -14.500 -13.723 1.00 58.97 333 LYS A C 1
ATOM 2634 O O . LYS A 1 333 ? 26.381 -15.090 -12.644 1.00 58.97 333 LYS A O 1
ATOM 2639 N N . ILE A 1 334 ? 25.495 -13.663 -14.143 1.00 62.91 334 ILE A N 1
ATOM 2640 C CA . ILE A 1 334 ? 24.157 -13.579 -13.536 1.00 62.91 334 ILE A CA 1
ATOM 2641 C C . ILE A 1 334 ? 23.138 -13.727 -14.664 1.00 62.91 334 ILE A C 1
ATOM 2643 O O . ILE A 1 334 ? 23.267 -13.069 -15.690 1.00 62.91 334 ILE A O 1
ATOM 2647 N N . PHE A 1 335 ? 22.181 -14.649 -14.510 1.00 65.12 335 PHE A N 1
ATOM 2648 C CA . PHE A 1 335 ? 21.256 -15.052 -15.584 1.00 65.12 335 PHE A CA 1
ATOM 2649 C C . PHE A 1 335 ? 21.974 -15.476 -16.877 1.00 65.12 335 PHE A C 1
ATOM 2651 O O . PHE A 1 335 ? 21.537 -15.205 -17.990 1.00 65.12 335 PHE A O 1
ATOM 2658 N N . GLY A 1 336 ? 23.148 -16.093 -16.727 1.00 66.38 336 GLY A N 1
ATOM 2659 C CA . GLY A 1 336 ? 24.008 -16.468 -17.847 1.00 66.38 336 GLY A CA 1
ATOM 2660 C C . GLY A 1 336 ? 24.768 -15.313 -18.503 1.00 66.38 336 GLY A C 1
ATOM 2661 O O . GLY A 1 336 ? 25.694 -15.586 -19.253 1.00 66.38 336 GLY A O 1
ATOM 2662 N N . VAL A 1 337 ? 24.458 -14.051 -18.192 1.00 71.69 337 VAL A N 1
ATOM 2663 C CA . VAL A 1 337 ? 25.161 -12.883 -18.739 1.00 71.69 337 VAL A CA 1
ATOM 2664 C C . VAL A 1 337 ? 26.509 -12.722 -18.046 1.00 71.69 337 VAL A C 1
ATOM 2666 O O . VAL A 1 337 ? 26.567 -12.611 -16.818 1.00 71.69 337 VAL A O 1
ATOM 2669 N N . GLU A 1 338 ? 27.595 -12.686 -18.820 1.00 77.06 338 GLU A N 1
ATOM 2670 C CA . GLU A 1 338 ? 28.922 -12.368 -18.289 1.00 77.06 338 GLU A CA 1
ATOM 2671 C C . GLU A 1 338 ? 28.965 -10.923 -17.793 1.00 77.06 338 GLU A C 1
ATOM 2673 O O . GLU A 1 338 ? 28.550 -10.003 -18.495 1.00 77.06 338 GLU A O 1
ATOM 2678 N N . LEU A 1 339 ? 29.487 -10.691 -16.589 1.00 78.25 339 LEU A N 1
ATOM 2679 C CA . LEU A 1 339 ? 29.560 -9.347 -16.005 1.00 78.25 339 LEU A CA 1
ATOM 2680 C C . LEU A 1 339 ? 30.758 -8.542 -16.545 1.00 78.25 339 LEU A C 1
ATOM 2682 O O . LEU A 1 339 ? 31.573 -8.026 -15.779 1.00 78.25 339 LEU A O 1
ATOM 2686 N N . THR A 1 340 ? 30.874 -8.427 -17.871 1.00 80.75 340 THR A N 1
ATOM 2687 C CA . THR A 1 340 ? 31.824 -7.505 -18.511 1.00 80.75 340 THR A CA 1
ATOM 2688 C C . THR A 1 340 ? 31.427 -6.054 -18.223 1.00 80.75 340 THR A C 1
ATOM 2690 O O . THR A 1 340 ? 30.279 -5.762 -17.869 1.00 80.75 340 THR A O 1
ATOM 2693 N N . LYS A 1 341 ? 32.364 -5.108 -18.386 1.00 81.62 341 LYS A N 1
ATOM 2694 C CA . LYS A 1 341 ? 32.085 -3.673 -18.191 1.00 81.62 341 LYS A CA 1
ATOM 2695 C C . LYS A 1 341 ? 30.886 -3.218 -19.035 1.00 81.62 341 LYS A C 1
ATOM 2697 O O . LYS A 1 341 ? 29.975 -2.588 -18.505 1.00 81.62 341 LYS A O 1
ATOM 2702 N N . LYS A 1 342 ? 30.869 -3.601 -20.316 1.00 84.12 342 LYS A N 1
ATOM 2703 C CA . LYS A 1 342 ? 29.791 -3.279 -21.254 1.00 84.12 342 LYS A CA 1
ATOM 2704 C C . LYS A 1 342 ? 28.465 -3.891 -20.807 1.00 84.12 342 LYS A C 1
ATOM 2706 O O . LYS A 1 342 ? 27.483 -3.170 -20.676 1.00 84.12 342 LYS A O 1
ATOM 2711 N N . ASN A 1 343 ? 28.430 -5.193 -20.518 1.00 85.00 343 ASN A N 1
ATOM 2712 C CA . ASN A 1 343 ? 27.198 -5.872 -20.108 1.00 85.00 343 ASN A CA 1
ATOM 2713 C C . ASN A 1 343 ? 26.607 -5.260 -18.835 1.00 85.00 343 ASN A C 1
ATOM 2715 O O . ASN A 1 343 ? 25.401 -5.039 -18.753 1.00 85.00 343 ASN A O 1
ATOM 2719 N N . ARG A 1 344 ? 27.456 -4.907 -17.866 1.00 83.38 344 ARG A N 1
ATOM 2720 C CA . ARG A 1 344 ? 27.029 -4.207 -16.653 1.00 83.38 344 ARG A CA 1
ATOM 2721 C C . ARG A 1 344 ? 26.427 -2.834 -16.954 1.00 83.38 344 ARG A C 1
ATOM 2723 O O . ARG A 1 344 ? 25.380 -2.512 -16.399 1.00 83.38 344 ARG A O 1
ATOM 2730 N N . GLU A 1 345 ? 27.059 -2.031 -17.808 1.00 85.75 345 GLU A N 1
ATOM 2731 C CA . GLU A 1 345 ? 26.519 -0.726 -18.220 1.00 85.75 345 GLU A CA 1
ATOM 2732 C C . GLU A 1 345 ? 25.137 -0.876 -18.878 1.00 85.75 345 GLU A C 1
ATOM 2734 O O . GLU A 1 345 ? 24.228 -0.097 -18.584 1.00 85.75 345 GLU A O 1
ATOM 2739 N N . LEU A 1 346 ? 24.946 -1.916 -19.697 1.00 87.44 346 LEU A N 1
ATOM 2740 C CA . LEU A 1 346 ? 23.652 -2.226 -20.308 1.00 87.44 346 LEU A CA 1
ATOM 2741 C C . LEU A 1 346 ? 22.600 -2.644 -19.270 1.00 87.44 346 LEU A C 1
ATOM 2743 O O . LEU A 1 346 ? 21.505 -2.083 -19.272 1.00 87.44 346 LEU A O 1
ATOM 2747 N N . LEU A 1 347 ? 22.930 -3.560 -18.352 1.00 88.31 347 LEU A N 1
ATOM 2748 C CA . LEU A 1 347 ? 22.025 -3.993 -17.275 1.00 88.31 347 LEU A CA 1
ATOM 2749 C C . LEU A 1 347 ? 21.577 -2.801 -16.418 1.00 88.31 347 LEU A C 1
ATOM 2751 O O . LEU A 1 347 ? 20.382 -2.606 -16.202 1.00 88.31 347 LEU A O 1
ATOM 2755 N N . VAL A 1 348 ? 22.527 -1.960 -15.991 1.00 89.25 348 VAL A N 1
ATOM 2756 C CA . VAL A 1 348 ? 22.245 -0.749 -15.206 1.00 89.25 348 VAL A CA 1
ATOM 2757 C C . VAL A 1 348 ? 21.340 0.207 -15.982 1.00 89.25 348 VAL A C 1
ATOM 2759 O O . VAL A 1 348 ? 20.387 0.726 -15.403 1.00 89.25 348 VAL A O 1
ATOM 2762 N N . ARG A 1 349 ? 21.590 0.417 -17.283 1.00 90.81 349 ARG A N 1
ATOM 2763 C CA . ARG A 1 349 ? 20.766 1.293 -18.130 1.00 90.81 349 ARG A CA 1
ATOM 2764 C C . ARG A 1 349 ? 19.322 0.801 -18.238 1.00 90.81 349 ARG A C 1
ATOM 2766 O O . ARG A 1 349 ? 18.407 1.619 -18.148 1.00 90.81 349 ARG A O 1
ATOM 2773 N N . ILE A 1 350 ? 19.112 -0.504 -18.418 1.00 92.31 350 ILE A N 1
ATOM 2774 C CA . ILE A 1 350 ? 17.766 -1.092 -18.495 1.00 92.31 350 ILE A CA 1
ATOM 2775 C C . ILE A 1 350 ? 17.048 -0.924 -17.152 1.00 92.31 350 ILE A C 1
ATOM 2777 O O . ILE A 1 350 ? 15.940 -0.383 -17.126 1.00 92.31 350 ILE A O 1
ATOM 2781 N N . CYS A 1 351 ? 17.690 -1.307 -16.039 1.00 93.06 351 CYS A N 1
ATOM 2782 C CA . CYS A 1 351 ? 17.126 -1.111 -14.701 1.00 93.06 351 CYS A CA 1
ATOM 2783 C C . CYS A 1 351 ? 16.751 0.357 -14.470 1.00 93.06 351 CYS A C 1
ATOM 2785 O O . CYS A 1 351 ? 15.654 0.642 -13.987 1.00 93.06 351 CYS A O 1
ATOM 2787 N N . GLU A 1 352 ? 17.638 1.286 -14.853 1.00 93.31 352 GLU A N 1
ATOM 2788 C CA . GLU A 1 352 ? 17.422 2.720 -14.676 1.00 93.31 352 GLU A CA 1
ATOM 2789 C C . GLU A 1 352 ? 16.192 3.231 -15.416 1.00 93.31 352 GLU A C 1
ATOM 2791 O O . GLU A 1 352 ? 15.363 3.933 -14.837 1.00 93.31 352 GLU A O 1
ATOM 2796 N N . LYS A 1 353 ? 16.029 2.840 -16.678 1.00 95.62 353 LYS A N 1
ATOM 2797 C CA . LYS A 1 353 ? 14.875 3.239 -17.486 1.00 95.62 353 LYS A CA 1
ATOM 2798 C C . LYS A 1 353 ? 13.562 2.679 -16.922 1.00 95.62 353 LYS A C 1
ATOM 2800 O O . LYS A 1 353 ? 12.583 3.420 -16.842 1.00 95.62 353 LYS A O 1
ATOM 2805 N N . ILE A 1 354 ? 13.553 1.429 -16.447 1.00 96.56 354 ILE A N 1
ATOM 2806 C CA . ILE A 1 354 ? 12.364 0.791 -15.855 1.00 96.56 354 ILE A CA 1
ATOM 2807 C C . ILE A 1 354 ? 11.937 1.485 -14.554 1.00 96.56 354 ILE A C 1
ATOM 2809 O O . ILE A 1 354 ? 10.778 1.892 -14.436 1.00 96.56 354 ILE A O 1
ATOM 2813 N N . TYR A 1 355 ? 12.838 1.665 -13.577 1.00 94.69 355 TYR A N 1
ATOM 2814 C CA . TYR A 1 355 ? 12.426 2.272 -12.304 1.00 94.69 355 TYR A CA 1
ATOM 2815 C C . TYR A 1 355 ? 12.126 3.769 -12.452 1.00 94.69 355 TYR A C 1
ATOM 2817 O O . TYR A 1 355 ? 11.241 4.268 -11.758 1.00 94.69 355 TYR A O 1
ATOM 2825 N N . ARG A 1 356 ? 12.814 4.497 -13.351 1.00 96.88 356 ARG A N 1
ATOM 2826 C CA . ARG A 1 356 ? 12.491 5.908 -13.632 1.00 96.88 356 ARG A CA 1
ATOM 2827 C C . ARG A 1 356 ? 11.080 6.049 -14.190 1.00 96.88 356 ARG A C 1
ATOM 2829 O O . ARG A 1 356 ? 10.358 6.934 -13.743 1.00 96.88 356 ARG A O 1
ATOM 2836 N N . ARG A 1 357 ? 10.664 5.150 -15.092 1.00 98.00 357 ARG A N 1
ATOM 2837 C CA . ARG A 1 357 ? 9.273 5.084 -15.564 1.00 98.00 357 ARG A CA 1
ATOM 2838 C C . ARG A 1 357 ? 8.301 4.797 -14.420 1.00 98.00 357 ARG A C 1
ATOM 2840 O O . ARG A 1 357 ? 7.290 5.472 -14.294 1.00 98.00 357 ARG A O 1
ATOM 2847 N N . SER A 1 358 ? 8.616 3.829 -13.560 1.00 98.19 358 SER A N 1
ATOM 2848 C CA . SER A 1 358 ? 7.809 3.549 -12.364 1.00 98.19 358 SER A CA 1
ATOM 2849 C C . SER A 1 358 ? 7.651 4.796 -11.482 1.00 98.19 358 SER A C 1
ATOM 2851 O O . SER A 1 358 ? 6.540 5.151 -11.092 1.00 98.19 358 SER A O 1
ATOM 2853 N N . ALA A 1 359 ? 8.750 5.500 -11.197 1.00 98.06 359 ALA A N 1
ATOM 2854 C CA . ALA A 1 359 ? 8.749 6.700 -10.368 1.00 98.06 359 ALA A CA 1
ATOM 2855 C C . ALA A 1 359 ? 7.965 7.859 -11.006 1.00 98.06 359 ALA A C 1
ATOM 2857 O O . ALA A 1 359 ? 7.220 8.534 -10.300 1.00 98.06 359 ALA A O 1
ATOM 2858 N N . SER A 1 360 ? 8.068 8.072 -12.323 1.00 98.19 360 SER A N 1
ATOM 2859 C CA . SER A 1 360 ? 7.307 9.126 -13.007 1.00 98.19 360 SER A CA 1
ATOM 2860 C C . SER A 1 360 ? 5.805 8.846 -13.032 1.00 98.19 360 SER A C 1
ATOM 2862 O O . SER A 1 360 ? 5.006 9.758 -12.835 1.00 98.19 360 SER A O 1
ATOM 2864 N N . LEU A 1 361 ? 5.398 7.584 -13.190 1.00 98.56 361 LEU A N 1
ATOM 2865 C CA . LEU A 1 361 ? 3.991 7.190 -13.107 1.00 98.56 361 LEU A CA 1
ATOM 2866 C C . LEU A 1 361 ? 3.432 7.367 -11.688 1.00 98.56 361 LEU A C 1
ATOM 2868 O O . LEU A 1 361 ? 2.323 7.863 -11.512 1.00 98.56 361 LEU A O 1
ATOM 2872 N N . VAL A 1 362 ? 4.211 7.043 -10.656 1.00 98.31 362 VAL A N 1
ATOM 2873 C CA . VAL A 1 362 ? 3.835 7.342 -9.265 1.00 98.31 362 VAL A CA 1
ATOM 2874 C C . VAL A 1 362 ? 3.720 8.851 -9.042 1.00 98.31 362 VAL A C 1
ATOM 2876 O O . VAL A 1 362 ? 2.772 9.293 -8.392 1.00 98.31 362 VAL A O 1
ATOM 2879 N N . ALA A 1 363 ? 4.642 9.644 -9.600 1.00 97.88 363 ALA A N 1
ATOM 2880 C CA . ALA A 1 363 ? 4.577 11.101 -9.540 1.00 97.88 363 ALA A CA 1
ATOM 2881 C C . ALA A 1 363 ? 3.269 11.621 -10.149 1.00 97.88 363 ALA A C 1
ATOM 2883 O O . ALA A 1 363 ? 2.618 12.452 -9.530 1.00 97.88 363 ALA A O 1
ATOM 2884 N N . VAL A 1 364 ? 2.823 11.071 -11.287 1.00 98.31 364 VAL A N 1
ATOM 2885 C CA . VAL A 1 364 ? 1.523 11.408 -11.897 1.00 98.31 364 VAL A CA 1
ATOM 2886 C C . VAL A 1 364 ? 0.371 11.237 -10.905 1.00 98.31 364 VAL A C 1
ATOM 2888 O O . VAL A 1 364 ? -0.431 12.161 -10.744 1.00 98.31 364 VAL A O 1
ATOM 2891 N N . GLY A 1 365 ? 0.301 10.087 -10.225 1.00 97.75 365 GLY A N 1
ATOM 2892 C CA . GLY A 1 365 ? -0.744 9.802 -9.240 1.00 97.75 365 GLY A CA 1
ATOM 2893 C C . GLY A 1 365 ? -0.666 10.715 -8.013 1.00 97.75 365 GLY A C 1
ATOM 2894 O O . GLY A 1 365 ? -1.682 11.261 -7.581 1.00 97.75 365 GLY A O 1
ATOM 2895 N N . ILE A 1 366 ? 0.539 10.933 -7.477 1.00 97.38 366 ILE A N 1
ATOM 2896 C CA . ILE A 1 366 ? 0.781 11.844 -6.348 1.00 97.38 366 ILE A CA 1
ATOM 2897 C C . ILE A 1 366 ? 0.388 13.283 -6.703 1.00 97.38 366 ILE A C 1
ATOM 2899 O O . ILE A 1 366 ? -0.310 13.941 -5.932 1.00 97.38 366 ILE A O 1
ATOM 2903 N N . SER A 1 367 ? 0.790 13.769 -7.876 1.00 96.56 367 SER A N 1
ATOM 2904 C CA . SER A 1 367 ? 0.451 15.105 -8.359 1.00 96.56 367 SER A CA 1
ATOM 2905 C C . SER A 1 367 ? -1.058 15.261 -8.547 1.00 96.56 367 SER A C 1
ATOM 2907 O O . SER A 1 367 ? -1.614 16.288 -8.163 1.00 96.56 367 SER A O 1
ATOM 2909 N N . ALA A 1 368 ? -1.748 14.237 -9.058 1.00 96.88 368 ALA A N 1
ATOM 2910 C CA . ALA A 1 368 ? -3.205 14.253 -9.172 1.00 96.88 368 ALA A CA 1
ATOM 2911 C C . ALA A 1 368 ? -3.891 14.288 -7.794 1.00 96.88 368 ALA A C 1
ATOM 2913 O O . ALA A 1 368 ? -4.839 15.049 -7.606 1.00 96.88 368 ALA A O 1
ATOM 2914 N N . LEU A 1 369 ? -3.391 13.535 -6.805 1.00 96.12 369 LEU A N 1
ATOM 2915 C CA . LEU A 1 369 ? -3.892 13.588 -5.426 1.00 96.12 369 LEU A CA 1
ATOM 2916 C C . LEU A 1 369 ? -3.671 14.960 -4.792 1.00 96.12 369 LEU A C 1
ATOM 2918 O O . LEU A 1 369 ? -4.581 15.499 -4.168 1.00 96.12 369 LEU A O 1
ATOM 2922 N N . TYR A 1 370 ? -2.500 15.561 -4.994 1.00 94.50 370 TYR A N 1
ATOM 2923 C CA . TYR A 1 370 ? -2.231 16.919 -4.534 1.00 94.50 370 TYR A CA 1
ATOM 2924 C C . TYR A 1 370 ? -3.218 17.930 -5.132 1.00 94.50 370 TYR A C 1
ATOM 2926 O O . TYR A 1 370 ? -3.782 18.734 -4.396 1.00 94.50 370 TYR A O 1
ATOM 2934 N N . LEU A 1 371 ? -3.494 17.856 -6.437 1.00 93.81 371 LEU A N 1
ATOM 2935 C CA . LEU A 1 371 ? -4.477 18.729 -7.088 1.00 93.81 371 LEU A CA 1
ATOM 2936 C C . LEU A 1 371 ? -5.922 18.455 -6.629 1.00 93.81 371 LEU A C 1
ATOM 2938 O O . LEU A 1 371 ? -6.742 19.371 -6.616 1.00 93.81 371 LEU A O 1
ATOM 2942 N N . LYS A 1 372 ? -6.242 17.211 -6.248 1.00 94.06 372 LYS A N 1
ATOM 2943 C CA . LYS A 1 372 ? -7.564 16.797 -5.745 1.00 94.06 372 LYS A CA 1
ATOM 2944 C C . LYS A 1 372 ? -7.819 17.255 -4.307 1.00 94.06 372 LYS A C 1
ATOM 2946 O O . LYS A 1 372 ? -8.925 17.697 -4.005 1.00 94.06 372 LYS A O 1
ATOM 2951 N N . VAL A 1 373 ? -6.839 17.076 -3.423 1.00 94.19 373 VAL A N 1
ATOM 2952 C CA . VAL A 1 373 ? -6.968 17.309 -1.972 1.00 94.19 373 VAL A CA 1
ATOM 2953 C C . VAL A 1 373 ? -6.559 18.733 -1.603 1.00 94.19 373 VAL A C 1
ATOM 2955 O O . VAL A 1 373 ? -7.164 19.359 -0.735 1.00 94.19 373 VAL A O 1
ATOM 2958 N N . GLY A 1 374 ? -5.548 19.263 -2.286 1.00 88.94 374 GLY A N 1
ATOM 2959 C CA . GLY A 1 374 ? -4.918 20.530 -1.957 1.00 88.94 374 GLY A CA 1
ATOM 2960 C C . GLY A 1 374 ? -4.106 20.458 -0.666 1.00 88.94 374 GLY A C 1
ATOM 2961 O O . GLY A 1 374 ? -3.744 19.396 -0.167 1.00 88.94 374 GLY A O 1
ATOM 2962 N N . GLY A 1 375 ? -3.797 21.628 -0.121 1.00 82.69 375 GLY A N 1
ATOM 2963 C CA . GLY A 1 375 ? -3.145 21.767 1.171 1.00 82.69 375 GLY A CA 1
ATOM 2964 C C . GLY A 1 375 ? -2.944 23.236 1.533 1.00 82.69 375 GLY A C 1
ATOM 2965 O O . GLY A 1 375 ? -3.189 24.123 0.706 1.00 82.69 375 GLY A O 1
ATOM 2966 N N . PRO A 1 376 ? -2.527 23.523 2.773 1.00 81.19 376 PRO A N 1
ATOM 2967 C CA . PRO A 1 376 ? -2.289 24.890 3.205 1.00 81.19 376 PRO A CA 1
ATOM 2968 C C . PRO A 1 376 ? -1.197 25.554 2.356 1.00 81.19 376 PRO A C 1
ATOM 2970 O O . PRO A 1 376 ? -0.094 25.025 2.206 1.00 81.19 376 PRO A O 1
ATOM 2973 N N . LYS A 1 377 ? -1.499 26.742 1.816 1.00 79.88 377 LYS A N 1
ATOM 2974 C CA . LYS A 1 377 ? -0.523 27.553 1.075 1.00 79.88 377 LYS A CA 1
ATOM 2975 C C . LYS A 1 377 ? 0.668 27.894 1.974 1.00 79.88 377 LYS A C 1
ATOM 2977 O O . LYS A 1 377 ? 0.481 28.201 3.151 1.00 79.88 377 LYS A O 1
ATOM 2982 N N . ASN A 1 378 ? 1.873 27.879 1.404 1.00 81.19 378 ASN A N 1
ATOM 2983 C CA . ASN A 1 378 ? 3.131 28.230 2.081 1.00 81.19 378 ASN A CA 1
ATOM 2984 C C . ASN A 1 378 ? 3.462 27.383 3.322 1.00 81.19 378 ASN A C 1
ATOM 2986 O O . ASN A 1 378 ? 4.245 27.803 4.171 1.00 81.19 378 ASN A O 1
ATOM 2990 N N . GLN A 1 379 ? 2.865 26.200 3.453 1.00 86.75 379 GLN A N 1
ATOM 2991 C CA . GLN A 1 379 ? 3.193 25.250 4.505 1.00 86.75 379 GLN A CA 1
ATOM 2992 C C . GLN A 1 379 ? 3.637 23.934 3.894 1.00 86.75 379 GLN A C 1
ATOM 2994 O O . GLN A 1 379 ? 3.196 23.561 2.811 1.00 86.75 379 GLN A O 1
ATOM 2999 N N . LYS A 1 380 ? 4.466 23.204 4.641 1.00 90.62 380 LYS A N 1
ATOM 3000 C CA . LYS A 1 380 ? 4.855 21.839 4.299 1.00 90.62 380 LYS A CA 1
ATOM 3001 C C . LYS A 1 380 ? 3.613 20.950 4.185 1.00 90.62 380 LYS A C 1
ATOM 3003 O O . LYS A 1 380 ? 2.823 20.874 5.130 1.00 90.62 380 LYS A O 1
ATOM 3008 N N . ILE A 1 381 ? 3.497 20.264 3.054 1.00 92.94 381 ILE A N 1
ATOM 3009 C CA . ILE A 1 381 ? 2.465 19.277 2.747 1.00 92.94 381 ILE A CA 1
ATOM 3010 C C . ILE A 1 381 ? 3.131 17.910 2.758 1.00 92.94 381 ILE A C 1
ATOM 3012 O O . ILE A 1 381 ? 4.129 17.687 2.079 1.00 92.94 381 ILE A O 1
ATOM 3016 N N . ASN A 1 382 ? 2.604 16.997 3.562 1.00 95.38 382 ASN A N 1
ATOM 3017 C CA . ASN A 1 382 ? 3.179 15.675 3.740 1.00 95.38 382 ASN A CA 1
ATOM 3018 C C . ASN A 1 382 ? 2.388 14.649 2.928 1.00 95.38 382 ASN A C 1
ATOM 3020 O O . ASN A 1 382 ? 1.162 14.569 3.013 1.00 95.38 382 ASN A O 1
ATOM 3024 N N . ILE A 1 383 ? 3.114 13.828 2.183 1.00 96.62 383 ILE A N 1
ATOM 3025 C CA . ILE A 1 383 ? 2.591 12.604 1.580 1.00 96.62 383 ILE A CA 1
ATOM 3026 C C . ILE A 1 383 ? 3.385 11.465 2.196 1.00 96.62 383 ILE A C 1
ATOM 3028 O O . ILE A 1 383 ? 4.617 11.464 2.133 1.00 96.62 383 ILE A O 1
ATOM 3032 N N . SER A 1 384 ? 2.702 10.540 2.860 1.00 97.00 384 SER A N 1
ATOM 3033 C CA . SER A 1 384 ? 3.359 9.360 3.409 1.00 97.00 384 SER A CA 1
ATOM 3034 C C . SER A 1 384 ? 3.442 8.270 2.362 1.00 97.00 384 SER A C 1
ATOM 3036 O O . SER A 1 384 ? 2.521 8.087 1.568 1.00 97.00 384 SER A O 1
ATOM 3038 N N . ILE A 1 385 ? 4.556 7.548 2.364 1.00 97.00 385 ILE A N 1
ATOM 3039 C CA . ILE A 1 385 ? 4.776 6.447 1.440 1.00 97.00 385 ILE A CA 1
ATOM 3040 C C . ILE A 1 385 ? 5.361 5.242 2.168 1.00 97.00 385 ILE A C 1
ATOM 3042 O O . ILE A 1 385 ? 6.329 5.375 2.909 1.00 97.00 385 ILE A O 1
ATOM 3046 N N . ASP A 1 386 ? 4.775 4.071 1.963 1.00 93.62 386 ASP A N 1
ATOM 3047 C CA . ASP A 1 386 ? 5.312 2.786 2.421 1.00 93.62 386 ASP A CA 1
ATOM 3048 C C . ASP A 1 386 ? 5.581 1.895 1.199 1.00 93.62 386 ASP A C 1
ATOM 3050 O O . ASP A 1 386 ? 5.042 2.106 0.111 1.00 93.62 386 ASP A O 1
ATOM 3054 N N . GLY A 1 387 ? 6.418 0.879 1.360 1.00 91.75 387 GLY A N 1
ATOM 3055 C CA . GLY A 1 387 ? 6.642 -0.158 0.369 1.00 91.75 387 GLY A CA 1
ATOM 3056 C C . GLY A 1 387 ? 8.092 -0.285 -0.083 1.00 91.75 387 GLY A C 1
ATOM 3057 O O . GLY A 1 387 ? 8.894 0.650 -0.094 1.00 91.75 387 GLY A O 1
ATOM 3058 N N . SER A 1 388 ? 8.441 -1.514 -0.460 1.00 90.75 388 SER A N 1
ATOM 3059 C CA . SER A 1 388 ? 9.819 -1.918 -0.734 1.00 90.75 388 SER A CA 1
ATOM 3060 C C . SER A 1 388 ? 10.452 -1.237 -1.942 1.00 90.75 388 SER A C 1
ATOM 3062 O O . SER A 1 388 ? 11.674 -1.209 -2.025 1.00 90.75 388 SER A O 1
ATOM 3064 N N . ILE A 1 389 ? 9.664 -0.731 -2.893 1.00 93.81 389 ILE A N 1
ATOM 3065 C CA . ILE A 1 389 ? 10.209 -0.061 -4.079 1.00 93.81 389 ILE A CA 1
ATOM 3066 C C . ILE A 1 389 ? 10.810 1.277 -3.682 1.00 93.81 389 ILE A C 1
ATOM 3068 O O . ILE A 1 389 ? 11.978 1.529 -3.971 1.00 93.81 389 ILE A O 1
ATOM 3072 N N . TYR A 1 390 ? 10.046 2.076 -2.939 1.00 94.12 390 TYR A N 1
ATOM 3073 C CA . TYR A 1 390 ? 10.494 3.377 -2.464 1.00 94.12 390 TYR A CA 1
ATOM 3074 C C . TYR A 1 390 ? 11.718 3.265 -1.542 1.00 94.12 390 TYR A C 1
ATOM 3076 O O . TYR A 1 390 ? 12.668 4.028 -1.693 1.00 94.12 390 TYR A O 1
ATOM 3084 N N . SER A 1 391 ? 11.719 2.293 -0.623 1.00 91.12 391 SER A N 1
ATOM 3085 C CA . SER A 1 391 ? 12.763 2.170 0.404 1.00 91.12 391 SER A CA 1
ATOM 3086 C C . SER A 1 391 ? 14.015 1.407 -0.037 1.00 91.12 391 SER A C 1
ATOM 3088 O O . SER A 1 391 ? 15.102 1.654 0.486 1.00 91.12 391 SER A O 1
ATOM 3090 N N . LYS A 1 392 ? 13.905 0.461 -0.985 1.00 90.12 392 LYS A N 1
ATOM 3091 C CA . LYS A 1 392 ? 15.026 -0.428 -1.352 1.00 90.12 392 LYS A CA 1
ATOM 3092 C C . LYS A 1 392 ? 15.644 -0.155 -2.716 1.00 90.12 392 LYS A C 1
ATOM 3094 O O . LYS A 1 392 ? 16.760 -0.632 -2.941 1.00 90.12 392 LYS A O 1
ATOM 3099 N N . ILE A 1 393 ? 14.975 0.545 -3.633 1.00 90.81 393 ILE A N 1
ATOM 3100 C CA . ILE A 1 393 ? 15.598 0.938 -4.902 1.00 90.81 393 ILE A CA 1
ATOM 3101 C C . ILE A 1 393 ? 16.394 2.225 -4.677 1.00 90.81 393 ILE A C 1
ATOM 3103 O O . ILE A 1 393 ? 15.866 3.239 -4.224 1.00 90.81 393 ILE A O 1
ATOM 3107 N N . ILE A 1 394 ? 17.690 2.173 -4.987 1.00 89.38 394 ILE A N 1
ATOM 3108 C CA . ILE A 1 394 ? 18.592 3.322 -4.860 1.00 89.38 394 ILE A CA 1
ATOM 3109 C C . ILE A 1 394 ? 18.069 4.483 -5.720 1.00 89.38 394 ILE A C 1
ATOM 3111 O O . ILE A 1 394 ? 17.575 4.265 -6.821 1.00 89.38 394 ILE A O 1
ATOM 3115 N N . GLN A 1 395 ? 18.169 5.718 -5.217 1.00 90.75 395 GLN A N 1
ATOM 3116 C CA . GLN A 1 395 ? 17.733 6.951 -5.897 1.00 90.75 395 GLN A CA 1
ATOM 3117 C C . GLN A 1 395 ? 16.228 7.042 -6.231 1.00 90.75 395 GLN A C 1
ATOM 3119 O O . GLN A 1 395 ? 15.810 8.063 -6.777 1.00 90.75 395 GLN A O 1
ATOM 3124 N N . TYR A 1 396 ? 15.387 6.059 -5.875 1.00 95.00 396 TYR A N 1
ATOM 3125 C CA . TYR A 1 396 ? 13.955 6.091 -6.208 1.00 95.00 396 TYR A CA 1
ATOM 3126 C C . TYR A 1 396 ? 13.252 7.315 -5.614 1.00 95.00 396 TYR A C 1
ATOM 3128 O O . TYR A 1 396 ? 12.525 8.012 -6.316 1.00 95.00 396 TYR A O 1
ATOM 3136 N N . ALA A 1 397 ? 13.518 7.618 -4.340 1.00 94.50 397 ALA A N 1
ATOM 3137 C CA . ALA A 1 397 ? 12.969 8.793 -3.668 1.00 94.50 397 ALA A CA 1
ATOM 3138 C C . ALA A 1 397 ? 13.376 10.105 -4.359 1.00 94.50 397 ALA A C 1
ATOM 3140 O O . ALA A 1 397 ? 12.532 10.973 -4.564 1.00 94.50 397 ALA A O 1
ATOM 3141 N N . THR A 1 398 ? 14.644 10.250 -4.750 1.00 94.25 398 THR A N 1
ATOM 3142 C CA . THR A 1 398 ? 15.135 11.440 -5.464 1.00 94.25 398 THR A CA 1
ATOM 3143 C C . THR A 1 398 ? 14.424 11.598 -6.802 1.00 94.25 398 THR A C 1
ATOM 3145 O O . THR A 1 398 ? 13.796 12.622 -7.039 1.00 94.25 398 THR A O 1
ATOM 3148 N N . VAL A 1 399 ? 14.424 10.544 -7.621 1.00 95.44 399 VAL A N 1
ATOM 3149 C CA . VAL A 1 399 ? 13.787 10.554 -8.944 1.00 95.44 399 VAL A CA 1
ATOM 3150 C C . VAL A 1 399 ? 12.285 10.830 -8.850 1.00 95.44 399 VAL A C 1
ATOM 3152 O O . VAL A 1 399 ? 11.747 11.569 -9.669 1.00 95.44 399 VAL A O 1
ATOM 3155 N N . LEU A 1 400 ? 11.598 10.267 -7.853 1.00 96.56 400 LEU A N 1
ATOM 3156 C CA . LEU A 1 400 ? 10.182 10.546 -7.627 1.00 96.56 400 LEU A CA 1
ATOM 3157 C C . LEU A 1 400 ? 9.943 12.035 -7.339 1.00 96.56 400 LEU A C 1
ATOM 3159 O O . LEU A 1 400 ? 9.045 12.630 -7.930 1.00 96.56 400 LEU A O 1
ATOM 3163 N N . ASN A 1 401 ? 10.740 12.638 -6.452 1.00 94.00 401 ASN A N 1
ATOM 3164 C CA . ASN A 1 401 ? 10.601 14.057 -6.122 1.00 94.00 401 ASN A CA 1
ATOM 3165 C C . ASN A 1 401 ? 10.926 14.962 -7.321 1.00 94.00 401 ASN A C 1
ATOM 3167 O O . ASN A 1 401 ? 10.207 15.936 -7.538 1.00 94.00 401 ASN A O 1
ATOM 3171 N N . ASP A 1 402 ? 11.929 14.609 -8.132 1.00 93.81 402 ASP A N 1
ATOM 3172 C CA . ASP A 1 402 ? 12.258 15.338 -9.364 1.00 93.81 402 ASP A CA 1
ATOM 3173 C C . ASP A 1 402 ? 11.062 15.355 -10.329 1.00 93.81 402 ASP A C 1
ATOM 3175 O O . ASP A 1 402 ? 10.676 16.414 -10.823 1.00 93.81 402 ASP A O 1
ATOM 3179 N N . TYR A 1 403 ? 10.407 14.206 -10.541 1.00 96.31 403 TYR A N 1
ATOM 3180 C CA . TYR A 1 403 ? 9.219 14.134 -11.398 1.00 96.31 403 TYR A CA 1
ATOM 3181 C C . TYR A 1 403 ? 8.013 14.881 -10.817 1.00 96.31 403 TYR A C 1
ATOM 3183 O O . TYR A 1 403 ? 7.269 15.507 -11.570 1.00 96.31 403 TYR A O 1
ATOM 3191 N N . ILE A 1 404 ? 7.810 14.861 -9.496 1.00 95.00 404 ILE A N 1
ATOM 3192 C CA . ILE A 1 404 ? 6.744 15.652 -8.857 1.00 95.00 404 ILE A CA 1
ATOM 3193 C C . ILE A 1 404 ? 6.970 17.147 -9.117 1.00 95.00 404 ILE A C 1
ATOM 3195 O O . ILE A 1 404 ? 6.033 17.840 -9.520 1.00 95.00 404 ILE A O 1
ATOM 3199 N N . ALA A 1 405 ? 8.204 17.629 -8.931 1.00 91.38 405 ALA A N 1
ATOM 3200 C CA . ALA A 1 405 ? 8.588 19.016 -9.194 1.00 91.38 405 ALA A CA 1
ATOM 3201 C C . ALA A 1 405 ? 8.501 19.380 -10.685 1.00 91.38 405 ALA A C 1
ATOM 3203 O O . ALA A 1 405 ? 8.214 20.518 -11.038 1.00 91.38 405 ALA A O 1
ATOM 3204 N N . GLU A 1 406 ? 8.725 18.416 -11.575 1.00 91.56 406 GLU A N 1
ATOM 3205 C CA . GLU A 1 406 ? 8.616 18.619 -13.015 1.00 91.56 406 GLU A CA 1
ATOM 3206 C C . GLU A 1 406 ? 7.152 18.736 -13.486 1.00 91.56 406 GLU A C 1
ATOM 3208 O O . GLU A 1 406 ? 6.824 19.579 -14.339 1.00 91.56 406 GLU A O 1
ATOM 3213 N N . ILE A 1 407 ? 6.271 17.891 -12.941 1.00 94.31 407 ILE A N 1
ATOM 3214 C CA . ILE A 1 407 ? 4.842 17.851 -13.273 1.00 94.31 407 ILE A CA 1
ATOM 3215 C C . ILE A 1 407 ? 4.137 19.096 -12.738 1.00 94.31 407 ILE A C 1
ATOM 3217 O O . ILE A 1 407 ? 3.412 19.755 -13.490 1.00 94.31 407 ILE A O 1
ATOM 3221 N N . LEU A 1 408 ? 4.339 19.407 -11.456 1.00 89.69 408 LEU A N 1
ATOM 3222 C CA . LEU A 1 408 ? 3.640 20.483 -10.764 1.00 89.69 408 LEU A CA 1
ATOM 3223 C C . LEU A 1 408 ? 4.278 21.858 -11.037 1.00 89.69 408 LEU A C 1
ATOM 3225 O O . LEU A 1 408 ? 5.468 21.945 -11.330 1.00 89.69 408 LEU A O 1
ATOM 3229 N N . PRO A 1 409 ? 3.500 22.952 -10.970 1.00 77.31 409 PRO A N 1
ATOM 3230 C CA . PRO A 1 409 ? 4.043 24.301 -11.089 1.00 77.31 409 PRO A CA 1
ATOM 3231 C C . PRO A 1 409 ? 4.913 24.664 -9.878 1.00 77.31 409 PRO A C 1
ATOM 3233 O O . PRO A 1 409 ? 4.725 24.112 -8.790 1.00 77.31 409 PRO A O 1
ATOM 3236 N N . GLU A 1 410 ? 5.801 25.646 -10.059 1.00 69.62 410 GLU A N 1
ATOM 3237 C CA . GLU A 1 410 ? 6.775 26.103 -9.055 1.00 69.62 410 GLU A CA 1
ATOM 3238 C C . GLU A 1 410 ? 6.138 26.427 -7.690 1.00 69.62 410 GLU A C 1
ATOM 3240 O O . GLU A 1 410 ? 6.669 26.083 -6.644 1.00 69.62 410 GLU A O 1
ATOM 3245 N N . ASP A 1 411 ? 4.918 26.953 -7.642 1.00 66.69 411 ASP A N 1
ATOM 3246 C CA . ASP A 1 411 ? 4.259 27.279 -6.366 1.00 66.69 411 ASP A CA 1
ATOM 3247 C C . ASP A 1 411 ? 3.899 26.044 -5.494 1.00 66.69 411 ASP A C 1
ATOM 3249 O O . ASP A 1 411 ? 3.410 26.183 -4.369 1.00 66.69 411 ASP A O 1
ATOM 3253 N N . SER A 1 412 ? 4.161 24.826 -5.987 1.00 65.94 412 SER A N 1
ATOM 3254 C CA . SER A 1 412 ? 3.879 23.538 -5.330 1.00 65.94 412 SER A CA 1
ATOM 3255 C C . SER A 1 412 ? 5.068 22.961 -4.536 1.00 65.94 412 SER A C 1
ATOM 3257 O O . SER A 1 412 ? 4.963 21.848 -4.016 1.00 65.94 412 SER A O 1
ATOM 3259 N N . TYR A 1 413 ? 6.187 23.693 -4.391 1.00 64.69 413 TYR A N 1
ATOM 3260 C CA . TYR A 1 413 ? 7.457 23.211 -3.796 1.00 64.69 413 TYR A CA 1
ATOM 3261 C C . TYR A 1 413 ? 7.417 22.765 -2.321 1.00 64.69 413 TYR A C 1
ATOM 3263 O O . TYR A 1 413 ? 8.435 22.350 -1.772 1.00 64.69 413 TYR A O 1
ATOM 3271 N N . ASN A 1 414 ? 6.266 22.811 -1.651 1.00 83.75 414 ASN A N 1
ATOM 3272 C CA . ASN A 1 414 ? 6.161 22.413 -0.246 1.00 83.75 414 ASN A CA 1
ATOM 3273 C C . ASN A 1 414 ? 5.775 20.939 -0.035 1.00 83.75 414 ASN A C 1
ATOM 3275 O O . ASN A 1 414 ? 5.585 20.525 1.113 1.00 83.75 414 ASN A O 1
ATOM 3279 N N . ILE A 1 415 ? 5.630 20.154 -1.108 1.00 89.88 415 ILE A N 1
ATOM 3280 C CA . ILE A 1 415 ? 5.333 18.720 -1.015 1.00 89.88 415 ILE A CA 1
ATOM 3281 C C . ILE A 1 415 ? 6.577 17.977 -0.542 1.00 89.88 415 ILE A C 1
ATOM 3283 O O . ILE A 1 415 ? 7.650 18.082 -1.126 1.00 89.88 415 ILE A O 1
ATOM 3287 N N . VAL A 1 416 ? 6.411 17.183 0.510 1.00 91.56 416 VAL A N 1
ATOM 3288 C CA . VAL A 1 416 ? 7.452 16.303 1.026 1.00 91.56 416 VAL A CA 1
ATOM 3289 C C . VAL A 1 416 ? 6.905 14.893 1.120 1.00 91.56 416 VAL A C 1
ATOM 3291 O O . VAL A 1 416 ? 6.071 14.576 1.975 1.00 91.56 416 VAL A O 1
ATOM 3294 N N . VAL A 1 417 ? 7.421 14.036 0.245 1.00 94.62 417 VAL A N 1
ATOM 3295 C CA . VAL A 1 417 ? 7.182 12.598 0.297 1.00 94.62 417 VAL A CA 1
ATOM 3296 C C . VAL A 1 417 ? 8.081 12.009 1.378 1.00 94.62 417 VAL A C 1
ATOM 3298 O O . VAL A 1 417 ? 9.303 12.137 1.322 1.00 94.62 417 VAL A O 1
ATOM 3301 N N . THR A 1 418 ? 7.484 11.410 2.405 1.00 92.50 418 THR A N 1
ATOM 3302 C CA . THR A 1 418 ? 8.232 10.821 3.521 1.00 92.50 418 THR A CA 1
ATOM 3303 C C . THR A 1 418 ? 7.910 9.351 3.658 1.00 92.50 418 THR A C 1
ATOM 3305 O O . THR A 1 418 ? 6.738 8.978 3.678 1.00 92.50 418 THR A O 1
ATOM 3308 N N . GLU A 1 419 ? 8.948 8.542 3.838 1.00 93.62 419 GLU A N 1
ATOM 3309 C CA . GLU A 1 419 ? 8.780 7.137 4.184 1.00 93.62 419 GLU A CA 1
ATOM 3310 C C . GLU A 1 419 ? 8.004 6.990 5.501 1.00 93.62 419 GLU A C 1
ATOM 3312 O O . GLU A 1 419 ? 8.232 7.727 6.469 1.00 93.62 419 GLU A O 1
ATOM 3317 N N . GLU A 1 420 ? 7.078 6.043 5.524 1.00 89.50 420 GLU A N 1
ATOM 3318 C CA . GLU A 1 420 ? 6.287 5.667 6.683 1.00 89.50 420 GLU A CA 1
ATOM 3319 C C . GLU A 1 420 ? 6.499 4.180 6.945 1.00 89.50 420 GLU A C 1
ATOM 3321 O O . GLU A 1 420 ? 6.038 3.330 6.191 1.00 89.50 420 GLU A O 1
ATOM 3326 N N . SER A 1 421 ? 7.207 3.867 8.028 1.00 82.19 421 SER A N 1
ATOM 3327 C CA . SER A 1 421 ? 7.371 2.492 8.474 1.00 82.19 421 SER A CA 1
ATOM 3328 C C . SER A 1 421 ? 6.182 2.056 9.328 1.00 82.19 421 SER A C 1
ATOM 3330 O O . SER A 1 421 ? 5.697 2.794 10.189 1.00 82.19 421 SER A O 1
ATOM 3332 N N . ASP A 1 422 ? 5.737 0.819 9.106 1.00 83.44 422 ASP A N 1
ATOM 3333 C CA . ASP A 1 422 ? 4.636 0.177 9.832 1.00 83.44 422 ASP A CA 1
ATOM 3334 C C . ASP A 1 422 ? 3.282 0.896 9.677 1.00 83.44 422 ASP A C 1
ATOM 3336 O O . ASP A 1 422 ? 2.425 0.803 10.565 1.00 83.44 422 ASP A O 1
ATOM 3340 N N . GLY A 1 423 ? 3.072 1.580 8.543 1.00 88.75 423 GLY A N 1
ATOM 3341 C CA . GLY A 1 423 ? 1.872 2.368 8.253 1.00 88.75 423 GLY A CA 1
ATOM 3342 C C . GLY A 1 423 ? 0.585 1.568 8.450 1.00 88.75 423 GLY A C 1
ATOM 3343 O O . GLY A 1 423 ? -0.274 1.958 9.241 1.00 88.75 423 GLY A O 1
ATOM 3344 N N . SER A 1 424 ? 0.501 0.386 7.838 1.00 92.19 424 SER A N 1
ATOM 3345 C CA . SER A 1 424 ? -0.621 -0.553 7.979 1.00 92.19 424 SER A CA 1
ATOM 3346 C C . SER A 1 424 ? -0.974 -0.890 9.429 1.00 92.19 424 SER A C 1
ATOM 3348 O O . SER A 1 424 ? -2.148 -0.935 9.790 1.00 92.19 424 SER A O 1
ATOM 3350 N N . SER A 1 425 ? 0.032 -1.136 10.276 1.00 95.56 425 SER A N 1
ATOM 3351 C CA . SER A 1 425 ? -0.177 -1.560 11.666 1.00 95.56 425 SER A CA 1
ATOM 3352 C C . SER A 1 425 ? -0.530 -0.381 12.569 1.00 95.56 425 SER A C 1
ATOM 3354 O O . SER A 1 425 ? -1.487 -0.444 13.334 1.00 95.56 425 SER A O 1
ATOM 3356 N N . ILE A 1 426 ? 0.220 0.718 12.487 1.00 97.38 426 ILE A N 1
ATOM 3357 C CA . ILE A 1 426 ? -0.037 1.891 13.329 1.00 97.38 426 ILE A CA 1
ATOM 3358 C C . ILE A 1 426 ? -1.353 2.554 12.924 1.00 97.38 426 ILE A C 1
ATOM 3360 O O . ILE A 1 426 ? -2.168 2.865 13.790 1.00 97.38 426 ILE A O 1
ATOM 3364 N N . GLY A 1 427 ? -1.606 2.700 11.623 1.00 97.81 427 GLY A N 1
ATOM 3365 C CA . GLY A 1 427 ? -2.864 3.231 11.114 1.00 97.81 427 GLY A CA 1
ATOM 3366 C C . GLY A 1 427 ? -4.065 2.384 11.524 1.00 97.81 427 GLY A C 1
ATOM 3367 O O . GLY A 1 427 ? -5.060 2.941 11.976 1.00 97.81 427 GLY A O 1
ATOM 3368 N N . GLY A 1 428 ? -3.955 1.051 11.482 1.00 97.81 428 GLY A N 1
ATOM 3369 C CA . GLY A 1 428 ? -5.001 0.156 11.990 1.00 97.81 428 GLY A CA 1
ATOM 3370 C C . GLY A 1 428 ? -5.323 0.393 13.466 1.00 97.81 428 GLY A C 1
ATOM 3371 O O . GLY A 1 428 ? -6.491 0.502 13.846 1.00 97.81 428 GLY A O 1
ATOM 3372 N N . ALA A 1 429 ? -4.294 0.559 14.301 1.00 98.12 429 ALA A N 1
ATOM 3373 C CA . ALA A 1 429 ? -4.471 0.874 15.717 1.00 98.12 429 ALA A CA 1
ATOM 3374 C C . ALA A 1 429 ? -5.145 2.237 15.928 1.00 98.12 429 ALA A C 1
ATOM 3376 O O . ALA A 1 429 ? -6.045 2.344 16.757 1.00 98.12 429 ALA A O 1
ATOM 3377 N N . VAL A 1 430 ? -4.756 3.257 15.157 1.00 98.19 430 VAL A N 1
ATOM 3378 C CA . VAL A 1 430 ? -5.364 4.599 15.197 1.00 98.19 430 VAL A CA 1
ATOM 3379 C C . VAL A 1 430 ? -6.844 4.546 14.816 1.00 98.19 430 VAL A C 1
ATOM 3381 O O . VAL A 1 430 ? -7.685 5.074 15.539 1.00 98.19 430 VAL A O 1
ATOM 3384 N N . VAL A 1 431 ? -7.191 3.862 13.722 1.00 98.31 431 VAL A N 1
ATOM 3385 C CA . VAL A 1 431 ? -8.588 3.732 13.274 1.00 98.31 431 VAL A CA 1
ATOM 3386 C C . VAL A 1 431 ? -9.418 2.955 14.301 1.00 98.31 431 VAL A C 1
ATOM 3388 O O . VAL A 1 431 ? -10.550 3.339 14.596 1.00 98.31 431 VAL A O 1
ATOM 3391 N N . ALA A 1 432 ? -8.859 1.893 14.893 1.00 97.62 432 ALA A N 1
ATOM 3392 C CA . ALA A 1 432 ? -9.514 1.156 15.972 1.00 97.62 432 ALA A CA 1
ATOM 3393 C C . ALA A 1 432 ? -9.726 2.017 17.227 1.00 97.62 432 ALA A C 1
ATOM 3395 O O . ALA A 1 432 ? -10.802 1.952 17.820 1.00 97.62 432 ALA A O 1
ATOM 3396 N N . ALA A 1 433 ? -8.741 2.834 17.613 1.00 97.12 433 ALA A N 1
ATOM 3397 C CA . ALA A 1 433 ? -8.849 3.749 18.746 1.00 97.12 433 ALA A CA 1
ATOM 3398 C C . ALA A 1 433 ? -9.992 4.750 18.547 1.00 97.12 433 ALA A C 1
ATOM 3400 O O . ALA A 1 433 ? -10.894 4.812 19.379 1.00 97.12 433 ALA A O 1
ATOM 3401 N N . LEU A 1 434 ? -10.004 5.443 17.404 1.00 96.50 434 LEU A N 1
ATOM 3402 C CA . LEU A 1 434 ? -11.021 6.442 17.063 1.00 96.50 434 LEU A CA 1
ATOM 3403 C C . LEU A 1 434 ? -12.429 5.839 16.982 1.00 96.50 434 LEU A C 1
ATOM 3405 O O . LEU A 1 434 ? -13.389 6.420 17.492 1.00 96.50 434 LEU A O 1
ATOM 3409 N N . LYS A 1 435 ? -12.566 4.648 16.381 1.00 95.56 435 LYS A N 1
ATOM 3410 C CA . LYS A 1 435 ? -13.847 3.932 16.349 1.00 95.56 435 LYS A CA 1
ATOM 3411 C C . LYS A 1 435 ? -14.338 3.628 17.766 1.00 95.56 435 LYS A C 1
ATOM 3413 O O . LYS A 1 435 ? -15.479 3.938 18.097 1.00 95.56 435 LYS A O 1
ATOM 3418 N N . LEU A 1 436 ? -13.486 3.019 18.591 1.00 93.50 436 LEU A N 1
ATOM 3419 C CA . LEU A 1 436 ? -13.870 2.573 19.930 1.00 93.50 436 LEU A CA 1
ATOM 3420 C C . LEU A 1 436 ? -14.135 3.745 20.878 1.00 93.50 436 LEU A C 1
ATOM 3422 O O . LEU A 1 436 ? -15.015 3.639 21.723 1.00 93.50 436 LEU A O 1
ATOM 3426 N N . GLU A 1 437 ? -13.426 4.863 20.726 1.00 91.44 437 GLU A N 1
ATOM 3427 C CA . GLU A 1 437 ? -13.709 6.099 21.460 1.00 91.44 437 GLU A CA 1
ATOM 3428 C C . GLU A 1 437 ? -15.112 6.620 21.139 1.00 91.44 437 GLU A C 1
ATOM 3430 O O . GLU A 1 437 ? -15.896 6.906 22.044 1.00 91.44 437 GLU A O 1
ATOM 3435 N N . LYS A 1 438 ? -15.473 6.651 19.852 1.00 88.25 438 LYS A N 1
ATOM 3436 C CA . LYS A 1 438 ? -16.803 7.076 19.398 1.00 88.25 438 LYS A CA 1
ATOM 3437 C C . LYS A 1 438 ? -17.924 6.145 19.873 1.00 88.25 438 LYS A C 1
ATOM 3439 O O . LYS A 1 438 ? -19.046 6.599 20.078 1.00 88.25 438 LYS A O 1
ATOM 3444 N N . GLU A 1 439 ? -17.624 4.863 20.063 1.00 88.38 439 GLU A N 1
ATOM 3445 C CA . GLU A 1 439 ? -18.544 3.868 20.632 1.00 88.38 439 GLU A CA 1
ATOM 3446 C C . GLU A 1 439 ? -18.585 3.889 22.174 1.00 88.38 439 GLU A C 1
ATOM 3448 O O . GLU A 1 439 ? -19.350 3.135 22.773 1.00 88.38 439 GLU A O 1
ATOM 3453 N N . GLY A 1 440 ? -17.791 4.742 22.837 1.00 83.19 440 GLY A N 1
ATOM 3454 C CA . GLY A 1 440 ? -17.721 4.819 24.302 1.00 83.19 440 GLY A CA 1
ATOM 3455 C C . GLY A 1 440 ? -17.037 3.611 24.949 1.00 83.19 440 GLY A C 1
ATOM 3456 O O . GLY A 1 440 ? -17.302 3.285 26.105 1.00 83.19 440 GLY A O 1
ATOM 3457 N N . LEU A 1 441 ? -16.181 2.921 24.194 1.00 75.00 441 LEU A N 1
ATOM 3458 C CA . LEU A 1 441 ? -15.523 1.679 24.583 1.00 75.00 441 LEU A CA 1
ATOM 3459 C C . LEU A 1 441 ? -14.030 1.851 24.891 1.00 75.00 441 LEU A C 1
ATOM 3461 O O . LEU A 1 441 ? -13.362 0.826 24.998 1.00 75.00 441 LEU A O 1
ATOM 3465 N N . THR A 1 442 ? -13.475 3.070 24.964 1.00 61.19 442 THR A N 1
ATOM 3466 C CA . THR A 1 442 ? -12.021 3.346 25.045 1.00 61.19 442 THR A CA 1
ATOM 3467 C C . THR A 1 442 ? -11.290 2.669 26.197 1.00 61.19 442 THR A C 1
ATOM 3469 O O . THR A 1 442 ? -11.697 2.799 27.371 1.00 61.19 442 THR A O 1
#

Mean predicted aligned error: 5.36 Å

Radius of gyration: 22.41 Å; Cα contacts (8 Å, |Δi|>4): 904; chains: 1; bounding box: 58×52×64 Å

Solvent-accessible surface area (backbone atoms only — not comparable to full-atom values): 23137 Å² total; per-residue (Å²): 99,68,67,54,48,58,63,46,51,62,39,64,77,57,68,69,58,46,40,53,48,18,54,51,51,37,47,49,56,56,54,44,60,72,53,85,93,83,67,83,34,45,34,57,41,60,39,66,73,80,60,87,18,60,60,57,51,60,29,35,17,35,37,49,56,77,58,40,35,36,43,32,40,32,36,36,70,19,86,44,40,74,51,76,44,75,48,78,42,75,61,55,71,67,44,29,56,36,39,36,64,61,33,27,44,51,52,31,50,53,48,59,66,41,48,65,58,46,51,50,51,39,33,74,75,67,73,43,79,78,68,62,45,78,58,88,96,42,70,20,35,52,25,15,39,22,42,68,53,51,47,57,40,83,40,34,51,37,28,26,27,69,53,74,58,80,81,37,59,38,43,88,34,66,72,34,45,56,47,60,56,38,49,52,34,24,55,76,67,67,40,61,62,38,78,62,25,48,43,37,40,21,48,8,20,27,44,29,41,29,25,61,40,72,58,54,53,34,3,30,31,35,19,66,50,37,35,35,15,34,68,38,81,89,77,47,25,31,31,39,34,42,50,17,59,43,74,63,90,81,62,82,75,41,74,59,55,51,56,52,36,71,74,44,96,55,56,98,47,35,56,46,20,56,62,51,10,42,69,30,51,9,34,49,50,47,52,53,48,67,78,41,53,86,68,43,65,69,76,65,54,63,75,82,57,83,69,72,40,44,33,66,63,46,40,56,48,41,53,47,78,82,48,64,81,76,78,61,62,90,63,61,50,61,61,39,35,38,72,44,74,65,37,46,53,51,52,28,50,49,44,50,33,50,51,50,36,20,28,42,55,50,19,27,55,53,51,16,46,43,73,70,69,51,73,67,81,101,40,70,31,30,33,28,35,34,40,58,45,56,76,67,36,82,66,37,58,58,53,23,52,53,36,35,60,66,57,44,62,80,93,56,75,41,64,42,82,38,84,38,84,62,15,35,47,48,8,25,29,51,54,37,42,56,52,32,46,75,70,72,66,109